Protein AF-0000000080483996 (afdb_homodimer)

Radius of gyration: 20.17 Å; Cα contacts (8 Å, |Δi|>4): 983; chains: 2; bounding box: 48×52×48 Å

Organism: Haloferax mediterranei (strain ATCC 33500 / DSM 1411 / JCM 8866 / NBRC 14739 / NCIMB 2177 / R-4) (NCBI:txid523841)

Foldseek 3Di:
DQPPDDPDPDDDDDAAEAEDADEADVQVCCPCCVQQNWDFDDWAADPVGRQWIKTWTHLPPNHTYIYTYHPPGAADQPADDADVVGDQAEEGEDDQVCVVVNVVSCVVVPWDWDWADQFQKTWIWTAGRRNRIYIYIYGQWDDDPVCVNVLVVQLVVQCVVVVHPDRHNVSSQVSCVVVVHDGGGDDHDDDHHDDPPPD/DFDPDDPDPDDDDDAAEAEDADEADVQVCCPCCVQQNWDFDDWAADPVGRQWIKTWTHLPPNHTYIYTYHPPGAADQPADDADVVGDQAEEGEDDQVCVVVNVVSCVV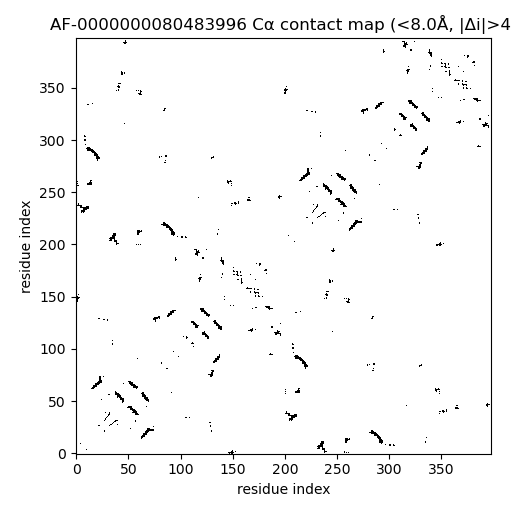VPWDWDWADQFQKTWIWTAGRRNRIYIYIYGQWDDDPVCVNVLVVQLVVQCVVVVHPDRHNVSSQVSCVVVVHDGGGDDHDDDHHDDPPPD

Nearest PDB structures (foldseek):
  2rk0-assembly1_A  TM=8.435E-01  e=4.904E-07  Parafrankia sp. EAN1pec
  2rk0-assembly1_B  TM=8.482E-01  e=8.605E-07  Parafrankia sp. EAN1pec
  5wew-assembly4_G  TM=7.215E-01  e=2.317E-07  Klebsiella pneumoniae 30684/NJST258_2
  1r9c-assembly1_B  TM=7.713E-01  e=4.367E-06  Mesorhizobium loti
  4g6x-assembly1_A-2  TM=6.784E-01  e=1.187E-05  Catenulispora acidiphila DSM 44928

InterPro domains:
  IPR004360 Glyoxalase/fosfomycin resistance/dioxygenase domain [PF00903] (16-136)
  IPR029068 Glyoxalase/Bleomycin resistance protein/Dihydroxybiphenyl dioxygenase [G3DSA:3.10.180.10] (9-183)
  IPR029068 Glyoxalase/Bleomycin resistance protein/Dihydroxybiphenyl dioxygenase [SSF54593] (10-148)
  IPR037523 Vicinal oxygen chelate (VOC), core domain [PS51819] (14-139)
  IPR052537 Extradiol ring-cleavage dioxygenase [PTHR36110] (77-143)

Sequence (398 aa):
MTADLPESAFHVTGTDHISIIGSNIEDTITFYRDVLGMPLVLKQPNLDAPNITHLFFDTGDGRMLTFFVKEGRESNTGRLRTPIGGVHHIAFRYEPERLEEIRAGLEEHGHHYNEFDRGIFHSLYTTDHNGLVIELATDKFEIPDDRRGEVLALAQQKRLQAGASFAKAEHLEAALEELALPVERKSLPDVQSGAGGLDMTADLPESAFHVTGTDHISIIGSNIEDTITFYRDVLGMPLVLKQPNLDAPNITHLFFDTGDGRMLTFFVKEGRESNTGRLRTPIGGVHHIAFRYEPERLEEIRAGLEEHGHHYNEFDRGIFHSLYTTDHNGLVIELATDKFEIPDDRRGEVLALAQQKRLQAGASFAKAEHLEAALEELALPVERKSLPDVQSGAGGLD

Solvent-accessible surface area (backbone atoms only — not comparable to full-atom values): 19644 Å² total; per-residue (Å²): 100,41,43,67,73,49,83,38,52,36,59,41,51,14,74,37,35,38,32,28,30,38,29,27,66,67,64,51,44,49,46,47,24,35,39,41,18,22,26,78,26,39,75,35,49,29,82,68,41,70,82,28,37,33,40,33,24,26,36,55,46,42,32,34,45,28,32,44,20,27,86,87,42,69,69,42,62,52,84,57,86,63,52,74,38,27,56,55,35,45,27,30,23,43,60,67,89,42,48,66,50,44,54,50,32,36,48,78,70,71,40,66,70,48,69,24,29,62,45,49,32,41,37,38,38,35,56,48,67,26,21,33,35,36,32,43,34,35,61,42,47,66,64,60,47,73,37,36,26,22,38,42,27,41,10,40,52,43,16,56,74,68,67,46,75,55,54,31,52,68,23,43,50,52,23,28,54,74,68,71,40,75,84,46,73,55,81,69,82,92,55,56,71,46,43,77,76,78,118,101,46,46,69,74,49,83,38,50,36,58,41,52,14,72,38,35,39,32,26,30,38,28,27,64,67,63,50,44,50,47,47,25,36,40,41,18,23,24,76,24,38,76,34,49,29,83,68,41,69,81,28,38,31,40,33,24,26,38,55,47,40,32,34,44,29,32,44,20,27,86,86,42,68,70,43,62,52,86,56,85,63,52,72,38,27,56,55,34,44,28,29,23,45,59,66,91,43,48,66,48,44,53,50,31,36,48,78,71,71,41,66,71,49,68,24,30,61,45,49,32,40,36,37,38,35,56,47,66,27,20,35,37,35,34,44,33,34,61,43,46,65,65,59,47,66,34,35,27,24,38,42,29,41,11,39,51,45,15,57,76,69,67,46,76,53,53,31,51,67,22,42,52,52,22,27,53,75,70,72,41,75,83,46,74,55,80,69,82,92,55,55,70,47,42,77,76,78,117

Structure (mmCIF, N/CA/C/O backbone):
data_AF-0000000080483996-model_v1
#
loop_
_entity.id
_entity.type
_entity.pdbx_description
1 polymer 'Lactoylglutathione lyase-like protein / aromatic compounds dioxygenase'
#
loop_
_atom_site.group_PDB
_atom_site.id
_atom_site.type_symbol
_atom_site.label_atom_id
_atom_site.label_alt_id
_atom_site.label_comp_id
_atom_site.label_asym_id
_atom_site.label_entity_id
_atom_site.label_seq_id
_atom_site.pdbx_PDB_ins_code
_atom_site.Cartn_x
_atom_site.Cartn_y
_atom_site.Cartn_z
_atom_site.occupancy
_atom_site.B_iso_or_equiv
_atom_site.auth_seq_id
_atom_site.auth_comp_id
_atom_site.auth_asym_id
_atom_site.auth_atom_id
_atom_site.pdbx_PDB_model_num
ATOM 1 N N . MET A 1 1 ? 11.625 -14.445 11.586 1 34.25 1 MET A N 1
ATOM 2 C CA . MET A 1 1 ? 12.508 -13.375 11.133 1 34.25 1 MET A CA 1
ATOM 3 C C . MET A 1 1 ? 12.062 -12.844 9.773 1 34.25 1 MET A C 1
ATOM 5 O O . MET A 1 1 ? 11.641 -13.617 8.914 1 34.25 1 MET A O 1
ATOM 9 N N . THR A 1 2 ? 11.398 -11.641 9.602 1 53.69 2 THR A N 1
ATOM 10 C CA . THR A 1 2 ? 11.477 -11.031 8.281 1 53.69 2 THR A CA 1
ATOM 11 C C . THR A 1 2 ? 12.797 -11.375 7.602 1 53.69 2 THR A C 1
ATOM 13 O O . THR A 1 2 ? 13.75 -11.789 8.258 1 53.69 2 THR A O 1
ATOM 16 N N . ALA A 1 3 ? 12.766 -11.57 6.324 1 69.88 3 ALA A N 1
ATOM 17 C CA . ALA A 1 3 ? 14.109 -11.734 5.773 1 69.88 3 ALA A CA 1
ATOM 18 C C . ALA A 1 3 ? 15.102 -10.797 6.457 1 69.88 3 ALA A C 1
ATOM 20 O O . ALA A 1 3 ? 14.727 -9.719 6.91 1 69.88 3 ALA A O 1
ATOM 21 N N . ASP A 1 4 ? 16.094 -11.273 6.957 1 86.06 4 ASP A N 1
ATOM 22 C CA . ASP A 1 4 ? 17.125 -10.461 7.59 1 86.06 4 ASP A CA 1
ATOM 23 C C . ASP A 1 4 ? 17.188 -9.07 6.957 1 86.06 4 ASP A C 1
ATOM 25 O O . ASP A 1 4 ? 17.047 -8.93 5.738 1 86.06 4 ASP A O 1
ATOM 29 N N . LEU A 1 5 ? 17.125 -8.125 7.871 1 91.81 5 LEU A N 1
ATOM 30 C CA . LEU A 1 5 ? 17.281 -6.762 7.379 1 91.81 5 LEU A CA 1
ATOM 31 C C . LEU A 1 5 ? 18.578 -6.609 6.594 1 91.81 5 LEU A C 1
ATOM 33 O O . LEU A 1 5 ? 19.625 -7.062 7.039 1 91.81 5 LEU A O 1
ATOM 37 N N . PRO A 1 6 ? 18.453 -6.07 5.438 1 94.06 6 PRO A N 1
ATOM 38 C CA . PRO A 1 6 ? 19.672 -5.832 4.652 1 94.06 6 PRO A CA 1
ATOM 39 C C . PRO A 1 6 ? 20.531 -4.711 5.219 1 94.06 6 PRO A C 1
ATOM 41 O O . PRO A 1 6 ? 20.078 -3.936 6.059 1 94.06 6 PRO A O 1
ATOM 44 N N . GLU A 1 7 ? 21.844 -4.742 4.836 1 95.19 7 GLU A N 1
ATOM 45 C CA . GLU A 1 7 ? 22.625 -3.525 5 1 95.19 7 GLU A CA 1
ATOM 46 C C . GLU A 1 7 ? 22.094 -2.396 4.125 1 95.19 7 GLU A C 1
ATOM 48 O O . GLU A 1 7 ? 22 -2.543 2.906 1 95.19 7 GLU A O 1
ATOM 53 N N . SER A 1 8 ? 21.625 -1.354 4.766 1 97.56 8 SER A N 1
ATOM 54 C CA . SER A 1 8 ? 20.969 -0.262 4.055 1 97.56 8 SER A CA 1
ATOM 55 C C . SER A 1 8 ? 21.188 1.072 4.754 1 97.56 8 SER A C 1
ATOM 57 O O . SER A 1 8 ? 21.703 1.111 5.875 1 97.56 8 SER A O 1
ATOM 59 N N . ALA A 1 9 ? 20.922 2.107 4.102 1 97.75 9 ALA A N 1
ATOM 60 C CA . ALA A 1 9 ? 21.047 3.436 4.695 1 97.75 9 ALA A CA 1
ATOM 61 C C . ALA A 1 9 ? 20.172 3.562 5.941 1 97.75 9 ALA A C 1
ATOM 63 O O . ALA A 1 9 ? 20.609 4.113 6.957 1 97.75 9 ALA A O 1
ATOM 64 N N . PHE A 1 10 ? 18.969 3.131 5.875 1 97.81 10 PHE A N 1
ATOM 65 C CA . PHE A 1 10 ? 17.984 3.01 6.949 1 97.81 10 PHE A CA 1
ATOM 66 C C . PHE A 1 10 ? 16.938 1.954 6.613 1 97.81 10 PHE A C 1
ATOM 68 O O . PHE A 1 10 ? 17.031 1.301 5.574 1 97.81 10 PHE A O 1
ATOM 75 N N . HIS A 1 11 ? 16.031 1.748 7.484 1 97.12 11 HIS A N 1
ATOM 76 C CA . HIS A 1 11 ? 14.984 0.763 7.227 1 97.12 11 HIS A CA 1
ATOM 77 C C . HIS A 1 11 ? 13.609 1.336 7.52 1 97.12 11 HIS A C 1
ATOM 79 O O . HIS A 1 11 ? 13.367 1.875 8.602 1 97.12 11 HIS A O 1
ATOM 85 N N . VAL A 1 12 ? 12.75 1.258 6.523 1 98.06 12 VAL A N 1
ATOM 86 C CA . VAL A 1 12 ? 11.352 1.578 6.781 1 98.06 12 VAL A CA 1
ATOM 87 C C . VAL A 1 12 ? 10.703 0.449 7.578 1 98.06 12 VAL A C 1
ATOM 89 O O . VAL A 1 12 ? 11.242 -0.657 7.656 1 98.06 12 VAL A O 1
ATOM 92 N N . THR A 1 13 ? 9.547 0.707 8.148 1 96.94 13 THR A N 1
ATOM 93 C CA . THR A 1 13 ? 9 -0.262 9.094 1 96.94 13 THR A CA 1
ATOM 94 C C . THR A 1 13 ? 7.633 -0.752 8.641 1 96.94 13 THR A C 1
ATOM 96 O O . THR A 1 13 ? 6.945 -1.46 9.375 1 96.94 13 THR A O 1
ATOM 99 N N . GLY A 1 14 ? 7.188 -0.37 7.438 1 97.31 14 GLY A N 1
ATOM 100 C CA . GLY A 1 14 ? 5.902 -0.835 6.934 1 97.31 14 GLY A CA 1
ATOM 101 C C . GLY A 1 14 ? 5.258 0.131 5.961 1 97.31 14 GLY A C 1
ATOM 102 O O . GLY A 1 14 ? 5.762 1.235 5.746 1 97.31 14 GLY A O 1
ATOM 103 N N . THR A 1 15 ? 4.184 -0.319 5.379 1 98.25 15 THR A N 1
ATOM 104 C CA . THR A 1 15 ? 3.377 0.492 4.477 1 98.25 15 THR A CA 1
ATOM 105 C C . THR A 1 15 ? 2.428 1.394 5.262 1 98.25 15 THR A C 1
ATOM 107 O O . THR A 1 15 ? 1.817 0.958 6.242 1 98.25 15 THR A O 1
ATOM 110 N N . ASP A 1 16 ? 2.393 2.662 4.914 1 98.12 16 ASP A N 1
ATOM 111 C CA . ASP A 1 16 ? 1.489 3.578 5.602 1 98.12 16 ASP A CA 1
ATOM 112 C C . ASP A 1 16 ? 0.226 3.826 4.781 1 98.12 16 ASP A C 1
ATOM 114 O O . ASP A 1 16 ? -0.883 3.543 5.238 1 98.12 16 ASP A O 1
ATOM 118 N N . HIS A 1 17 ? 0.431 4.391 3.592 1 98.56 17 HIS A N 1
ATOM 119 C CA . HIS A 1 17 ? -0.723 4.656 2.74 1 98.56 17 HIS A CA 1
ATOM 120 C C . HIS A 1 17 ? -0.315 4.754 1.274 1 98.56 17 HIS A C 1
ATOM 122 O O . HIS A 1 17 ? 0.874 4.852 0.961 1 98.56 17 HIS A O 1
ATOM 128 N N . ILE A 1 18 ? -1.282 4.633 0.411 1 98.88 18 ILE A N 1
ATOM 129 C CA . ILE A 1 18 ? -1.177 4.836 -1.029 1 98.88 18 ILE A CA 1
ATOM 130 C C . ILE A 1 18 ? -2.119 5.957 -1.461 1 98.88 18 ILE A C 1
ATOM 132 O O . ILE A 1 18 ? -3.295 5.969 -1.089 1 98.88 18 ILE A O 1
ATOM 136 N N . SER A 1 19 ? -1.604 6.918 -2.236 1 98.62 19 SER A N 1
ATOM 137 C CA . SER A 1 19 ? -2.441 8.023 -2.68 1 98.62 19 SER A CA 1
ATOM 138 C C . SER A 1 19 ? -2.641 8 -4.191 1 98.62 19 SER A C 1
ATOM 140 O O . SER A 1 19 ? -1.671 7.91 -4.949 1 98.62 19 SER A O 1
ATOM 142 N N . ILE A 1 20 ? -3.85 8.102 -4.57 1 98.69 20 ILE A N 1
ATOM 143 C CA . ILE A 1 20 ? -4.238 8.016 -5.973 1 98.69 20 ILE A CA 1
ATOM 144 C C . ILE A 1 20 ? -4.785 9.359 -6.438 1 98.69 20 ILE A C 1
ATOM 146 O O . ILE A 1 20 ? -5.504 10.039 -5.699 1 98.69 20 ILE A O 1
ATOM 150 N N . ILE A 1 21 ? -4.41 9.742 -7.695 1 98.19 21 ILE A N 1
ATOM 151 C CA . ILE A 1 21 ? -5.125 10.836 -8.336 1 98.19 21 ILE A CA 1
ATOM 152 C C . ILE A 1 21 ? -6.496 10.352 -8.805 1 98.19 21 ILE A C 1
ATOM 154 O O . ILE A 1 21 ? -6.598 9.648 -9.812 1 98.19 21 ILE A O 1
ATOM 158 N N . GLY A 1 22 ? -7.469 10.711 -8.055 1 98.25 22 GLY A N 1
ATOM 159 C CA . GLY A 1 22 ? -8.797 10.211 -8.352 1 98.25 22 GLY A CA 1
ATOM 160 C C . GLY A 1 22 ? -9.617 11.172 -9.195 1 98.25 22 GLY A C 1
ATOM 161 O O . GLY A 1 22 ? -9.195 12.305 -9.445 1 98.25 22 GLY A O 1
ATOM 162 N N . SER A 1 23 ? -10.836 10.719 -9.656 1 98.38 23 SER A N 1
ATOM 163 C CA . SER A 1 23 ? -11.742 11.555 -10.438 1 98.38 23 SER A CA 1
ATOM 164 C C . SER A 1 23 ? -12.633 12.406 -9.539 1 98.38 23 SER A C 1
ATOM 166 O O . SER A 1 23 ? -12.266 13.531 -9.188 1 98.38 23 SER A O 1
ATOM 168 N N . ASN A 1 24 ? -13.727 11.797 -8.961 1 98.06 24 ASN A N 1
ATOM 169 C CA . ASN A 1 24 ? -14.672 12.562 -8.156 1 98.06 24 ASN A CA 1
ATOM 170 C C . ASN A 1 24 ? -15.062 11.82 -6.879 1 98.06 24 ASN A C 1
ATOM 172 O O . ASN A 1 24 ? -14.805 10.617 -6.754 1 98.06 24 ASN A O 1
ATOM 176 N N . ILE A 1 25 ? -15.648 12.539 -6.004 1 97.81 25 ILE A N 1
ATOM 177 C CA . ILE A 1 25 ? -15.945 12.023 -4.676 1 97.81 25 ILE A CA 1
ATOM 178 C C . ILE A 1 25 ? -16.969 10.883 -4.781 1 97.81 25 ILE A C 1
ATOM 180 O O . ILE A 1 25 ? -16.766 9.812 -4.215 1 97.81 25 ILE A O 1
ATOM 184 N N . GLU A 1 26 ? -18 11.07 -5.492 1 97.94 26 GLU A N 1
ATOM 185 C CA . GLU A 1 26 ? -19.125 10.148 -5.535 1 97.94 26 GLU A CA 1
ATOM 186 C C . GLU A 1 26 ? -18.703 8.781 -6.059 1 97.94 26 GLU A C 1
ATOM 188 O O . GLU A 1 26 ? -18.938 7.758 -5.406 1 97.94 26 GLU A O 1
ATOM 193 N N . ASP A 1 27 ? -18.062 8.766 -7.219 1 98.31 27 ASP A N 1
ATOM 194 C CA . ASP A 1 27 ? -17.656 7.496 -7.82 1 98.31 27 ASP A CA 1
ATOM 195 C C . ASP A 1 27 ? -16.609 6.797 -6.969 1 98.31 27 ASP A C 1
ATOM 197 O O . ASP A 1 27 ? -16.562 5.566 -6.902 1 98.31 27 ASP A O 1
ATOM 201 N N . THR A 1 28 ? -15.727 7.586 -6.332 1 98.56 28 THR A N 1
ATOM 202 C CA . THR A 1 28 ? -14.688 7.027 -5.469 1 98.56 28 THR A CA 1
ATOM 203 C C . THR A 1 28 ? -15.312 6.328 -4.262 1 98.56 28 THR A C 1
ATOM 205 O O . THR A 1 28 ? -14.961 5.188 -3.947 1 98.56 28 THR A O 1
ATOM 208 N N . ILE A 1 29 ? -16.266 6.949 -3.666 1 98 29 ILE A N 1
ATOM 209 C CA . ILE A 1 29 ? -16.953 6.375 -2.514 1 98 29 ILE A CA 1
ATOM 210 C C . ILE A 1 29 ? -17.75 5.141 -2.943 1 98 29 ILE A C 1
ATOM 212 O O . ILE A 1 29 ? -17.734 4.113 -2.258 1 98 29 ILE A O 1
ATOM 216 N N . THR A 1 30 ? -18.359 5.215 -4.043 1 98.06 30 THR A N 1
ATOM 217 C CA . THR A 1 30 ? -19.172 4.113 -4.543 1 98.06 30 THR A CA 1
ATOM 218 C C . THR A 1 30 ? -18.344 2.846 -4.695 1 98.06 30 THR A C 1
ATOM 220 O O . THR A 1 30 ? -18.75 1.766 -4.273 1 98.06 30 THR A O 1
ATOM 223 N N . PHE A 1 31 ? -17.188 2.949 -5.223 1 98.69 31 PHE A N 1
ATOM 224 C CA . PHE A 1 31 ? -16.406 1.739 -5.457 1 98.69 31 PHE A CA 1
ATOM 225 C C . PHE A 1 31 ? -15.695 1.299 -4.184 1 98.69 31 PHE A C 1
ATOM 227 O O . PHE A 1 31 ? -15.828 0.151 -3.756 1 98.69 31 PHE A O 1
ATOM 234 N N . TYR A 1 32 ? -14.961 2.143 -3.529 1 98.69 32 TYR A N 1
ATOM 235 C CA . TYR A 1 32 ? -14.031 1.734 -2.48 1 98.69 32 TYR A CA 1
ATOM 236 C C . TYR A 1 32 ? -14.75 1.553 -1.151 1 98.69 32 TYR A C 1
ATOM 238 O O . TYR A 1 32 ? -14.383 0.689 -0.352 1 98.69 32 TYR A O 1
ATOM 246 N N . ARG A 1 33 ? -15.766 2.324 -0.898 1 98.12 33 ARG A N 1
ATOM 247 C CA . ARG A 1 33 ? -16.547 2.117 0.315 1 98.12 33 ARG A CA 1
ATOM 248 C C . ARG A 1 33 ? -17.672 1.102 0.08 1 98.12 33 ARG A C 1
ATOM 250 O O . ARG A 1 33 ? -17.781 0.112 0.807 1 98.12 33 ARG A O 1
ATOM 257 N N . ASP A 1 34 ? -18.438 1.312 -0.935 1 98.06 34 ASP A N 1
ATOM 258 C CA . ASP A 1 34 ? -19.688 0.576 -1.064 1 98.06 34 ASP A CA 1
ATOM 259 C C . ASP A 1 34 ? -19.453 -0.802 -1.681 1 98.06 34 ASP A C 1
ATOM 261 O O . ASP A 1 34 ? -20.25 -1.721 -1.48 1 98.06 34 ASP A O 1
ATOM 265 N N . VAL A 1 35 ? -18.406 -0.988 -2.473 1 98.56 35 VAL A N 1
ATOM 266 C CA . VAL A 1 35 ? -18.125 -2.301 -3.047 1 98.56 35 VAL A CA 1
ATOM 267 C C . VAL A 1 35 ? -17.078 -3.023 -2.211 1 98.56 35 VAL A C 1
ATOM 269 O O . VAL A 1 35 ? -17.344 -4.102 -1.667 1 98.56 35 VAL A O 1
ATOM 272 N N . LEU A 1 36 ? -15.898 -2.342 -2.008 1 98.56 36 LEU A N 1
ATOM 273 C CA . LEU A 1 36 ? -14.789 -3.012 -1.348 1 98.56 36 LEU A CA 1
ATOM 274 C C . LEU A 1 36 ? -14.961 -3 0.166 1 98.56 36 LEU A C 1
ATOM 276 O O . LEU A 1 36 ? -14.281 -3.738 0.881 1 98.56 36 LEU A O 1
ATOM 280 N N . GLY A 1 37 ? -15.805 -2.109 0.679 1 98.06 37 GLY A N 1
ATOM 281 C CA . GLY A 1 37 ? -16.141 -2.096 2.096 1 98.06 37 GLY A CA 1
ATOM 282 C C . GLY A 1 37 ? -15.102 -1.378 2.941 1 98.06 37 GLY A C 1
ATOM 283 O O . GLY A 1 37 ? -14.93 -1.685 4.125 1 98.06 37 GLY A O 1
ATOM 284 N N . MET A 1 38 ? -14.367 -0.466 2.363 1 97.94 38 MET A N 1
ATOM 285 C CA . MET A 1 38 ? -13.406 0.337 3.115 1 97.94 38 MET A CA 1
ATOM 286 C C . MET A 1 38 ? -14.086 1.535 3.766 1 97.94 38 MET A C 1
ATOM 288 O O . MET A 1 38 ? -14.688 2.361 3.074 1 97.94 38 MET A O 1
ATOM 292 N N . PRO A 1 39 ? -13.977 1.671 5.055 1 97.5 39 PRO A N 1
ATOM 293 C CA . PRO A 1 39 ? -14.562 2.854 5.688 1 97.5 39 PRO A CA 1
ATOM 294 C C . PRO A 1 39 ? -13.875 4.148 5.273 1 97.5 39 PRO A C 1
ATOM 296 O O . PRO A 1 39 ? -12.641 4.207 5.215 1 97.5 39 PRO A O 1
ATOM 299 N N . LEU A 1 40 ? -14.641 5.152 4.93 1 97.19 40 LEU A N 1
ATOM 300 C CA . LEU A 1 40 ? -14.125 6.512 4.793 1 97.19 40 LEU A CA 1
ATOM 301 C C . LEU A 1 40 ? -13.883 7.141 6.164 1 97.19 40 LEU A C 1
ATOM 303 O O . LEU A 1 40 ? -14.828 7.438 6.891 1 97.19 40 LEU A O 1
ATOM 307 N N . VAL A 1 41 ? -12.633 7.43 6.504 1 97.19 41 VAL A N 1
ATOM 308 C CA . VAL A 1 41 ? -12.352 7.773 7.895 1 97.19 41 VAL A CA 1
ATOM 309 C C . VAL A 1 41 ? -11.969 9.25 7.996 1 97.19 41 VAL A C 1
ATOM 311 O O . VAL A 1 41 ? -12.023 9.836 9.078 1 97.19 41 VAL A O 1
ATOM 314 N N . LEU A 1 42 ? -11.539 9.836 6.926 1 95.88 42 LEU A N 1
ATOM 315 C CA . LEU A 1 42 ? -11.148 11.242 6.906 1 95.88 42 LEU A CA 1
ATOM 316 C C . LEU A 1 42 ? -11.422 11.867 5.543 1 95.88 42 LEU A C 1
ATOM 318 O O . LEU A 1 42 ? -11.164 11.242 4.508 1 95.88 42 LEU A O 1
ATOM 322 N N . LYS A 1 43 ? -11.977 13 5.516 1 96.12 43 LYS A N 1
ATOM 323 C CA . LYS A 1 43 ? -12.273 13.82 4.344 1 96.12 43 LYS A CA 1
ATOM 324 C C . LYS A 1 43 ? -11.992 15.297 4.625 1 96.12 43 LYS A C 1
ATOM 326 O O . LYS A 1 43 ? -12.602 15.891 5.52 1 96.12 43 LYS A O 1
ATOM 331 N N . GLN A 1 44 ? -11.086 15.852 3.857 1 95.25 44 GLN A N 1
ATOM 332 C CA . GLN A 1 44 ? -10.734 17.25 4.082 1 95.25 44 GLN A CA 1
ATOM 333 C C . GLN A 1 44 ? -10.094 17.859 2.84 1 95.25 44 GLN A C 1
ATOM 335 O O . GLN A 1 44 ? -9.695 17.141 1.923 1 95.25 44 GLN A O 1
ATOM 340 N N . PRO A 1 45 ? -10.023 19.219 2.811 1 92.62 45 PRO A N 1
ATOM 341 C CA . PRO A 1 45 ? -9.281 19.828 1.706 1 92.62 45 PRO A CA 1
ATOM 342 C C . PRO A 1 45 ? -7.801 19.453 1.706 1 92.62 45 PRO A C 1
ATOM 344 O O . PRO A 1 45 ? -7.199 19.281 2.771 1 92.62 45 PRO A O 1
ATOM 347 N N . ASN A 1 46 ? -7.324 19.25 0.468 1 90.69 46 ASN A N 1
ATOM 348 C CA . ASN A 1 46 ? -5.879 19.094 0.35 1 90.69 46 ASN A CA 1
ATOM 349 C C . ASN A 1 46 ? -5.137 20.312 0.872 1 90.69 46 ASN A C 1
ATOM 351 O O . ASN A 1 46 ? -5.535 21.453 0.597 1 90.69 46 ASN A O 1
ATOM 355 N N . LEU A 1 47 ? -4.09 20.062 1.574 1 84 47 LEU A N 1
ATOM 356 C CA . LEU A 1 47 ? -3.379 21.156 2.236 1 84 47 LEU A CA 1
ATOM 357 C C . LEU A 1 47 ? -2.672 22.047 1.216 1 84 47 LEU A C 1
ATOM 359 O O . LEU A 1 47 ? -2.525 23.25 1.43 1 84 47 LEU A O 1
ATOM 363 N N . ASP A 1 48 ? -2.289 21.484 0.123 1 83.5 48 ASP A N 1
ATOM 364 C CA . ASP A 1 48 ? -1.512 22.203 -0.88 1 83.5 48 ASP A CA 1
ATOM 365 C C . ASP A 1 48 ? -2.42 22.781 -1.957 1 83.5 48 ASP A C 1
ATOM 367 O O . ASP A 1 48 ? -2.014 23.688 -2.693 1 83.5 48 ASP A O 1
ATOM 371 N N . ALA A 1 49 ? -3.604 22.25 -2.123 1 88.19 49 ALA A N 1
ATOM 372 C CA . ALA A 1 49 ? -4.562 22.672 -3.141 1 88.19 49 ALA A CA 1
ATOM 373 C C . ALA A 1 49 ? -5.992 22.609 -2.605 1 88.19 49 ALA A C 1
ATOM 375 O O . ALA A 1 49 ? -6.68 21.594 -2.758 1 88.19 49 ALA A O 1
ATOM 376 N N . PRO A 1 50 ? -6.449 23.688 -2.178 1 84.12 50 PRO A N 1
ATOM 377 C CA . PRO A 1 50 ? -7.73 23.688 -1.469 1 84.12 50 PRO A CA 1
ATOM 378 C C . PRO A 1 50 ? -8.898 23.25 -2.359 1 84.12 50 PRO A C 1
ATOM 380 O O . PRO A 1 50 ? -9.953 22.859 -1.854 1 84.12 50 PRO A O 1
ATOM 383 N N . ASN A 1 51 ? -8.719 23.391 -3.633 1 90.56 51 ASN A N 1
ATOM 384 C CA . ASN A 1 51 ? -9.789 22.984 -4.531 1 90.56 51 ASN A CA 1
ATOM 385 C C . ASN A 1 51 ? -9.797 21.469 -4.742 1 90.56 51 ASN A C 1
ATOM 387 O O . ASN A 1 51 ? -10.672 20.938 -5.434 1 90.56 51 ASN A O 1
ATOM 391 N N . ILE A 1 52 ? -8.891 20.812 -4.16 1 95.12 52 ILE A N 1
ATOM 392 C CA . ILE A 1 52 ? -8.781 19.359 -4.207 1 95.12 52 ILE A CA 1
ATOM 393 C C . ILE A 1 52 ? -9.203 18.766 -2.863 1 95.12 52 ILE A C 1
ATOM 395 O O . ILE A 1 52 ? -8.82 19.266 -1.806 1 95.12 52 ILE A O 1
ATOM 399 N N . THR A 1 53 ? -10.109 17.812 -2.939 1 96.69 53 THR A N 1
ATOM 400 C CA . THR A 1 53 ? -10.523 17.094 -1.74 1 96.69 53 THR A CA 1
ATOM 401 C C . THR A 1 53 ? -9.641 15.859 -1.517 1 96.69 53 THR A C 1
ATOM 403 O O . THR A 1 53 ? -9.32 15.141 -2.463 1 96.69 53 THR A O 1
ATOM 406 N N . HIS A 1 54 ? -9.25 15.664 -0.299 1 97.31 54 HIS A N 1
ATOM 407 C CA . HIS A 1 54 ? -8.445 14.523 0.109 1 97.31 54 HIS A CA 1
ATOM 408 C C . HIS A 1 54 ? -9.266 13.516 0.905 1 97.31 54 HIS A C 1
ATOM 410 O O . HIS A 1 54 ? -9.766 13.836 1.988 1 97.31 54 HIS A O 1
ATOM 416 N N . LEU A 1 55 ? -9.453 12.336 0.381 1 97.94 55 LEU A N 1
ATOM 417 C CA . LEU A 1 55 ? -10.203 11.258 1.017 1 97.94 55 LEU A CA 1
ATOM 418 C C . LEU A 1 55 ? -9.266 10.211 1.599 1 97.94 55 LEU A C 1
ATOM 420 O O . LEU A 1 55 ? -8.25 9.867 0.981 1 97.94 55 LEU A O 1
ATOM 424 N N . PHE A 1 56 ? -9.594 9.672 2.775 1 97.94 56 PHE A N 1
ATOM 425 C CA . PHE A 1 56 ? -8.852 8.594 3.408 1 97.94 56 PHE A CA 1
ATOM 426 C C . PHE A 1 56 ? -9.766 7.398 3.678 1 97.94 56 PHE A C 1
ATOM 428 O O . PHE A 1 56 ? -10.758 7.52 4.391 1 97.94 56 PHE A O 1
ATOM 435 N N . PHE A 1 57 ? -9.398 6.281 3.133 1 98.31 57 PHE A N 1
ATOM 436 C CA . PHE A 1 57 ? -10.102 5.031 3.381 1 98.31 57 PHE A CA 1
ATOM 437 C C . PHE A 1 57 ? -9.242 4.066 4.184 1 98.31 57 PHE A C 1
ATOM 439 O O . PHE A 1 57 ? -8.047 3.918 3.908 1 98.31 57 PHE A O 1
ATOM 446 N N . ASP A 1 58 ? -9.805 3.441 5.223 1 97.81 58 ASP A N 1
ATOM 447 C CA . ASP A 1 58 ? -9.148 2.348 5.93 1 97.81 58 ASP A CA 1
ATOM 448 C C . ASP A 1 58 ? -9.289 1.034 5.168 1 97.81 58 ASP A C 1
ATOM 450 O O . ASP A 1 58 ? -10.406 0.539 4.969 1 97.81 58 ASP A O 1
ATOM 454 N N . THR A 1 59 ? -8.195 0.434 4.766 1 97.75 59 THR A N 1
ATOM 455 C CA . THR A 1 59 ? -8.25 -0.771 3.943 1 97.75 59 THR A CA 1
ATOM 456 C C . THR A 1 59 ? -8.602 -1.988 4.793 1 97.75 59 THR A C 1
ATOM 458 O O . THR A 1 59 ? -8.812 -3.082 4.266 1 97.75 59 THR A O 1
ATOM 461 N N . GLY A 1 60 ? -8.656 -1.809 6.125 1 95.88 60 GLY A N 1
ATOM 462 C CA . GLY A 1 60 ? -9.094 -2.881 7.004 1 95.88 60 GLY A CA 1
ATOM 463 C C . GLY A 1 60 ? -8.031 -3.297 8.008 1 95.88 60 GLY A C 1
ATOM 464 O O . GLY A 1 60 ? -8.297 -4.102 8.898 1 95.88 60 GLY A O 1
ATOM 465 N N . ASP A 1 61 ? -6.824 -2.711 7.895 1 94.69 61 ASP A N 1
ATOM 466 C CA . ASP A 1 61 ? -5.727 -3.121 8.758 1 94.69 61 ASP A CA 1
ATOM 467 C C . ASP A 1 61 ? -4.941 -1.912 9.258 1 94.69 61 ASP A C 1
ATOM 469 O O . ASP A 1 61 ? -3.779 -2.041 9.656 1 94.69 61 ASP A O 1
ATOM 473 N N . GLY A 1 62 ? -5.5 -0.754 9.141 1 94 62 GLY A N 1
ATOM 474 C CA . GLY A 1 62 ? -4.852 0.46 9.609 1 94 62 GLY A CA 1
ATOM 475 C C . GLY A 1 62 ? -4.047 1.162 8.531 1 94 62 GLY A C 1
ATOM 476 O O . GLY A 1 62 ? -3.625 2.307 8.711 1 94 62 GLY A O 1
ATOM 477 N N . ARG A 1 63 ? -3.758 0.511 7.434 1 97 63 ARG A N 1
ATOM 478 C CA . ARG A 1 63 ? -3.24 1.224 6.27 1 97 63 ARG A CA 1
ATOM 479 C C . ARG A 1 63 ? -4.344 2.014 5.578 1 97 63 ARG A C 1
ATOM 481 O O . ARG A 1 63 ? -5.523 1.673 5.691 1 97 63 ARG A O 1
ATOM 488 N N . MET A 1 64 ? -3.9 3.072 4.855 1 97.81 64 MET A N 1
ATOM 489 C CA . MET A 1 64 ? -4.891 3.939 4.223 1 97.81 64 MET A CA 1
ATOM 490 C C . MET A 1 64 ? -4.738 3.92 2.705 1 97.81 64 MET A C 1
ATOM 492 O O . MET A 1 64 ? -3.623 3.822 2.191 1 97.81 64 MET A O 1
ATOM 496 N N . LEU A 1 65 ? -5.789 3.941 2.066 1 98.81 65 LEU A N 1
ATOM 497 C CA . LEU A 1 65 ? -5.887 4.312 0.658 1 98.81 65 LEU A CA 1
ATOM 498 C C . LEU A 1 65 ? -6.484 5.707 0.502 1 98.81 65 LEU A C 1
ATOM 500 O O . LEU A 1 65 ? -7.594 5.965 0.973 1 98.81 65 LEU A O 1
ATOM 504 N N . THR A 1 66 ? -5.73 6.605 -0.13 1 98.62 66 THR A N 1
ATOM 505 C CA . THR A 1 66 ? -6.195 7.988 -0.153 1 98.62 66 THR A CA 1
ATOM 506 C C . THR A 1 66 ? -6.355 8.484 -1.589 1 98.62 66 THR A C 1
ATOM 508 O O . THR A 1 66 ? -5.816 7.883 -2.521 1 98.62 66 THR A O 1
ATOM 511 N N . PHE A 1 67 ? -7.129 9.523 -1.726 1 98.62 67 PHE A N 1
ATOM 512 C CA . PHE A 1 67 ? -7.449 10.039 -3.051 1 98.62 67 PHE A CA 1
ATOM 513 C C . PHE A 1 67 ? -7.422 11.562 -3.059 1 98.62 67 PHE A C 1
ATOM 515 O O . PHE A 1 67 ? -7.902 12.203 -2.121 1 98.62 67 PHE A O 1
ATOM 522 N N . PHE A 1 68 ? -6.84 12.07 -4.113 1 98.31 68 PHE A N 1
ATOM 523 C CA . PHE A 1 68 ? -7.047 13.461 -4.488 1 98.31 68 PHE A CA 1
ATOM 524 C C . PHE A 1 68 ? -8.148 13.586 -5.535 1 98.31 68 PHE A C 1
ATOM 526 O O . PHE A 1 68 ? -7.949 13.227 -6.695 1 98.31 68 PHE A O 1
ATOM 533 N N . VAL A 1 69 ? -9.266 14.117 -5.098 1 98.31 69 VAL A N 1
ATOM 534 C CA . VAL A 1 69 ? -10.406 14.156 -6 1 98.31 69 VAL A CA 1
ATOM 535 C C . VAL A 1 69 ? -10.891 15.594 -6.164 1 98.31 69 VAL A C 1
ATOM 537 O O . VAL A 1 69 ? -10.586 16.453 -5.34 1 98.31 69 VAL A O 1
ATOM 540 N N . LYS A 1 70 ? -11.578 15.773 -7.211 1 96.5 70 LYS A N 1
ATOM 541 C CA . LYS A 1 70 ? -12.07 17.109 -7.543 1 96.5 70 LYS A CA 1
ATOM 542 C C . LYS A 1 70 ? -13.438 17.031 -8.211 1 96.5 70 LYS A C 1
ATOM 544 O O . LYS A 1 70 ? -13.68 16.156 -9.047 1 96.5 70 LYS A O 1
ATOM 549 N N . GLU A 1 71 ? -14.234 18.031 -7.828 1 92.75 71 GLU A N 1
ATOM 550 C CA . GLU A 1 71 ? -15.531 18.125 -8.484 1 92.75 71 GLU A CA 1
ATOM 551 C C . GLU A 1 71 ? -15.375 18.359 -9.984 1 92.75 71 GLU A C 1
ATOM 553 O O . GLU A 1 71 ? -14.531 19.156 -10.406 1 92.75 71 GLU A O 1
ATOM 558 N N . GLY A 1 72 ? -16.141 17.719 -10.719 1 93.62 72 GLY A N 1
ATOM 559 C CA . GLY A 1 72 ? -16.141 17.938 -12.156 1 93.62 72 GLY A CA 1
ATOM 560 C C . GLY A 1 72 ? -15.258 16.969 -12.914 1 93.62 72 GLY A C 1
ATOM 561 O O . GLY A 1 72 ? -15.367 16.828 -14.133 1 93.62 72 GLY A O 1
ATOM 562 N N . ARG A 1 73 ? -14.297 16.344 -12.234 1 96.06 73 ARG A N 1
ATOM 563 C CA . ARG A 1 73 ? -13.5 15.312 -12.891 1 96.06 73 ARG A CA 1
ATOM 564 C C . ARG A 1 73 ? -14.328 14.055 -13.133 1 96.06 73 ARG A C 1
ATOM 566 O O . ARG A 1 73 ? -14.898 13.492 -12.203 1 96.06 73 ARG A O 1
ATOM 573 N N . GLU A 1 74 ? -14.328 13.648 -14.32 1 96.5 74 GLU A N 1
ATOM 574 C CA . GLU A 1 74 ? -15.117 12.477 -14.688 1 96.5 74 GLU A CA 1
ATOM 575 C C . GLU A 1 74 ? -14.289 11.195 -14.578 1 96.5 74 GLU A C 1
ATOM 577 O O . GLU A 1 74 ? -13.094 11.195 -14.852 1 96.5 74 GLU A O 1
ATOM 582 N N . SER A 1 75 ? -14.977 10.156 -14.18 1 97.5 75 SER A N 1
ATOM 583 C CA . SER A 1 75 ? -14.344 8.844 -14.18 1 97.5 75 SER A CA 1
ATOM 584 C C . SER A 1 75 ? -14.148 8.32 -15.594 1 97.5 75 SER A C 1
ATOM 586 O O . SER A 1 75 ? -14.836 8.742 -16.516 1 97.5 75 SER A O 1
ATOM 588 N N . ASN A 1 76 ? -13.125 7.504 -15.719 1 94.25 76 ASN A N 1
ATOM 589 C CA . ASN A 1 76 ? -12.828 6.84 -16.984 1 94.25 76 ASN A CA 1
ATOM 590 C C . ASN A 1 76 ? -12.359 5.406 -16.766 1 94.25 76 ASN A C 1
ATOM 592 O O . ASN A 1 76 ? -11.227 5.18 -16.344 1 94.25 76 ASN A O 1
ATOM 596 N N . THR A 1 77 ? -13.195 4.48 -17.234 1 90.88 77 THR A N 1
ATOM 597 C CA . THR A 1 77 ? -12.898 3.08 -16.953 1 90.88 77 THR A CA 1
ATOM 598 C C . THR A 1 77 ? -12.039 2.479 -18.062 1 90.88 77 THR A C 1
ATOM 600 O O . THR A 1 77 ? -11.797 1.271 -18.078 1 90.88 77 THR A O 1
ATOM 603 N N . GLY A 1 78 ? -11.703 3.295 -18.984 1 91.5 78 GLY A N 1
ATOM 604 C CA . GLY A 1 78 ? -10.781 2.785 -19.984 1 91.5 78 GLY A CA 1
ATOM 605 C C . GLY A 1 78 ? -9.477 2.289 -19.391 1 91.5 78 GLY A C 1
ATOM 606 O O . GLY A 1 78 ? -9.195 2.52 -18.203 1 91.5 78 GLY A O 1
ATOM 607 N N . ARG A 1 79 ? -8.773 1.597 -20.203 1 90.62 79 ARG A N 1
ATOM 608 C CA . ARG A 1 79 ? -7.504 1.041 -19.75 1 90.62 79 ARG A CA 1
ATOM 609 C C . ARG A 1 79 ? -6.562 2.145 -19.281 1 90.62 79 ARG A C 1
ATOM 611 O O . ARG A 1 79 ? -6.293 3.094 -20.016 1 90.62 79 ARG A O 1
ATOM 618 N N . LEU A 1 80 ? -6.141 2.033 -18.078 1 93.56 80 LEU A N 1
ATOM 619 C CA . LEU A 1 80 ? -5.152 2.959 -17.547 1 93.56 80 LEU A CA 1
ATOM 620 C C . LEU A 1 80 ? -3.754 2.619 -18.047 1 93.56 80 LEU A C 1
ATOM 622 O O . LEU A 1 80 ? -3.238 1.531 -17.781 1 93.56 80 LEU A O 1
ATOM 626 N N . ARG A 1 81 ? -3.146 3.498 -18.828 1 92.44 81 ARG A N 1
ATOM 627 C CA . ARG A 1 81 ? -1.775 3.289 -19.281 1 92.44 81 ARG A CA 1
ATOM 628 C C . ARG A 1 81 ? -0.779 3.613 -18.172 1 92.44 81 ARG A C 1
ATOM 630 O O . ARG A 1 81 ? -0.715 4.75 -17.703 1 92.44 81 ARG A O 1
ATOM 637 N N . THR A 1 82 ? -0.037 2.646 -17.812 1 95.25 82 THR A N 1
ATOM 638 C CA . THR A 1 82 ? 0.92 2.793 -16.719 1 95.25 82 THR A CA 1
ATOM 639 C C . THR A 1 82 ? 2.348 2.859 -17.25 1 95.25 82 THR A C 1
ATOM 641 O O . THR A 1 82 ? 2.828 1.906 -17.875 1 95.25 82 THR A O 1
ATOM 644 N N . PRO A 1 83 ? 3.02 3.979 -17.094 1 95.62 83 PRO A N 1
ATOM 645 C CA . PRO A 1 83 ? 4.414 4.078 -17.531 1 95.62 83 PRO A CA 1
ATOM 646 C C . PRO A 1 83 ? 5.375 3.311 -16.625 1 95.62 83 PRO A C 1
ATOM 648 O O . PRO A 1 83 ? 4.98 2.852 -15.555 1 95.62 83 PRO A O 1
ATOM 651 N N . ILE A 1 84 ? 6.641 3.162 -17.125 1 97 84 ILE A N 1
ATOM 652 C CA . ILE A 1 84 ? 7.688 2.678 -16.234 1 97 84 ILE A CA 1
ATOM 653 C C . ILE A 1 84 ? 7.797 3.594 -15.016 1 97 84 ILE A C 1
ATOM 655 O O . ILE A 1 84 ? 7.836 4.816 -15.156 1 97 84 ILE A O 1
ATOM 659 N N . GLY A 1 85 ? 7.727 3.021 -13.812 1 97.69 85 GLY A N 1
ATOM 660 C CA . GLY A 1 85 ? 7.715 3.777 -12.57 1 97.69 85 GLY A CA 1
ATOM 661 C C . GLY A 1 85 ? 6.328 3.914 -11.969 1 97.69 85 GLY A C 1
ATOM 662 O O . GLY A 1 85 ? 6.188 4.301 -10.805 1 97.69 85 GLY A O 1
ATOM 663 N N . GLY A 1 86 ? 5.332 3.607 -12.773 1 98.19 86 GLY A N 1
ATOM 664 C CA . GLY A 1 86 ? 3.959 3.713 -12.312 1 98.19 86 GLY A CA 1
ATOM 665 C C . GLY A 1 86 ? 3.451 2.443 -11.656 1 98.19 86 GLY A C 1
ATOM 666 O O . GLY A 1 86 ? 4.012 1.365 -11.859 1 98.19 86 GLY A O 1
ATOM 667 N N . VAL A 1 87 ? 2.404 2.559 -10.875 1 98.56 87 VAL A N 1
ATOM 668 C CA . VAL A 1 87 ? 1.812 1.416 -10.188 1 98.56 87 VAL A CA 1
ATOM 669 C C . VAL A 1 87 ? 0.855 0.686 -11.125 1 98.56 87 VAL A C 1
ATOM 671 O O . VAL A 1 87 ? -0.076 1.288 -11.664 1 98.56 87 VAL A O 1
ATOM 674 N N . HIS A 1 88 ? 1.157 -0.597 -11.312 1 97.94 88 HIS A N 1
ATOM 675 C CA . HIS A 1 88 ? 0.342 -1.443 -12.172 1 97.94 88 HIS A CA 1
ATOM 676 C C . HIS A 1 88 ? -0.955 -1.851 -11.484 1 97.94 88 HIS A C 1
ATOM 678 O O . HIS A 1 88 ? -2.033 -1.762 -12.078 1 97.94 88 HIS A O 1
ATOM 684 N N . HIS A 1 89 ? -0.879 -2.309 -10.258 1 98.56 89 HIS A N 1
ATOM 685 C CA . HIS A 1 89 ? -2.078 -2.686 -9.516 1 98.56 89 HIS A CA 1
ATOM 686 C C . HIS A 1 89 ? -1.848 -2.598 -8.008 1 98.56 89 HIS A C 1
ATOM 688 O O . HIS A 1 89 ? -0.703 -2.57 -7.555 1 98.56 89 HIS A O 1
ATOM 694 N N . ILE A 1 90 ? -2.932 -2.486 -7.273 1 98.88 90 ILE A N 1
ATOM 695 C CA . ILE A 1 90 ? -2.959 -2.574 -5.816 1 98.88 90 ILE A CA 1
ATOM 696 C C . ILE A 1 90 ? -3.748 -3.811 -5.391 1 98.88 90 ILE A C 1
ATOM 698 O O . ILE A 1 90 ? -4.828 -4.082 -5.922 1 98.88 90 ILE A O 1
ATOM 702 N N . ALA A 1 91 ? -3.172 -4.496 -4.445 1 98.81 91 ALA A N 1
ATOM 703 C CA . ALA A 1 91 ? -3.812 -5.73 -3.99 1 98.81 91 ALA A CA 1
ATOM 704 C C . ALA A 1 91 ? -4.309 -5.59 -2.555 1 98.81 91 ALA A C 1
ATOM 706 O O . ALA A 1 91 ? -3.582 -5.109 -1.682 1 98.81 91 ALA A O 1
ATOM 707 N N . PHE A 1 92 ? -5.52 -6.027 -2.344 1 98.81 92 PHE A N 1
ATOM 708 C CA . PHE A 1 92 ? -6.125 -6.051 -1.018 1 98.81 92 PHE A CA 1
ATOM 709 C C . PHE A 1 92 ? -6.484 -7.473 -0.612 1 98.81 92 PHE A C 1
ATOM 711 O O . PHE A 1 92 ? -6.828 -8.297 -1.461 1 98.81 92 PHE A O 1
ATOM 718 N N . ARG A 1 93 ? -6.445 -7.664 0.676 1 98.06 93 ARG A N 1
ATOM 719 C CA . ARG A 1 93 ? -6.68 -9 1.214 1 98.06 93 ARG A CA 1
ATOM 720 C C . ARG A 1 93 ? -8.172 -9.242 1.443 1 98.06 93 ARG A C 1
ATOM 722 O O . ARG A 1 93 ? -8.914 -8.305 1.742 1 98.06 93 ARG A O 1
ATOM 729 N N . TYR A 1 94 ? -8.555 -10.461 1.344 1 97.25 94 TYR A N 1
ATOM 730 C CA . TYR A 1 94 ? -9.891 -10.898 1.723 1 97.25 94 TYR A CA 1
ATOM 731 C C . TYR A 1 94 ? -9.844 -12.234 2.453 1 97.25 94 TYR A C 1
ATOM 733 O O . TYR A 1 94 ? -8.844 -12.945 2.381 1 97.25 94 TYR A O 1
ATOM 741 N N . GLU A 1 95 ? -10.898 -12.562 3.139 1 95.56 95 GLU A N 1
ATOM 742 C CA . GLU A 1 95 ? -11.047 -13.859 3.793 1 95.56 95 GLU A CA 1
ATOM 743 C C . GLU A 1 95 ? -11.539 -14.914 2.814 1 95.56 95 GLU A C 1
ATOM 745 O O . GLU A 1 95 ? -12.57 -14.734 2.156 1 95.56 95 GLU A O 1
ATOM 750 N N . PRO A 1 96 ? -10.875 -16.031 2.791 1 94.25 96 PRO A N 1
ATOM 751 C CA . PRO A 1 96 ? -11.211 -17.031 1.787 1 94.25 96 PRO A CA 1
ATOM 752 C C . PRO A 1 96 ? -12.68 -17.469 1.86 1 94.25 96 PRO A C 1
ATOM 754 O O . PRO A 1 96 ? -13.281 -17.797 0.835 1 94.25 96 PRO A O 1
ATOM 757 N N . GLU A 1 97 ? -13.266 -17.453 3.01 1 94.81 97 GLU A N 1
ATOM 758 C CA . GLU A 1 97 ? -14.648 -17.891 3.191 1 94.81 97 GLU A CA 1
ATOM 759 C C . GLU A 1 97 ? -15.625 -16.938 2.523 1 94.81 97 GLU A C 1
ATOM 761 O O . GLU A 1 97 ? -16.797 -17.25 2.352 1 94.81 97 GLU A O 1
ATOM 766 N N . ARG A 1 98 ? -15.125 -15.781 2.113 1 96.12 98 ARG A N 1
ATOM 767 C CA . ARG A 1 98 ? -16 -14.758 1.552 1 96.12 98 ARG A CA 1
ATOM 768 C C . ARG A 1 98 ? -15.891 -14.719 0.031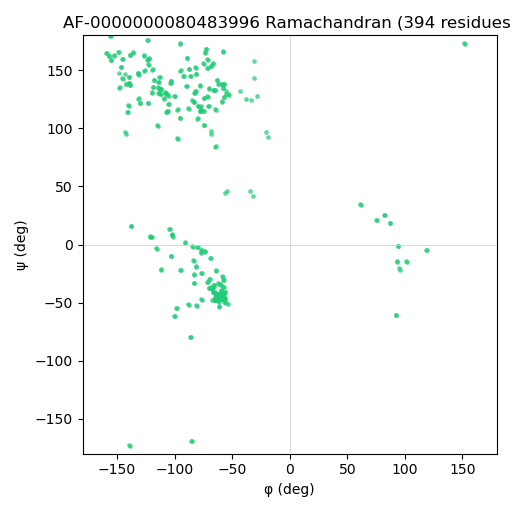 1 96.12 98 ARG A C 1
ATOM 770 O O . ARG A 1 98 ? -16.469 -13.844 -0.616 1 96.12 98 ARG A O 1
ATOM 777 N N . LEU A 1 99 ? -15.203 -15.688 -0.519 1 96.5 99 LEU A N 1
ATOM 778 C CA . LEU A 1 99 ? -14.914 -15.68 -1.948 1 96.5 99 LEU A CA 1
ATOM 779 C C . LEU A 1 99 ? -16.203 -15.586 -2.766 1 96.5 99 LEU A C 1
ATOM 781 O O . LEU A 1 99 ? -16.297 -14.766 -3.688 1 96.5 99 LEU A O 1
ATOM 785 N N . GLU A 1 100 ? -17.203 -16.391 -2.432 1 96.38 100 GLU A N 1
ATOM 786 C CA . GLU A 1 100 ? -18.453 -16.359 -3.189 1 96.38 100 GLU A CA 1
ATOM 787 C C . GLU A 1 100 ? -19.156 -15.023 -3.039 1 96.38 100 GLU A C 1
ATOM 789 O O . GLU A 1 100 ? -19.734 -14.508 -3.998 1 96.38 100 GLU A O 1
ATOM 794 N N . GLU A 1 101 ? -19.125 -14.539 -1.856 1 97.56 101 GLU A N 1
ATOM 795 C CA . GLU A 1 101 ? -19.688 -13.219 -1.605 1 97.56 101 GLU A CA 1
ATOM 796 C C . GLU A 1 101 ? -18.984 -12.156 -2.438 1 97.56 101 GLU A C 1
ATOM 798 O O . GLU A 1 101 ? -19.625 -11.234 -2.953 1 97.56 101 GLU A O 1
ATOM 803 N N . ILE A 1 102 ? -17.734 -12.266 -2.545 1 98.12 102 ILE A N 1
ATOM 804 C CA . ILE A 1 102 ? -16.906 -11.312 -3.283 1 98.12 102 ILE A CA 1
ATOM 805 C C . ILE A 1 102 ? -17.25 -11.383 -4.77 1 98.12 102 ILE A C 1
ATOM 807 O O . ILE A 1 102 ? -17.484 -10.359 -5.414 1 98.12 102 ILE A O 1
ATOM 811 N N . ARG A 1 103 ? -17.312 -12.586 -5.32 1 97.44 103 ARG A N 1
ATOM 812 C CA . ARG A 1 103 ? -17.703 -12.773 -6.715 1 97.44 103 ARG A CA 1
ATOM 813 C C . ARG A 1 103 ? -19.047 -12.133 -6.996 1 97.44 103 ARG A C 1
ATOM 815 O O . ARG A 1 103 ? -19.188 -11.328 -7.922 1 97.44 103 ARG A O 1
ATOM 822 N N . ALA A 1 104 ? -20 -12.453 -6.156 1 98.12 104 ALA A N 1
ATOM 823 C CA . ALA A 1 104 ? -21.359 -11.953 -6.32 1 98.12 104 ALA A CA 1
ATOM 824 C C . ALA A 1 104 ? -21.406 -10.438 -6.195 1 98.12 104 ALA A C 1
ATOM 826 O O . ALA A 1 104 ? -22.125 -9.766 -6.945 1 98.12 104 ALA A O 1
ATOM 827 N N . GLY A 1 105 ? -20.688 -9.953 -5.203 1 98.25 105 GLY A N 1
ATOM 828 C CA . GLY A 1 105 ? -20.641 -8.516 -4.992 1 98.25 105 GLY A CA 1
ATOM 829 C C . GLY A 1 105 ? -20.109 -7.75 -6.184 1 98.25 105 GLY A C 1
ATOM 830 O O . GLY A 1 105 ? -20.656 -6.715 -6.57 1 98.25 105 GLY A O 1
ATOM 831 N N . LEU A 1 106 ? -19 -8.234 -6.723 1 98.19 106 LEU A N 1
ATOM 832 C CA . LEU A 1 106 ? -18.422 -7.602 -7.91 1 98.19 106 LEU A CA 1
ATOM 833 C C . LEU A 1 106 ? -19.422 -7.625 -9.07 1 98.19 106 LEU A C 1
ATOM 835 O O . LEU A 1 106 ? -19.641 -6.602 -9.719 1 98.19 106 LEU A O 1
ATOM 839 N N . GLU A 1 107 ? -20.016 -8.742 -9.297 1 97.56 107 GLU A N 1
ATOM 840 C CA . GLU A 1 107 ? -20.969 -8.898 -10.398 1 97.56 107 GLU A CA 1
ATOM 841 C C . GLU A 1 107 ? -22.188 -7.992 -10.211 1 97.56 107 GLU A C 1
ATOM 843 O O . GLU A 1 107 ? -22.609 -7.316 -11.148 1 97.56 107 GLU A O 1
ATOM 848 N N . GLU A 1 108 ? -22.75 -7.992 -9.07 1 97.75 108 GLU A N 1
ATOM 849 C CA . GLU A 1 108 ? -23.938 -7.203 -8.766 1 97.75 108 GLU A CA 1
ATOM 850 C C . GLU A 1 108 ? -23.688 -5.715 -8.992 1 97.75 108 GLU A C 1
ATOM 852 O O . GLU A 1 108 ? -24.609 -4.969 -9.336 1 97.75 108 GLU A O 1
ATOM 857 N N . HIS A 1 109 ? -22.5 -5.344 -8.859 1 97.5 109 HIS A N 1
ATOM 858 C CA . HIS A 1 109 ? -22.188 -3.928 -9.008 1 97.5 109 HIS A CA 1
ATOM 859 C C . HIS A 1 109 ? -21.562 -3.643 -10.375 1 97.5 109 HIS A C 1
ATOM 861 O O . HIS A 1 109 ? -21 -2.572 -10.586 1 97.5 109 HIS A O 1
ATOM 867 N N . GLY A 1 110 ? -21.562 -4.648 -11.219 1 96.69 110 GLY A N 1
ATOM 868 C CA . GLY A 1 110 ? -21.203 -4.445 -12.617 1 96.69 110 GLY A CA 1
ATOM 869 C C . GLY A 1 110 ? -19.719 -4.543 -12.875 1 96.69 110 GLY A C 1
ATOM 870 O O . GLY A 1 110 ? -19.219 -3.998 -13.867 1 96.69 110 GLY A O 1
ATOM 871 N N . HIS A 1 111 ? -18.969 -5.141 -11.992 1 96.69 111 HIS A N 1
ATOM 872 C CA . HIS A 1 111 ? -17.531 -5.297 -12.18 1 96.69 111 HIS A CA 1
ATOM 873 C C . HIS A 1 111 ? -17.188 -6.703 -12.664 1 96.69 111 HIS A C 1
ATOM 875 O O . HIS A 1 111 ? -17.609 -7.691 -12.055 1 96.69 111 HIS A O 1
ATOM 881 N N . HIS A 1 112 ? -16.438 -6.762 -13.742 1 95.25 112 HIS A N 1
ATOM 882 C CA . HIS A 1 112 ? -15.875 -8.023 -14.211 1 95.25 112 HIS A CA 1
ATOM 883 C C . HIS A 1 112 ? -14.602 -8.375 -13.445 1 95.25 112 HIS A C 1
ATOM 885 O O . HIS A 1 112 ? -13.953 -7.5 -12.883 1 95.25 112 HIS A O 1
ATOM 891 N N . TYR A 1 113 ? -14.375 -9.648 -13.375 1 95.88 113 TYR A N 1
ATOM 892 C CA . TYR A 1 113 ? -13.148 -10.078 -12.711 1 95.88 113 TYR A CA 1
ATOM 893 C C . TYR A 1 113 ? -12.594 -11.336 -13.367 1 95.88 113 TYR A C 1
ATOM 895 O O . TYR A 1 113 ? -13.328 -12.094 -14.008 1 95.88 113 TYR A O 1
ATOM 903 N N . ASN A 1 114 ? -11.312 -11.484 -13.266 1 94.88 114 ASN A N 1
ATOM 904 C CA . ASN A 1 114 ? -10.602 -12.711 -13.594 1 94.88 114 ASN A CA 1
ATOM 905 C C . ASN A 1 114 ? -9.992 -13.359 -12.359 1 94.88 114 ASN A C 1
ATOM 907 O O . ASN A 1 114 ? -9.547 -12.664 -11.445 1 94.88 114 ASN A O 1
ATOM 911 N N . GLU A 1 115 ? -10.016 -14.633 -12.367 1 93.31 115 GLU A N 1
ATOM 912 C CA . GLU A 1 115 ? -9.531 -15.383 -11.211 1 93.31 115 GLU A CA 1
ATOM 913 C C . GLU A 1 115 ? -8.344 -16.266 -11.586 1 93.31 115 GLU A C 1
ATOM 915 O O . GLU A 1 115 ? -8.359 -16.938 -12.625 1 93.31 115 GLU A O 1
ATOM 920 N N . PHE A 1 116 ? -7.328 -16.234 -10.695 1 90.25 116 PHE A N 1
ATOM 921 C CA . PHE A 1 116 ? -6.117 -16.984 -10.984 1 90.25 116 PHE A CA 1
ATOM 922 C C . PHE A 1 116 ? -5.582 -17.656 -9.727 1 90.25 116 PHE A C 1
ATOM 924 O O . PHE A 1 116 ? -5.703 -17.125 -8.625 1 90.25 116 PHE A O 1
ATOM 931 N N . ASP A 1 117 ? -5.062 -18.812 -9.945 1 88.62 117 ASP A N 1
ATOM 932 C CA . ASP A 1 117 ? -4.141 -19.406 -8.984 1 88.62 117 ASP A CA 1
ATOM 933 C C . ASP A 1 117 ? -2.701 -18.984 -9.266 1 88.62 117 ASP A C 1
ATOM 935 O O . ASP A 1 117 ? -2.129 -19.359 -10.297 1 88.62 117 ASP A O 1
ATOM 939 N N . ARG A 1 118 ? -2.086 -18.312 -8.359 1 85.38 118 ARG A N 1
ATOM 940 C CA . ARG A 1 118 ? -0.757 -17.766 -8.594 1 85.38 118 ARG A CA 1
ATOM 941 C C . ARG A 1 118 ? 0.312 -18.594 -7.883 1 85.38 118 ARG A C 1
ATOM 943 O O . ARG A 1 118 ? 1.426 -18.109 -7.66 1 85.38 118 ARG A O 1
ATOM 950 N N . GLY A 1 119 ? -0.041 -19.781 -7.418 1 85.5 119 GLY A N 1
ATOM 951 C CA . GLY A 1 119 ? 0.879 -20.672 -6.742 1 85.5 119 GLY A CA 1
ATOM 952 C C . GLY A 1 119 ? 0.871 -20.5 -5.234 1 85.5 119 GLY A C 1
ATOM 953 O O . GLY A 1 119 ? 0.519 -21.438 -4.504 1 85.5 119 GLY A O 1
ATOM 954 N N . ILE A 1 120 ? 1.222 -19.281 -4.805 1 88.19 120 ILE A N 1
ATOM 955 C CA . ILE A 1 120 ? 1.325 -19.078 -3.361 1 88.19 120 ILE A CA 1
ATOM 956 C C . ILE A 1 120 ? 0.103 -18.328 -2.854 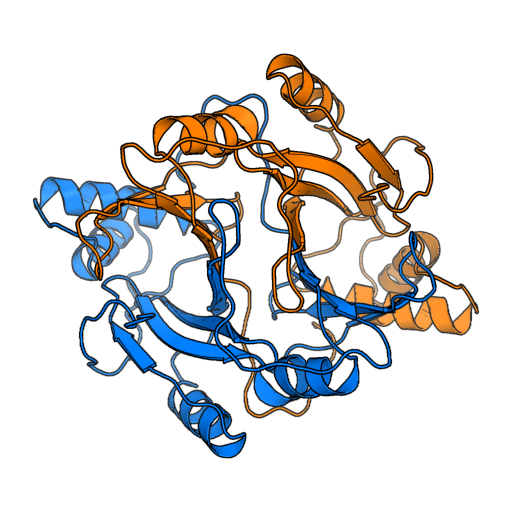1 88.19 120 ILE A C 1
ATOM 958 O O . ILE A 1 120 ? -0.144 -18.266 -1.646 1 88.19 120 ILE A O 1
ATOM 962 N N . PHE A 1 121 ? -0.684 -17.828 -3.73 1 91.75 121 PHE A N 1
ATOM 963 C CA . PHE A 1 121 ? -1.912 -17.156 -3.322 1 91.75 121 PHE A CA 1
ATOM 964 C C . PHE A 1 121 ? -2.969 -17.25 -4.418 1 91.75 121 PHE A C 1
ATOM 966 O O . PHE A 1 121 ? -2.688 -17.719 -5.52 1 91.75 121 PHE A O 1
ATOM 973 N N . HIS A 1 122 ? -4.203 -17 -4.059 1 94.19 122 HIS A N 1
ATOM 974 C CA . HIS A 1 122 ? -5.363 -16.922 -4.938 1 94.19 122 HIS A CA 1
ATOM 975 C C . HIS A 1 122 ? -5.781 -15.477 -5.172 1 94.19 122 HIS A C 1
ATOM 977 O O . HIS A 1 122 ? -5.797 -14.672 -4.238 1 94.19 122 HIS A O 1
ATOM 983 N N . SER A 1 123 ? -6.156 -15.188 -6.473 1 95.81 123 SER A N 1
ATOM 984 C CA . SER A 1 123 ? -6.379 -13.781 -6.789 1 95.81 123 SER A CA 1
ATOM 985 C C . SER A 1 123 ? -7.598 -13.602 -7.684 1 95.81 123 SER A C 1
ATOM 987 O O . SER A 1 123 ? -7.836 -14.398 -8.594 1 95.81 123 SER A O 1
ATOM 989 N N . LEU A 1 124 ? -8.375 -12.609 -7.422 1 96.88 124 LEU A N 1
ATOM 990 C CA . LEU A 1 124 ? -9.32 -12.008 -8.352 1 96.88 124 LEU A CA 1
ATOM 991 C C . LEU A 1 124 ? -8.828 -10.641 -8.812 1 96.88 124 LEU A C 1
ATOM 993 O O . LEU A 1 124 ? -8.406 -9.82 -8 1 96.88 124 LEU A O 1
ATOM 997 N N . TYR A 1 125 ? -8.836 -10.445 -10.156 1 97.12 125 TYR A N 1
ATOM 998 C CA . TYR A 1 125 ? -8.461 -9.148 -10.719 1 97.12 125 TYR A CA 1
ATOM 999 C C . TYR A 1 125 ? -9.68 -8.422 -11.281 1 97.12 125 TYR A C 1
ATOM 1001 O O . TYR A 1 125 ? -10.469 -9.016 -12.016 1 97.12 125 TYR A O 1
ATOM 1009 N N . THR A 1 126 ? -9.844 -7.262 -10.961 1 97.62 126 THR A N 1
ATOM 1010 C CA . THR A 1 126 ? -10.867 -6.367 -11.492 1 97.62 126 THR A CA 1
ATOM 1011 C C . THR A 1 126 ? -10.297 -4.969 -11.711 1 97.62 126 THR A C 1
ATOM 1013 O O . THR A 1 126 ? -9.086 -4.777 -11.711 1 97.62 126 THR A O 1
ATOM 1016 N N . THR A 1 127 ? -11.109 -3.996 -12.047 1 98 127 THR A N 1
ATOM 1017 C CA . THR A 1 127 ? -10.695 -2.609 -12.227 1 98 127 THR A CA 1
ATOM 1018 C C . THR A 1 127 ? -11.641 -1.663 -11.484 1 98 127 THR A C 1
ATOM 1020 O O . THR A 1 127 ? -12.82 -1.962 -11.32 1 98 127 THR A O 1
ATOM 1023 N N . ASP A 1 128 ? -11.039 -0.584 -11.023 1 98.25 128 ASP A N 1
ATOM 1024 C CA . ASP A 1 128 ? -11.891 0.398 -10.359 1 98.25 128 ASP A CA 1
ATOM 1025 C C . ASP A 1 128 ? -12.523 1.354 -11.375 1 98.25 128 ASP A C 1
ATOM 1027 O O . ASP A 1 128 ? -12.477 1.106 -12.578 1 98.25 128 ASP A O 1
ATOM 1031 N N . HIS A 1 129 ? -13.133 2.422 -10.922 1 98.06 129 HIS A N 1
ATOM 1032 C CA . HIS A 1 129 ? -13.938 3.334 -11.727 1 98.06 129 HIS A CA 1
ATOM 1033 C C . HIS A 1 129 ? -13.055 4.207 -12.617 1 98.06 129 HIS A C 1
ATOM 1035 O O . HIS A 1 129 ? -13.562 4.969 -13.445 1 98.06 129 HIS A O 1
ATOM 1041 N N . ASN A 1 130 ? -11.703 4.145 -12.484 1 98.06 130 ASN A N 1
ATOM 1042 C CA . ASN A 1 130 ? -10.789 4.898 -13.336 1 98.06 130 ASN A CA 1
ATOM 1043 C C . ASN A 1 130 ? -9.852 3.977 -14.109 1 98.06 130 ASN A C 1
ATOM 1045 O O . ASN A 1 130 ? -8.859 4.43 -14.68 1 98.06 130 ASN A O 1
ATOM 1049 N N . GLY A 1 131 ? -10.094 2.691 -14 1 97.62 131 GLY A N 1
ATOM 1050 C CA . GLY A 1 131 ? -9.328 1.749 -14.797 1 97.62 131 GLY A CA 1
ATOM 1051 C C . GLY A 1 131 ? -8.117 1.196 -14.07 1 97.62 131 GLY A C 1
ATOM 1052 O O . GLY A 1 131 ? -7.348 0.416 -14.641 1 97.62 131 GLY A O 1
ATOM 1053 N N . LEU A 1 132 ? -7.852 1.598 -12.875 1 98.31 132 LEU A N 1
ATOM 1054 C CA . LEU A 1 132 ? -6.77 1.014 -12.086 1 98.31 132 LEU A CA 1
ATOM 1055 C C . LEU A 1 132 ? -7.055 -0.452 -11.773 1 98.31 132 LEU A C 1
ATOM 1057 O O . LEU A 1 132 ? -8.148 -0.793 -11.328 1 98.31 132 LEU A O 1
ATOM 1061 N N . VAL A 1 133 ? -6.078 -1.281 -11.984 1 98.31 133 VAL A N 1
ATOM 1062 C CA . VAL A 1 133 ? -6.238 -2.705 -11.703 1 98.31 133 VAL A CA 1
ATOM 1063 C C . VAL A 1 133 ? -6.211 -2.941 -10.195 1 98.31 133 VAL A C 1
ATOM 1065 O O . VAL A 1 133 ? -5.289 -2.5 -9.508 1 98.31 133 VAL A O 1
ATOM 1068 N N . ILE A 1 134 ? -7.234 -3.59 -9.711 1 98.62 134 ILE A N 1
ATOM 1069 C CA . ILE A 1 134 ? -7.352 -3.994 -8.312 1 98.62 134 ILE A CA 1
ATOM 1070 C C . ILE A 1 134 ? -7.273 -5.516 -8.211 1 98.62 134 ILE A C 1
ATOM 1072 O O . ILE A 1 134 ? -7.953 -6.23 -8.945 1 98.62 134 ILE A O 1
ATOM 1076 N N . GLU A 1 135 ? -6.434 -5.941 -7.348 1 98.62 135 GLU A N 1
ATOM 1077 C CA . GLU A 1 135 ? -6.316 -7.367 -7.059 1 98.62 135 GLU A CA 1
ATOM 1078 C C . GLU A 1 135 ? -6.867 -7.699 -5.672 1 98.62 135 GLU A C 1
ATOM 1080 O O . GLU A 1 135 ? -6.539 -7.023 -4.695 1 98.62 135 GLU A O 1
ATOM 1085 N N . LEU A 1 136 ? -7.773 -8.617 -5.59 1 98.5 136 LEU A N 1
ATOM 1086 C CA . LEU A 1 136 ? -8.18 -9.227 -4.328 1 98.5 136 LEU A CA 1
ATOM 1087 C C . LEU A 1 136 ? -7.477 -10.562 -4.117 1 98.5 136 LEU A C 1
ATOM 1089 O O . LEU A 1 136 ? -7.695 -11.508 -4.879 1 98.5 136 LEU A O 1
ATOM 1093 N N . ALA A 1 137 ? -6.668 -10.555 -3.053 1 97.69 137 ALA A N 1
ATOM 1094 C CA . ALA A 1 137 ? -5.762 -11.688 -2.906 1 97.69 137 ALA A CA 1
ATOM 1095 C C . ALA A 1 137 ? -5.922 -12.344 -1.537 1 97.69 137 ALA A C 1
ATOM 1097 O O . ALA A 1 137 ? -6.262 -11.68 -0.559 1 97.69 137 ALA A O 1
ATOM 1098 N N . THR A 1 138 ? -5.688 -13.617 -1.444 1 96.5 138 THR A N 1
ATOM 1099 C CA . THR A 1 138 ? -5.59 -14.352 -0.187 1 96.5 138 THR A CA 1
ATOM 1100 C C . THR A 1 138 ? -4.5 -15.414 -0.265 1 96.5 138 THR A C 1
ATOM 1102 O O . THR A 1 138 ? -4.336 -16.062 -1.298 1 96.5 138 THR A O 1
ATOM 1105 N N . ASP A 1 139 ? -3.736 -15.523 0.833 1 93.69 139 ASP A N 1
ATOM 1106 C CA . ASP A 1 139 ? -2.711 -16.562 0.896 1 93.69 139 ASP A CA 1
ATOM 1107 C C . ASP A 1 139 ? -3.34 -17.953 0.963 1 93.69 139 ASP A C 1
ATOM 1109 O O . ASP A 1 139 ? -4.449 -18.109 1.48 1 93.69 139 ASP A O 1
ATOM 1113 N N . LYS A 1 140 ? -2.65 -18.891 0.512 1 94.19 140 LYS A N 1
ATOM 1114 C CA . LYS A 1 140 ? -3.133 -20.281 0.549 1 94.19 140 LYS A CA 1
ATOM 1115 C C . LYS A 1 140 ? -3.014 -20.859 1.953 1 94.19 140 LYS A C 1
ATOM 1117 O O . LYS A 1 140 ? -3.676 -21.844 2.277 1 94.19 140 LYS A O 1
ATOM 1122 N N . PHE A 1 141 ? -2.117 -20.328 2.744 1 95.94 141 PHE A N 1
ATOM 1123 C CA . PHE A 1 141 ? -1.901 -20.734 4.125 1 95.94 141 PHE A CA 1
ATOM 1124 C C . PHE A 1 141 ? -2.062 -19.562 5.078 1 95.94 141 PHE A C 1
ATOM 1126 O O . PHE A 1 141 ? -1.967 -18.406 4.664 1 95.94 141 PHE A O 1
ATOM 1133 N N . GLU A 1 142 ? -2.406 -19.859 6.305 1 94.5 142 GLU A N 1
ATOM 1134 C CA . GLU A 1 142 ? -2.352 -18.828 7.336 1 94.5 142 GLU A CA 1
ATOM 1135 C C . GLU A 1 142 ? -0.91 -18.469 7.672 1 94.5 142 GLU A C 1
ATOM 1137 O O . GLU A 1 142 ? -0.113 -19.328 8.039 1 94.5 142 GLU A O 1
ATOM 1142 N N . ILE A 1 143 ? -0.55 -17.234 7.469 1 95.38 143 ILE A N 1
ATOM 1143 C CA . ILE A 1 143 ? 0.789 -16.734 7.766 1 95.38 143 ILE A CA 1
ATOM 1144 C C . ILE A 1 143 ? 0.691 -15.461 8.594 1 95.38 143 ILE A C 1
ATOM 1146 O O . ILE A 1 143 ? 0.048 -14.492 8.188 1 95.38 143 ILE A O 1
ATOM 1150 N N . PRO A 1 144 ? 1.283 -15.453 9.781 1 93.75 144 PRO A N 1
ATOM 1151 C CA . PRO A 1 144 ? 1.303 -14.188 10.523 1 93.75 144 PRO A CA 1
ATOM 1152 C C . PRO A 1 144 ? 1.962 -13.055 9.742 1 93.75 144 PRO A C 1
ATOM 1154 O O . PRO A 1 144 ? 3.002 -13.258 9.117 1 93.75 144 PRO A O 1
ATOM 1157 N N . ASP A 1 145 ? 1.363 -11.883 9.812 1 91.38 145 ASP A N 1
ATOM 1158 C CA . ASP A 1 145 ? 1.832 -10.75 9.023 1 91.38 145 ASP A CA 1
ATOM 1159 C C . ASP A 1 145 ? 3.305 -10.461 9.305 1 91.38 145 ASP A C 1
ATOM 1161 O O . ASP A 1 145 ? 4.074 -10.18 8.383 1 91.38 145 ASP A O 1
ATOM 1165 N N . ASP A 1 146 ? 3.678 -10.547 10.555 1 90.38 146 ASP A N 1
ATOM 1166 C CA . ASP A 1 146 ? 5.031 -10.148 10.945 1 90.38 146 ASP A CA 1
ATOM 1167 C C . ASP A 1 146 ? 6.047 -11.219 10.547 1 90.38 146 ASP A C 1
ATOM 1169 O O . ASP A 1 146 ? 7.254 -11.016 10.688 1 90.38 146 ASP A O 1
ATOM 1173 N N . ARG A 1 147 ? 5.562 -12.383 10.008 1 95.25 147 ARG A N 1
ATOM 1174 C CA . ARG A 1 147 ? 6.457 -13.453 9.594 1 95.25 147 ARG A CA 1
ATOM 1175 C C . ARG A 1 147 ? 6.379 -13.688 8.094 1 95.25 147 ARG A C 1
ATOM 1177 O O . ARG A 1 147 ? 7.082 -14.539 7.551 1 95.25 147 ARG A O 1
ATOM 1184 N N . ARG A 1 148 ? 5.543 -12.992 7.477 1 96.25 148 ARG A N 1
ATOM 1185 C CA . ARG A 1 148 ? 5.262 -13.242 6.066 1 96.25 148 ARG A CA 1
ATOM 1186 C C . ARG A 1 148 ? 6.52 -13.086 5.219 1 96.25 148 ARG A C 1
ATOM 1188 O O . ARG A 1 148 ? 6.781 -13.898 4.332 1 96.25 148 ARG A O 1
ATOM 1195 N N . GLY A 1 149 ? 7.312 -12.008 5.5 1 96.12 149 GLY A N 1
ATOM 1196 C CA . GLY A 1 149 ? 8.562 -11.836 4.781 1 96.12 149 GLY A CA 1
ATOM 1197 C C . GLY A 1 149 ? 9.5 -13.023 4.93 1 96.12 149 GLY A C 1
ATOM 1198 O O . GLY A 1 149 ? 10.094 -13.477 3.951 1 96.12 149 GLY A O 1
ATOM 1199 N N . GLU A 1 150 ? 9.609 -13.508 6.129 1 96.38 150 GLU A N 1
ATOM 1200 C CA . GLU A 1 150 ? 10.469 -14.648 6.422 1 96.38 150 GLU A CA 1
ATOM 1201 C C . GLU A 1 150 ? 9.977 -15.906 5.695 1 96.38 150 GLU A C 1
ATOM 1203 O O . GLU A 1 150 ? 10.781 -16.641 5.121 1 96.38 150 GLU A O 1
ATOM 1208 N N . VAL A 1 151 ? 8.719 -16.094 5.727 1 97.06 151 VAL A N 1
ATOM 1209 C CA . VAL A 1 151 ? 8.117 -17.266 5.105 1 97.06 151 VAL A CA 1
ATOM 1210 C C . VAL A 1 151 ? 8.352 -17.234 3.596 1 97.06 151 VAL A C 1
ATOM 1212 O O . VAL A 1 151 ? 8.742 -18.234 2.994 1 97.06 151 VAL A O 1
ATOM 1215 N N . LEU A 1 152 ? 8.148 -16.078 2.984 1 96.88 152 LEU A N 1
ATOM 1216 C CA . LEU A 1 152 ? 8.312 -15.953 1.54 1 96.88 152 LEU A CA 1
ATOM 1217 C C . LEU A 1 152 ? 9.781 -16.109 1.146 1 96.88 152 LEU A C 1
ATOM 1219 O O . LEU A 1 152 ? 10.086 -16.719 0.119 1 96.88 152 LEU A O 1
ATOM 1223 N N . ALA A 1 153 ? 10.648 -15.602 1.952 1 96.88 153 ALA A N 1
ATOM 1224 C CA . ALA A 1 153 ? 12.07 -15.758 1.681 1 96.88 153 ALA A CA 1
ATOM 1225 C C . ALA A 1 153 ? 12.477 -17.219 1.72 1 96.88 153 ALA A C 1
ATOM 1227 O O . ALA A 1 153 ? 13.234 -17.688 0.86 1 96.88 153 ALA A O 1
ATOM 1228 N N . LEU A 1 154 ? 11.992 -17.891 2.711 1 97.12 154 LEU A N 1
ATOM 1229 C CA . LEU A 1 154 ? 12.328 -19.297 2.82 1 97.12 154 LEU A CA 1
ATOM 1230 C C . LEU A 1 154 ? 11.656 -20.109 1.715 1 97.12 154 LEU A C 1
ATOM 1232 O O . LEU A 1 154 ? 12.227 -21.062 1.203 1 97.12 154 LEU A O 1
ATOM 1236 N N . ALA A 1 155 ? 10.43 -19.75 1.356 1 96.94 155 ALA A N 1
ATOM 1237 C CA . ALA A 1 155 ? 9.758 -20.406 0.229 1 96.94 155 ALA A CA 1
ATOM 1238 C C . ALA A 1 155 ? 10.57 -20.234 -1.054 1 96.94 155 ALA A C 1
ATOM 1240 O O . ALA A 1 155 ? 10.641 -21.156 -1.869 1 96.94 155 ALA A O 1
ATOM 1241 N N . GLN A 1 156 ? 11.102 -19.094 -1.241 1 96.25 156 GLN A N 1
ATOM 1242 C CA . GLN A 1 156 ? 11.992 -18.844 -2.371 1 96.25 156 GLN A CA 1
ATOM 1243 C C . GLN A 1 156 ? 13.18 -19.812 -2.365 1 96.25 156 GLN A C 1
ATOM 1245 O O . GLN A 1 156 ? 13.547 -20.359 -3.408 1 96.25 156 GLN A O 1
ATOM 1250 N N . GLN A 1 157 ? 13.758 -19.953 -1.219 1 96.62 157 GLN A N 1
ATOM 1251 C CA . GLN A 1 157 ? 14.875 -20.875 -1.097 1 96.62 157 GLN A CA 1
ATOM 1252 C C . GLN A 1 157 ? 14.445 -22.297 -1.45 1 96.62 157 GLN A C 1
ATOM 1254 O O . GLN A 1 157 ? 15.164 -23.016 -2.152 1 96.62 157 GLN A O 1
ATOM 1259 N N . LYS A 1 158 ? 13.273 -22.719 -0.937 1 97.56 158 LYS A N 1
ATOM 1260 C CA . LYS A 1 158 ? 12.75 -24.047 -1.231 1 97.56 158 LYS A CA 1
ATOM 1261 C C . LYS A 1 158 ? 12.484 -24.219 -2.725 1 97.56 158 LYS A C 1
ATOM 1263 O O . LYS A 1 158 ? 12.758 -25.281 -3.295 1 97.56 158 LYS A O 1
ATOM 1268 N N . ARG A 1 159 ? 11.922 -23.234 -3.32 1 96.75 159 ARG A N 1
ATOM 1269 C CA . ARG A 1 159 ? 11.656 -23.234 -4.754 1 96.75 159 ARG A CA 1
ATOM 1270 C C . ARG A 1 159 ? 12.938 -23.469 -5.547 1 96.75 159 ARG A C 1
ATOM 1272 O O . ARG A 1 159 ? 12.977 -24.297 -6.453 1 96.75 159 ARG A O 1
ATOM 1279 N N . LEU A 1 160 ? 13.977 -22.703 -5.219 1 97.06 160 LEU A N 1
ATOM 1280 C CA . LEU A 1 160 ? 15.258 -22.812 -5.91 1 97.06 160 LEU A CA 1
ATOM 1281 C C . LEU A 1 160 ? 15.852 -24.203 -5.719 1 97.06 160 LEU A C 1
ATOM 1283 O O . LEU A 1 160 ? 16.375 -24.797 -6.668 1 97.06 160 LEU A O 1
ATOM 1287 N N . GLN A 1 161 ? 15.797 -24.703 -4.543 1 97.44 161 GLN A N 1
ATOM 1288 C CA . GLN A 1 161 ? 16.297 -26.031 -4.246 1 97.44 161 GLN A CA 1
ATOM 1289 C C . GLN A 1 161 ? 15.57 -27.094 -5.062 1 97.44 161 GLN A C 1
ATOM 1291 O O . GLN A 1 161 ? 16.172 -28.078 -5.484 1 97.44 161 GLN A O 1
ATOM 1296 N N . ALA A 1 162 ? 14.336 -26.875 -5.293 1 97.31 162 ALA A N 1
ATOM 1297 C CA . ALA A 1 162 ? 13.5 -27.828 -6.02 1 97.31 162 ALA A CA 1
ATOM 1298 C C . ALA A 1 162 ? 13.656 -27.656 -7.527 1 97.31 162 ALA A C 1
ATOM 1300 O O . ALA A 1 162 ? 13.148 -28.453 -8.305 1 97.31 162 ALA A O 1
ATOM 1301 N N . GLY A 1 163 ? 14.266 -26.516 -7.973 1 96.25 163 GLY A N 1
ATOM 1302 C CA . GLY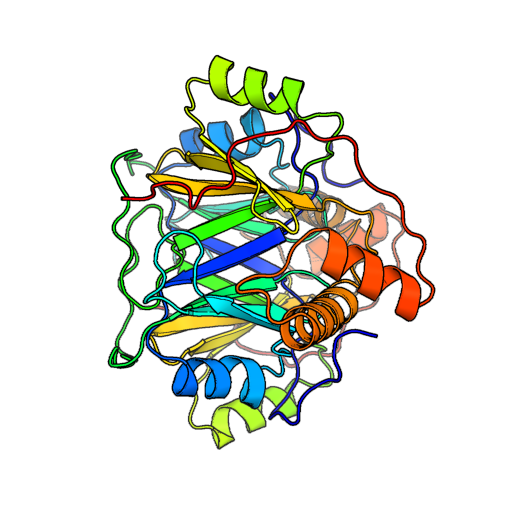 A 1 163 ? 14.414 -26.234 -9.391 1 96.25 163 GLY A CA 1
ATOM 1303 C C . GLY A 1 163 ? 13.125 -25.797 -10.047 1 96.25 163 GLY A C 1
ATOM 1304 O O . GLY A 1 163 ? 12.938 -25.984 -11.25 1 96.25 163 GLY A O 1
ATOM 1305 N N . ALA A 1 164 ? 12.227 -25.328 -9.227 1 94.56 164 ALA A N 1
ATOM 1306 C CA . ALA A 1 164 ? 10.938 -24.891 -9.758 1 94.56 164 ALA A CA 1
ATOM 1307 C C . ALA A 1 164 ? 11.031 -23.484 -10.336 1 94.56 164 ALA A C 1
ATOM 1309 O O . ALA A 1 164 ? 11.781 -22.641 -9.828 1 94.56 164 ALA A O 1
ATOM 1310 N N . SER A 1 165 ? 10.297 -23.203 -11.352 1 92 165 SER A N 1
ATOM 1311 C CA . SER A 1 165 ? 10.328 -21.906 -12.047 1 92 165 SER A CA 1
ATOM 1312 C C . SER A 1 165 ? 9.703 -20.812 -11.203 1 92 165 SER A C 1
ATOM 1314 O O . SER A 1 165 ? 10.07 -19.641 -11.32 1 92 165 SER A O 1
ATOM 1316 N N . PHE A 1 166 ? 8.711 -21.156 -10.398 1 92.94 166 PHE A N 1
ATOM 1317 C CA . PHE A 1 166 ? 8.047 -20.203 -9.531 1 92.94 166 PHE A CA 1
ATOM 1318 C C . PHE A 1 166 ? 7.629 -20.844 -8.219 1 92.94 166 PHE A C 1
ATOM 1320 O O . PHE A 1 166 ? 7.605 -22.078 -8.109 1 92.94 166 PHE A O 1
ATOM 1327 N N . ALA A 1 167 ? 7.406 -20.031 -7.23 1 94.56 167 ALA A N 1
ATOM 1328 C CA . ALA A 1 167 ? 7.012 -20.531 -5.914 1 94.56 167 ALA A CA 1
ATOM 1329 C C . ALA A 1 167 ? 5.59 -21.094 -5.938 1 94.56 167 ALA A C 1
ATOM 1331 O O . ALA A 1 167 ? 4.684 -20.469 -6.492 1 94.56 167 ALA A O 1
ATOM 1332 N N . LYS A 1 168 ? 5.406 -22.203 -5.363 1 94.19 168 LYS A N 1
ATOM 1333 C CA . LYS A 1 168 ? 4.125 -22.891 -5.285 1 94.19 168 LYS A CA 1
ATOM 1334 C C . LYS A 1 168 ? 3.74 -23.172 -3.832 1 94.19 168 LYS A C 1
ATOM 1336 O O . LYS A 1 168 ? 4.508 -22.875 -2.914 1 94.19 168 LYS A O 1
ATOM 1341 N N . ALA A 1 169 ? 2.523 -23.734 -3.693 1 94.25 169 ALA A N 1
ATOM 1342 C CA . ALA A 1 169 ? 1.994 -24.031 -2.367 1 94.25 169 ALA A CA 1
ATOM 1343 C C . ALA A 1 169 ? 2.932 -24.969 -1.603 1 94.25 169 ALA A C 1
ATOM 1345 O O . ALA A 1 169 ? 3.102 -24.828 -0.388 1 94.25 169 ALA A O 1
ATOM 1346 N N . GLU A 1 170 ? 3.557 -25.906 -2.307 1 96 170 GLU A N 1
ATOM 1347 C CA . GLU A 1 170 ? 4.434 -26.859 -1.643 1 96 170 GLU A CA 1
ATOM 1348 C C . GLU A 1 170 ? 5.66 -26.172 -1.057 1 96 170 GLU A C 1
ATOM 1350 O O . GLU A 1 170 ? 6.184 -26.594 -0.022 1 96 170 GLU A O 1
ATOM 1355 N N . HIS A 1 171 ? 6.18 -25.172 -1.735 1 97.38 171 HIS A N 1
ATOM 1356 C CA . HIS A 1 171 ? 7.332 -24.422 -1.235 1 97.38 171 HIS A CA 1
ATOM 1357 C C . HIS A 1 171 ? 6.969 -23.609 0.003 1 97.38 171 HIS A C 1
ATOM 1359 O O . HIS A 1 171 ? 7.762 -23.516 0.94 1 97.38 171 HIS A O 1
ATOM 1365 N N . LEU A 1 172 ? 5.762 -23.047 0.023 1 96.75 172 LEU A N 1
ATOM 1366 C CA . LEU A 1 172 ? 5.262 -22.328 1.195 1 96.75 172 LEU A CA 1
ATOM 1367 C C . LEU A 1 172 ? 5.098 -23.281 2.377 1 96.75 172 LEU A C 1
ATOM 1369 O O . LEU A 1 172 ? 5.484 -22.953 3.5 1 96.75 172 LEU A O 1
ATOM 1373 N N . GLU A 1 173 ? 4.488 -24.391 2.047 1 97.12 173 GLU A N 1
ATOM 1374 C CA . GLU A 1 173 ? 4.289 -25.391 3.086 1 97.12 173 GLU A CA 1
ATOM 1375 C C . GLU A 1 173 ? 5.617 -25.812 3.707 1 97.12 173 GLU A C 1
ATOM 1377 O O . GLU A 1 173 ? 5.738 -25.891 4.934 1 97.12 173 GLU A O 1
ATOM 1382 N N . ALA A 1 174 ? 6.586 -26.094 2.883 1 97.88 174 ALA A N 1
ATOM 1383 C CA . ALA A 1 174 ? 7.91 -26.469 3.361 1 97.88 174 ALA A CA 1
ATOM 1384 C C . ALA A 1 174 ? 8.523 -25.375 4.219 1 97.88 174 ALA A C 1
ATOM 1386 O O . ALA A 1 174 ? 9.172 -25.656 5.234 1 97.88 174 ALA A O 1
ATOM 1387 N N . ALA A 1 175 ? 8.375 -24.125 3.801 1 97.56 175 ALA A N 1
ATOM 1388 C CA . ALA A 1 175 ? 8.891 -22.984 4.551 1 97.56 175 ALA A CA 1
ATOM 1389 C C . ALA A 1 175 ? 8.234 -22.891 5.93 1 97.56 175 ALA A C 1
ATOM 1391 O O . ALA A 1 175 ? 8.922 -22.703 6.938 1 97.56 175 ALA A O 1
ATOM 1392 N N . LEU A 1 176 ? 6.91 -23.031 5.996 1 97.69 176 LEU A N 1
ATOM 1393 C CA . LEU A 1 176 ? 6.172 -22.969 7.254 1 97.69 176 LEU A CA 1
ATOM 1394 C C . LEU A 1 176 ? 6.633 -24.062 8.211 1 97.69 176 LEU A C 1
ATOM 1396 O O . LEU A 1 176 ? 6.863 -23.812 9.391 1 97.69 176 LEU A O 1
ATOM 1400 N N . GLU A 1 177 ? 6.824 -25.234 7.672 1 98.12 177 GLU A N 1
ATOM 1401 C CA . GLU A 1 177 ? 7.297 -26.359 8.477 1 98.12 177 GLU A CA 1
ATOM 1402 C C . GLU A 1 177 ? 8.68 -26.078 9.062 1 98.12 177 GLU A C 1
ATOM 1404 O O . GLU A 1 177 ? 8.906 -26.281 10.258 1 98.12 177 GLU A O 1
ATOM 1409 N N . GLU A 1 178 ? 9.539 -25.641 8.203 1 97.5 178 GLU A N 1
ATOM 1410 C CA . GLU A 1 178 ? 10.906 -25.391 8.648 1 97.5 178 GLU A CA 1
ATOM 1411 C C . GLU A 1 178 ? 10.953 -24.297 9.711 1 97.5 178 GLU A C 1
ATOM 1413 O O . GLU A 1 178 ? 11.773 -24.359 10.625 1 97.5 178 GLU A O 1
ATOM 1418 N N . LEU A 1 179 ? 10.094 -23.344 9.641 1 97 179 LEU A N 1
ATOM 1419 C CA . LEU A 1 179 ? 10.047 -22.234 10.586 1 97 179 LEU A CA 1
ATOM 1420 C C . LEU A 1 179 ? 9.242 -22.609 11.82 1 97 179 LEU A C 1
ATOM 1422 O O . LEU A 1 179 ? 9.039 -21.781 12.711 1 97 179 LEU A O 1
ATOM 1426 N N . ALA A 1 180 ? 8.703 -23.812 11.859 1 97.5 180 ALA A N 1
ATOM 1427 C CA . ALA A 1 180 ? 7.895 -24.312 12.961 1 97.5 180 ALA A CA 1
ATOM 1428 C C . ALA A 1 180 ? 6.641 -23.469 13.156 1 97.5 180 ALA A C 1
ATOM 1430 O O . ALA A 1 180 ? 6.246 -23.188 14.297 1 97.5 180 ALA A O 1
ATOM 1431 N N . LEU A 1 181 ? 6.148 -23.016 12.07 1 96.75 181 LEU A N 1
ATOM 1432 C CA . LEU A 1 181 ? 4.852 -22.344 12.07 1 96.75 181 LEU A CA 1
ATOM 1433 C C . LEU A 1 181 ? 3.736 -23.328 11.719 1 96.75 181 LEU A C 1
ATOM 1435 O O . LEU A 1 181 ? 3.965 -24.297 11 1 96.75 181 LEU A O 1
ATOM 1439 N N . PRO A 1 182 ? 2.51 -23.078 12.273 1 96.38 182 PRO A N 1
ATOM 1440 C CA . PRO A 1 182 ? 1.397 -23.953 11.906 1 96.38 182 PRO A CA 1
ATOM 1441 C C . PRO A 1 182 ? 1.14 -23.984 10.406 1 96.38 182 PRO A C 1
ATOM 1443 O O . PRO A 1 182 ? 1.183 -22.953 9.742 1 96.38 182 PRO A O 1
ATOM 1446 N N . VAL A 1 183 ? 0.947 -25.125 9.867 1 96.44 183 VAL A N 1
ATOM 1447 C CA . VAL A 1 183 ? 0.597 -25.312 8.469 1 96.44 183 VAL A CA 1
ATOM 1448 C C . VAL A 1 183 ? -0.914 -25.484 8.328 1 96.44 183 VAL A C 1
ATOM 1450 O O . VAL A 1 183 ? -1.431 -26.594 8.445 1 96.44 183 VAL A O 1
ATOM 1453 N N . GLU A 1 184 ? -1.612 -24.438 8.141 1 94.75 184 GLU A N 1
ATOM 1454 C CA . GLU A 1 184 ? -3.062 -24.422 7.965 1 94.75 184 GLU A CA 1
ATOM 1455 C C . GLU A 1 184 ? -3.445 -23.953 6.566 1 94.75 184 GLU A C 1
ATOM 1457 O O . GLU A 1 184 ? -3.436 -22.75 6.281 1 94.75 184 GLU A O 1
ATOM 1462 N N . ARG A 1 185 ? -3.789 -24.906 5.75 1 92.56 185 ARG A N 1
ATOM 1463 C CA . ARG A 1 185 ? -4.164 -24.594 4.375 1 92.56 185 ARG A CA 1
ATOM 1464 C C . ARG A 1 185 ? -5.59 -24.047 4.312 1 92.56 185 ARG A C 1
ATOM 1466 O O . ARG A 1 185 ? -6.492 -24.594 4.957 1 92.56 185 ARG A O 1
ATOM 1473 N N . LYS A 1 186 ? -5.766 -23.031 3.537 1 90.94 186 LYS A N 1
ATOM 1474 C CA . LYS A 1 186 ? -7.094 -22.453 3.352 1 90.94 186 LYS A CA 1
ATOM 1475 C C . LYS A 1 186 ? -7.855 -23.156 2.242 1 90.94 186 LYS A C 1
ATOM 1477 O O . LYS A 1 186 ? -7.258 -23.641 1.281 1 90.94 186 LYS A O 1
ATOM 1482 N N . SER A 1 187 ? -9.125 -23.266 2.422 1 86.25 187 SER A N 1
ATOM 1483 C CA . SER A 1 187 ? -9.977 -23.906 1.418 1 86.25 187 SER A CA 1
ATOM 1484 C C . SER A 1 187 ? -10.289 -22.938 0.279 1 86.25 187 SER A C 1
ATOM 1486 O O . SER A 1 187 ? -11.008 -21.953 0.472 1 86.25 187 SER A O 1
ATOM 1488 N N . LEU A 1 188 ? -9.727 -23.172 -0.875 1 90 188 LEU A N 1
ATOM 1489 C CA . LEU A 1 188 ? -9.914 -22.344 -2.062 1 90 188 LEU A CA 1
ATOM 1490 C C . LEU A 1 188 ? -10.234 -23.203 -3.281 1 90 188 LEU A C 1
ATOM 1492 O O . LEU A 1 188 ? -9.805 -24.359 -3.359 1 90 188 LEU A O 1
ATOM 1496 N N . PRO A 1 189 ? -11.008 -22.734 -4.152 1 85 189 PRO A N 1
ATOM 1497 C CA . PRO A 1 189 ? -11.312 -23.5 -5.355 1 85 189 PRO A CA 1
ATOM 1498 C C . PRO A 1 189 ? -10.102 -23.688 -6.266 1 85 189 PRO A C 1
ATOM 1500 O O . PRO A 1 189 ? -9.156 -22.891 -6.199 1 85 189 PRO A O 1
ATOM 1503 N N . ASP A 1 190 ? -10.148 -24.734 -7.062 1 78.69 190 ASP A N 1
ATOM 1504 C CA . ASP A 1 190 ? -9.148 -24.906 -8.109 1 78.69 190 ASP A CA 1
ATOM 1505 C C . ASP A 1 190 ? -9.445 -23.984 -9.297 1 78.69 190 ASP A C 1
ATOM 1507 O O . ASP A 1 190 ? -10.547 -24 -9.844 1 78.69 190 ASP A O 1
ATOM 1511 N N . VAL A 1 191 ? -8.617 -23.125 -9.516 1 80.06 191 VAL A N 1
ATOM 1512 C CA . VAL A 1 191 ? -8.781 -22.234 -10.664 1 80.06 191 VAL A CA 1
ATOM 1513 C C . VAL A 1 191 ? -7.523 -22.266 -11.523 1 80.06 191 VAL A C 1
ATOM 1515 O O . VAL A 1 191 ? -6.52 -22.875 -11.148 1 80.06 191 VAL A O 1
ATOM 1518 N N . GLN A 1 192 ? -7.598 -21.797 -12.844 1 71.5 192 GLN A N 1
ATOM 1519 C CA . GLN A 1 192 ? -6.469 -21.766 -13.766 1 71.5 192 GLN A CA 1
ATOM 1520 C C . GLN A 1 192 ? -5.277 -21.031 -13.148 1 71.5 192 GLN A C 1
ATOM 1522 O O . GLN A 1 192 ? -5.449 -20.031 -12.445 1 71.5 192 GLN A O 1
ATOM 1527 N N . SER A 1 193 ? -4.227 -21.828 -13.305 1 59.53 193 SER A N 1
ATOM 1528 C CA . SER A 1 193 ? -2.99 -21.109 -12.992 1 59.53 193 SER A CA 1
ATOM 1529 C C . SER A 1 193 ? -2.699 -20.031 -14.016 1 59.53 193 SER A C 1
ATOM 1531 O O . SER A 1 193 ? -2.977 -20.203 -15.203 1 59.53 193 SER A O 1
ATOM 1533 N N . GLY A 1 194 ? -2.994 -18.75 -13.961 1 54.25 194 GLY A N 1
ATOM 1534 C CA . GLY A 1 194 ? -2.73 -17.797 -15.016 1 54.25 194 GLY A CA 1
ATOM 1535 C C . GLY A 1 194 ? -2.32 -16.422 -14.484 1 54.25 194 GLY A C 1
ATOM 1536 O O . GLY A 1 194 ? -2.402 -16.172 -13.281 1 54.25 194 GLY A O 1
ATOM 1537 N N . ALA A 1 195 ? -1.375 -15.703 -15.305 1 46.66 195 ALA A N 1
ATOM 1538 C CA . ALA A 1 195 ? -1.084 -14.273 -15.219 1 46.66 195 ALA A CA 1
ATOM 1539 C C . ALA A 1 195 ? -2.303 -13.445 -15.602 1 46.66 195 ALA A C 1
ATOM 1541 O O . ALA A 1 195 ? -3.016 -13.781 -16.547 1 46.66 195 ALA A O 1
ATOM 1542 N N . GLY A 1 196 ? -3.223 -13.125 -14.891 1 44.25 196 GLY A N 1
ATOM 1543 C CA . GLY A 1 196 ? -4.297 -12.234 -15.297 1 44.25 196 GLY A CA 1
ATOM 1544 C C . GLY A 1 196 ? -3.941 -11.391 -16.516 1 44.25 196 GLY A C 1
ATOM 1545 O O . GLY A 1 196 ? -2.861 -10.797 -16.562 1 44.25 196 GLY A O 1
ATOM 1546 N N . GLY A 1 197 ? -4.324 -11.953 -17.688 1 35.69 197 GLY A N 1
ATOM 1547 C CA . GLY A 1 197 ? -4.098 -11.328 -18.984 1 35.69 197 GLY A CA 1
ATOM 1548 C C . GLY A 1 197 ? -4.199 -9.812 -18.938 1 35.69 197 GLY A C 1
ATOM 1549 O O . GLY A 1 197 ? -5.273 -9.258 -19.188 1 35.69 197 GLY A O 1
ATOM 1550 N N . LEU A 1 198 ? -3.648 -9.164 -18.062 1 35.94 198 LEU A N 1
ATOM 1551 C CA . LEU A 1 198 ? -3.729 -7.742 -18.375 1 35.94 198 LEU A CA 1
ATOM 1552 C C . LEU A 1 198 ? -3.162 -7.461 -19.766 1 35.94 198 LEU A C 1
ATOM 1554 O O . LEU A 1 198 ? -1.942 -7.383 -19.938 1 35.94 198 LEU A O 1
ATOM 1558 N N . ASP A 1 199 ? -3.484 -8.219 -20.812 1 30.55 199 ASP A N 1
ATOM 1559 C CA . ASP A 1 199 ? -3.232 -7.699 -22.141 1 30.55 199 ASP A CA 1
ATOM 1560 C C . ASP A 1 199 ? -3.857 -6.32 -22.328 1 30.55 199 ASP A C 1
ATOM 1562 O O . ASP A 1 199 ? -4.918 -6.035 -21.766 1 30.55 199 ASP A O 1
ATOM 1566 N N . MET B 1 1 ? -11.875 -0.752 17.453 1 34.06 1 MET B N 1
ATOM 1567 C CA . MET B 1 1 ? -12.586 -1.114 16.234 1 34.06 1 MET B CA 1
ATOM 1568 C C . MET B 1 1 ? -12.352 -0.071 15.141 1 34.06 1 MET B C 1
ATOM 1570 O O . MET B 1 1 ? -12.094 1.096 15.438 1 34.06 1 MET B O 1
ATOM 1574 N N . THR B 1 2 ? -11.797 -0.469 13.938 1 49.62 2 THR B N 1
ATOM 1575 C CA . THR B 1 2 ? -11.922 0.39 12.766 1 49.62 2 THR B CA 1
ATOM 1576 C C . THR B 1 2 ? -13.219 1.195 12.82 1 49.62 2 THR B C 1
ATOM 1578 O O . THR B 1 2 ? -14.102 0.905 13.633 1 49.62 2 THR B O 1
ATOM 1581 N N . ALA B 1 3 ? -13.25 2.326 12.094 1 67.31 3 ALA B N 1
ATOM 1582 C CA . ALA B 1 3 ? -14.539 2.967 11.812 1 67.31 3 ALA B CA 1
ATOM 1583 C C . ALA B 1 3 ? -15.594 1.934 11.43 1 67.31 3 ALA B C 1
ATOM 1585 O O . ALA B 1 3 ? -15.266 0.861 10.914 1 67.31 3 ALA B O 1
ATOM 1586 N N . ASP B 1 4 ? -16.672 1.975 11.961 1 84.06 4 ASP B N 1
ATOM 1587 C CA . ASP B 1 4 ? -17.766 1.064 11.648 1 84.06 4 ASP B CA 1
ATOM 1588 C C . ASP B 1 4 ? -17.75 0.665 10.172 1 84.06 4 ASP B C 1
ATOM 1590 O O . ASP B 1 4 ? -17.531 1.508 9.297 1 84.06 4 ASP B O 1
ATOM 1594 N N . LEU B 1 5 ? -17.703 -0.668 10.016 1 91.38 5 LEU B N 1
ATOM 1595 C CA . LEU B 1 5 ? -17.766 -1.158 8.648 1 91.38 5 LEU B CA 1
ATOM 1596 C C . LEU B 1 5 ? -19 -0.623 7.934 1 91.38 5 LEU B C 1
ATOM 1598 O O . LEU B 1 5 ? -20.094 -0.625 8.5 1 91.38 5 LEU B O 1
ATOM 1602 N N . PRO B 1 6 ? -18.797 -0.119 6.762 1 93.81 6 PRO B N 1
ATOM 1603 C CA . PRO B 1 6 ? -19.938 0.361 5.992 1 93.81 6 PRO B CA 1
ATOM 1604 C C . PRO B 1 6 ? -20.812 -0.775 5.457 1 93.81 6 PRO B C 1
ATOM 1606 O O . PRO B 1 6 ? -20.375 -1.933 5.449 1 93.81 6 PRO B O 1
ATOM 1609 N N . GLU B 1 7 ? -22.062 -0.416 5.129 1 95 7 GLU B N 1
ATOM 1610 C CA . GLU B 1 7 ? -22.828 -1.312 4.262 1 95 7 GLU B CA 1
ATOM 1611 C C . GLU B 1 7 ? -22.203 -1.402 2.875 1 95 7 GLU B C 1
ATOM 1613 O O . GLU B 1 7 ? -22 -0.383 2.209 1 95 7 GLU B O 1
ATOM 1618 N N . SER B 1 8 ? -21.75 -2.588 2.518 1 97.62 8 SER B N 1
ATOM 1619 C CA . SER B 1 8 ? -21.031 -2.785 1.269 1 97.62 8 SER B CA 1
ATOM 1620 C C . SER B 1 8 ? -21.266 -4.18 0.7 1 97.62 8 SER B C 1
ATOM 1622 O O . SER B 1 8 ? -21.844 -5.035 1.368 1 97.62 8 SER B O 1
ATOM 1624 N N . ALA B 1 9 ? -20.922 -4.367 -0.491 1 97.88 9 ALA B N 1
ATOM 1625 C CA . ALA B 1 9 ? -21.047 -5.684 -1.116 1 97.88 9 ALA B CA 1
ATOM 1626 C C . ALA B 1 9 ? -20.25 -6.734 -0.347 1 97.88 9 ALA B C 1
ATOM 1628 O O . ALA B 1 9 ? -20.734 -7.848 -0.127 1 97.88 9 ALA B O 1
ATOM 1629 N N . PHE B 1 10 ? -19.047 -6.445 0.009 1 97.88 10 PHE B N 1
ATOM 1630 C CA . PHE B 1 10 ? -18.141 -7.211 0.858 1 97.88 10 PHE B CA 1
ATOM 1631 C C . PHE B 1 10 ? -17.109 -6.297 1.505 1 97.88 10 PHE B C 1
ATOM 1633 O O . PHE B 1 10 ? -17.141 -5.082 1.312 1 97.88 10 PHE B O 1
ATOM 1640 N N . HIS B 1 11 ? -16.266 -6.84 2.281 1 97.25 11 HIS B N 1
ATOM 1641 C CA . HIS B 1 11 ? -15.234 -6.035 2.92 1 97.25 11 HIS B CA 1
ATOM 1642 C C . HIS B 1 11 ? -13.859 -6.676 2.756 1 97.25 11 HIS B C 1
ATOM 1644 O O . HIS B 1 11 ? -13.68 -7.855 3.059 1 97.25 11 HIS B O 1
ATOM 1650 N N . VAL B 1 12 ? -12.945 -5.906 2.232 1 98.12 12 VAL B N 1
ATOM 1651 C CA . VAL B 1 12 ? -11.555 -6.355 2.248 1 98.12 12 VAL B CA 1
ATOM 1652 C C . VAL B 1 12 ? -10.992 -6.246 3.662 1 98.12 12 VAL B C 1
ATOM 1654 O O . VAL B 1 12 ? -11.57 -5.57 4.52 1 98.12 12 VAL B O 1
ATOM 1657 N N . THR B 1 13 ? -9.867 -6.871 3.91 1 97.12 13 THR B N 1
ATOM 1658 C CA . THR B 1 13 ? -9.406 -6.977 5.293 1 97.12 13 THR B CA 1
ATOM 1659 C C . THR B 1 13 ? -8.023 -6.355 5.457 1 97.12 13 THR B C 1
ATOM 1661 O O . THR B 1 13 ? -7.398 -6.492 6.508 1 97.12 13 THR B O 1
ATOM 1664 N N . GLY B 1 14 ? -7.504 -5.695 4.418 1 97.44 14 GLY B N 1
ATOM 1665 C CA . GLY B 1 14 ? -6.203 -5.055 4.523 1 97.44 14 GLY B CA 1
ATOM 1666 C C . GLY B 1 14 ? -5.477 -4.965 3.195 1 97.44 14 GLY B C 1
ATOM 1667 O O . GLY B 1 14 ? -5.941 -5.504 2.188 1 97.44 14 GLY B O 1
ATOM 1668 N N . THR B 1 15 ? -4.379 -4.277 3.225 1 98.25 15 THR B N 1
ATOM 1669 C CA . THR B 1 15 ? -3.496 -4.148 2.07 1 98.25 15 THR B CA 1
ATOM 1670 C C . THR B 1 15 ? -2.574 -5.359 1.955 1 98.25 15 THR B C 1
ATOM 1672 O O . THR B 1 15 ? -2.037 -5.832 2.957 1 98.25 15 THR B O 1
ATOM 1675 N N . ASP B 1 16 ? -2.475 -5.918 0.769 1 98.19 16 ASP B N 1
ATOM 1676 C CA . ASP B 1 16 ? -1.589 -7.062 0.575 1 98.19 16 ASP B CA 1
ATOM 1677 C C . ASP B 1 16 ? -0.271 -6.633 -0.068 1 98.19 16 ASP B C 1
ATOM 1679 O O . ASP B 1 16 ? 0.8 -6.844 0.504 1 98.19 16 ASP B O 1
ATOM 1683 N N . HIS B 1 17 ? -0.381 -6.094 -1.271 1 98.56 17 HIS B N 1
ATOM 1684 C CA . HIS B 1 17 ? 0.83 -5.656 -1.955 1 98.56 17 HIS B CA 1
ATOM 1685 C C . HIS B 1 17 ? 0.517 -4.59 -3 1 98.56 17 HIS B C 1
ATOM 1687 O O . HIS B 1 17 ? -0.647 -4.383 -3.354 1 98.56 17 HIS B O 1
ATOM 1693 N N . ILE B 1 18 ? 1.527 -3.881 -3.406 1 98.88 18 ILE B N 1
ATOM 1694 C CA . ILE B 1 18 ? 1.517 -2.918 -4.504 1 98.88 18 ILE B CA 1
ATOM 1695 C C . ILE B 1 18 ? 2.516 -3.348 -5.574 1 98.88 18 ILE B C 1
ATOM 1697 O O . ILE B 1 18 ? 3.666 -3.664 -5.27 1 98.88 18 ILE B O 1
ATOM 1701 N N . SER B 1 19 ? 2.08 -3.369 -6.832 1 98.62 19 SER B N 1
ATOM 1702 C CA . SER B 1 19 ? 2.975 -3.775 -7.91 1 98.62 19 SER B CA 1
ATOM 1703 C C . SER B 1 19 ? 3.268 -2.613 -8.852 1 98.62 19 SER B C 1
ATOM 1705 O O . SER B 1 19 ? 2.346 -1.953 -9.336 1 98.62 19 SER B O 1
ATOM 1707 N N . ILE B 1 20 ? 4.496 -2.432 -9.102 1 98.69 20 ILE B N 1
ATOM 1708 C CA . ILE B 1 20 ? 4.973 -1.321 -9.922 1 98.69 20 ILE B CA 1
ATOM 1709 C C . ILE B 1 20 ? 5.59 -1.856 -11.211 1 98.69 20 ILE B C 1
ATOM 1711 O O . ILE B 1 20 ? 6.281 -2.877 -11.203 1 98.69 20 ILE B O 1
ATOM 1715 N N . ILE B 1 21 ? 5.305 -1.141 -12.336 1 98.19 21 ILE B N 1
ATOM 1716 C CA . ILE B 1 21 ? 6.094 -1.384 -13.539 1 98.19 21 ILE B CA 1
ATOM 1717 C C . ILE B 1 21 ? 7.477 -0.752 -13.383 1 98.19 21 ILE B C 1
ATOM 1719 O O . ILE B 1 21 ? 7.621 0.468 -13.484 1 98.19 21 ILE B O 1
ATOM 1723 N N . GLY B 1 22 ? 8.398 -1.586 -13.109 1 98.25 22 GLY B N 1
ATOM 1724 C CA . GLY B 1 22 ? 9.734 -1.075 -12.844 1 98.25 22 GLY B CA 1
ATOM 1725 C C . GLY B 1 22 ? 10.633 -1.08 -14.062 1 98.25 22 GLY B C 1
ATOM 1726 O O . GLY B 1 22 ? 10.258 -1.596 -15.117 1 98.25 22 GLY B O 1
ATOM 1727 N N . SER B 1 23 ? 11.867 -0.487 -13.938 1 98.38 23 SER B N 1
ATOM 1728 C CA . SER B 1 23 ? 12.844 -0.453 -15.023 1 98.38 23 SER B CA 1
ATOM 1729 C C . SER B 1 23 ? 13.703 -1.712 -15.031 1 98.38 23 SER B C 1
ATOM 1731 O O . SER B 1 23 ? 13.359 -2.701 -15.68 1 98.38 23 SER B O 1
ATOM 1733 N N . ASN B 1 24 ? 14.75 -1.784 -14.125 1 98.19 24 ASN B N 1
ATOM 1734 C CA . ASN B 1 24 ? 15.664 -2.916 -14.125 1 98.19 24 ASN B CA 1
ATOM 1735 C C . ASN B 1 24 ? 15.953 -3.408 -12.703 1 98.19 24 ASN B C 1
ATOM 1737 O O . ASN B 1 24 ? 15.648 -2.717 -11.734 1 98.19 24 ASN B O 1
ATOM 1741 N N . ILE B 1 25 ? 16.5 -4.566 -12.648 1 98.06 25 ILE B N 1
ATOM 1742 C CA . ILE B 1 25 ? 16.703 -5.25 -11.375 1 98.06 25 ILE B CA 1
ATOM 1743 C C . ILE B 1 25 ? 17.688 -4.457 -10.523 1 98.06 25 ILE B C 1
ATOM 1745 O O . ILE B 1 25 ? 17.406 -4.184 -9.352 1 98.06 25 ILE B O 1
ATOM 1749 N N . GLU B 1 26 ? 18.766 -4.059 -11.062 1 98.12 26 GLU B N 1
ATOM 1750 C CA . GLU B 1 26 ? 19.875 -3.455 -10.32 1 98.12 26 GLU B CA 1
ATOM 1751 C C . GLU B 1 26 ? 19.438 -2.158 -9.641 1 98.12 26 GLU B C 1
ATOM 1753 O O . GLU B 1 26 ? 19.594 -1.998 -8.43 1 98.12 26 GLU B O 1
ATOM 1758 N N . ASP B 1 27 ? 18.875 -1.247 -10.422 1 98.38 27 ASP B N 1
ATOM 1759 C CA . ASP B 1 27 ? 18.469 0.045 -9.875 1 98.38 27 ASP B CA 1
ATOM 1760 C C . ASP B 1 27 ? 17.344 -0.12 -8.859 1 98.38 27 ASP B C 1
ATOM 1762 O O . ASP B 1 27 ? 17.266 0.63 -7.879 1 98.38 27 ASP B O 1
ATOM 1766 N N . THR B 1 28 ? 16.453 -1.09 -9.094 1 98.69 28 THR B N 1
ATOM 1767 C CA . THR B 1 28 ? 15.344 -1.353 -8.18 1 98.69 28 THR B CA 1
ATOM 1768 C C . THR B 1 28 ? 15.867 -1.832 -6.824 1 98.69 28 THR B C 1
ATOM 1770 O O . THR B 1 28 ? 15.461 -1.321 -5.781 1 98.69 28 THR B O 1
ATOM 1773 N N . ILE B 1 29 ? 16.797 -2.721 -6.852 1 98.19 29 ILE B N 1
ATOM 1774 C CA . ILE B 1 29 ? 17.391 -3.242 -5.629 1 98.19 29 ILE B CA 1
ATOM 1775 C C . ILE B 1 29 ? 18.172 -2.135 -4.922 1 98.19 29 ILE B C 1
ATOM 1777 O O . ILE B 1 29 ? 18.078 -1.987 -3.699 1 98.19 29 ILE B O 1
ATOM 1781 N N . THR B 1 30 ? 18.859 -1.361 -5.652 1 98.25 30 THR B N 1
ATOM 1782 C CA . THR B 1 30 ? 19.672 -0.289 -5.09 1 98.25 30 THR B CA 1
ATOM 1783 C C . THR B 1 30 ? 18.812 0.674 -4.277 1 98.25 30 THR B C 1
ATOM 1785 O O . THR B 1 30 ? 19.172 1.047 -3.158 1 98.25 30 THR B O 1
ATOM 1788 N N . PHE B 1 31 ? 17.703 1.042 -4.77 1 98.69 31 PHE B N 1
ATOM 1789 C CA . PHE B 1 31 ? 16.891 2.025 -4.051 1 98.69 31 PHE B CA 1
ATOM 1790 C C . PHE B 1 31 ? 16.094 1.363 -2.934 1 98.69 31 PHE B C 1
ATOM 1792 O O . PHE B 1 31 ? 16.172 1.779 -1.776 1 98.69 31 PHE B O 1
ATOM 1799 N N . TYR B 1 32 ? 15.352 0.339 -3.195 1 98.75 32 TYR B N 1
ATOM 1800 C CA . TYR B 1 32 ? 14.352 -0.167 -2.266 1 98.75 32 TYR B CA 1
ATOM 1801 C C . TYR B 1 32 ? 14.984 -1.079 -1.222 1 98.75 32 TYR B C 1
ATOM 1803 O O . TYR B 1 32 ? 14.547 -1.115 -0.07 1 98.75 32 TYR B O 1
ATOM 1811 N N . ARG B 1 33 ? 16 -1.804 -1.586 1 98.31 33 ARG B N 1
ATOM 1812 C CA . ARG B 1 33 ? 16.703 -2.611 -0.594 1 98.31 33 ARG B CA 1
ATOM 1813 C C . ARG B 1 33 ? 17.797 -1.803 0.094 1 98.31 33 ARG B C 1
ATOM 1815 O O . ARG B 1 33 ? 17.828 -1.722 1.323 1 98.31 33 ARG B O 1
ATOM 1822 N N . ASP B 1 34 ? 18.641 -1.186 -0.665 1 98.19 34 ASP B N 1
ATOM 1823 C CA . ASP B 1 34 ? 19.875 -0.64 -0.112 1 98.19 34 ASP B CA 1
ATOM 1824 C C . ASP B 1 34 ? 19.641 0.729 0.52 1 98.19 34 ASP B C 1
ATOM 1826 O O . ASP B 1 34 ? 20.391 1.155 1.395 1 98.19 34 ASP B O 1
ATOM 1830 N N . VAL B 1 35 ? 18.625 1.476 0.088 1 98.62 35 VAL B N 1
ATOM 1831 C CA . VAL B 1 35 ? 18.344 2.773 0.694 1 98.62 35 VAL B CA 1
ATOM 1832 C C . VAL B 1 35 ? 17.219 2.639 1.717 1 98.62 35 VAL B C 1
ATOM 1834 O O . VAL B 1 35 ? 17.422 2.908 2.904 1 98.62 35 VAL B O 1
ATOM 1837 N N . LEU B 1 36 ? 16.062 2.072 1.255 1 98.62 36 LEU B N 1
ATOM 1838 C CA . LEU B 1 36 ? 14.891 2.035 2.121 1 98.62 36 LEU B CA 1
ATOM 1839 C C . LEU B 1 36 ? 14.977 0.872 3.104 1 98.62 36 LEU B C 1
ATOM 1841 O O . LEU B 1 36 ? 14.227 0.824 4.082 1 98.62 36 LEU B O 1
ATOM 1845 N N . GLY B 1 37 ? 15.805 -0.123 2.814 1 98.12 37 GLY B N 1
ATOM 1846 C CA . GLY B 1 37 ? 16.047 -1.217 3.742 1 98.12 37 GLY B CA 1
ATOM 1847 C C . GLY B 1 37 ? 14.984 -2.299 3.678 1 98.12 37 GLY B C 1
ATOM 1848 O O . GLY B 1 37 ? 14.742 -2.994 4.668 1 98.12 37 GLY B O 1
ATOM 1849 N N . MET B 1 38 ? 14.32 -2.443 2.566 1 98.12 38 MET B N 1
ATOM 1850 C CA . MET B 1 38 ? 13.336 -3.51 2.387 1 98.12 38 MET B CA 1
ATOM 1851 C C . MET B 1 38 ? 14.016 -4.801 1.941 1 98.12 38 MET B C 1
ATOM 1853 O O . MET B 1 38 ? 14.68 -4.832 0.906 1 98.12 38 MET B O 1
ATOM 1857 N N . PRO B 1 39 ? 13.82 -5.859 2.672 1 97.69 39 PRO B N 1
ATOM 1858 C CA . PRO B 1 39 ? 14.398 -7.129 2.221 1 97.69 39 PRO B CA 1
ATOM 1859 C C . PRO B 1 39 ? 13.766 -7.633 0.925 1 97.69 39 PRO B C 1
ATOM 1861 O O . PRO B 1 39 ? 12.547 -7.586 0.769 1 97.69 39 PRO B O 1
ATOM 1864 N N . LEU B 1 40 ? 14.578 -8.039 -0.02 1 97.62 40 LEU B N 1
ATOM 1865 C CA . LEU B 1 40 ? 14.109 -8.797 -1.172 1 97.62 40 LEU B CA 1
ATOM 1866 C C . LEU B 1 40 ? 13.797 -10.234 -0.782 1 97.62 40 LEU B C 1
ATOM 1868 O O . LEU B 1 40 ? 14.703 -11.016 -0.483 1 97.62 40 LEU B O 1
ATOM 1872 N N . VAL B 1 41 ? 12.531 -10.656 -0.86 1 97.5 41 VAL B N 1
ATOM 1873 C CA . VAL B 1 41 ? 12.172 -11.93 -0.242 1 97.5 41 VAL B CA 1
ATOM 1874 C C . VAL B 1 41 ? 11.828 -12.945 -1.324 1 97.5 41 VAL B C 1
ATOM 1876 O O . VAL B 1 41 ? 11.844 -14.156 -1.07 1 97.5 41 VAL B O 1
ATOM 1879 N N . LEU B 1 42 ? 11.484 -12.508 -2.473 1 96.31 42 LEU B N 1
ATOM 1880 C CA . LEU B 1 42 ? 11.141 -13.391 -3.58 1 96.31 42 LEU B CA 1
ATOM 1881 C C . LEU B 1 42 ? 11.539 -12.766 -4.914 1 96.31 42 LEU B C 1
ATOM 1883 O O . LEU B 1 42 ? 11.336 -11.57 -5.129 1 96.31 42 LEU B O 1
ATOM 1887 N N . LYS B 1 43 ? 12.117 -13.5 -5.77 1 96.5 43 LYS B N 1
ATOM 1888 C CA . LYS B 1 43 ? 12.508 -13.156 -7.137 1 96.5 43 LYS B CA 1
ATOM 1889 C C . LYS B 1 43 ? 12.258 -14.32 -8.086 1 96.5 43 LYS B C 1
ATOM 1891 O O . LYS B 1 43 ? 12.82 -15.406 -7.918 1 96.5 43 LYS B O 1
ATOM 1896 N N . GLN B 1 44 ? 11.43 -14.078 -9.07 1 95.69 44 GLN B N 1
ATOM 1897 C CA . GLN B 1 44 ? 11.102 -15.148 -10.008 1 95.69 44 GLN B CA 1
ATOM 1898 C C . GLN B 1 44 ? 10.555 -14.578 -11.312 1 95.69 44 GLN B C 1
ATOM 1900 O O . GLN B 1 44 ? 10.188 -13.406 -11.383 1 95.69 44 GLN B O 1
ATOM 1905 N N . PRO B 1 45 ? 10.523 -15.438 -12.375 1 92.94 45 PRO B N 1
ATOM 1906 C CA . PRO B 1 45 ? 9.867 -14.977 -13.594 1 92.94 45 PRO B CA 1
ATOM 1907 C C . PRO B 1 45 ? 8.383 -14.695 -13.398 1 92.94 45 PRO B C 1
ATOM 1909 O O . PRO B 1 45 ? 7.715 -15.383 -12.625 1 92.94 45 PRO B O 1
ATOM 1912 N N . ASN B 1 46 ? 7.965 -13.609 -14.07 1 90.81 46 ASN B N 1
ATOM 1913 C CA . ASN B 1 46 ? 6.527 -13.383 -14.117 1 90.81 46 ASN B CA 1
ATOM 1914 C C . ASN B 1 46 ? 5.785 -14.555 -14.75 1 90.81 46 ASN B C 1
ATOM 1916 O O . ASN B 1 46 ? 6.234 -15.094 -15.766 1 90.81 46 ASN B O 1
ATOM 1920 N N . LEU B 1 47 ? 4.695 -14.891 -14.172 1 83.88 47 LEU B N 1
ATOM 1921 C CA . LEU B 1 47 ? 3.975 -16.078 -14.609 1 83.88 47 LEU B CA 1
ATOM 1922 C C . LEU B 1 47 ? 3.361 -15.867 -15.992 1 83.88 47 LEU B C 1
ATOM 1924 O O . LEU B 1 47 ? 3.232 -16.812 -16.766 1 83.88 47 LEU B O 1
ATOM 1928 N N . ASP B 1 48 ? 3.037 -14.656 -16.297 1 83.38 48 ASP B N 1
ATOM 1929 C CA . ASP B 1 48 ? 2.352 -14.344 -17.547 1 83.38 48 ASP B CA 1
ATOM 1930 C C . ASP B 1 48 ? 3.346 -13.938 -18.641 1 83.38 48 ASP B C 1
ATOM 1932 O O . ASP B 1 48 ? 3.016 -13.945 -19.828 1 83.38 48 ASP B O 1
ATOM 1936 N N . ALA B 1 49 ? 4.512 -13.5 -18.266 1 88.19 49 ALA B N 1
ATOM 1937 C CA . ALA B 1 49 ? 5.547 -13.023 -19.172 1 88.19 49 ALA B CA 1
ATOM 1938 C C . ALA B 1 49 ? 6.938 -13.438 -18.688 1 88.19 49 ALA B C 1
ATOM 1940 O O . ALA B 1 49 ? 7.605 -12.68 -17.984 1 88.19 49 ALA B O 1
ATOM 1941 N N . PRO B 1 50 ? 7.387 -14.477 -19.188 1 84.06 50 PRO B N 1
ATOM 1942 C CA . PRO B 1 50 ? 8.617 -15.055 -18.641 1 84.06 50 PRO B CA 1
ATOM 1943 C C . PRO B 1 50 ? 9.828 -14.141 -18.828 1 84.06 50 PRO B C 1
ATOM 1945 O O . PRO B 1 50 ? 10.836 -14.297 -18.141 1 84.06 50 PRO B O 1
ATOM 1948 N N . ASN B 1 51 ? 9.742 -13.25 -19.766 1 90.69 51 ASN B N 1
ATOM 1949 C CA . ASN B 1 51 ? 10.859 -12.336 -19.969 1 90.69 51 ASN B CA 1
ATOM 1950 C C . ASN B 1 51 ? 10.844 -11.188 -18.969 1 90.69 51 ASN B C 1
ATOM 1952 O O . ASN B 1 51 ? 11.734 -10.344 -18.969 1 90.69 51 ASN B O 1
ATOM 1956 N N . ILE B 1 52 ? 9.875 -11.156 -18.156 1 95.25 52 ILE B N 1
ATOM 1957 C CA . ILE B 1 52 ? 9.727 -10.172 -17.094 1 95.25 52 ILE B CA 1
ATOM 1958 C C . ILE B 1 52 ? 10.047 -10.812 -15.742 1 95.25 52 ILE B C 1
ATOM 1960 O O . ILE B 1 52 ? 9.602 -11.922 -15.461 1 95.25 52 ILE B O 1
ATOM 1964 N N . THR B 1 53 ? 10.93 -10.164 -15.016 1 97 53 THR B N 1
ATOM 1965 C CA . THR B 1 53 ? 11.242 -10.609 -13.664 1 97 53 THR B CA 1
ATOM 1966 C C . THR B 1 53 ? 10.312 -9.961 -12.648 1 97 53 THR B C 1
ATOM 1968 O O . THR B 1 53 ? 10.031 -8.766 -12.734 1 97 53 THR B O 1
ATOM 1971 N N . HIS B 1 54 ? 9.844 -10.734 -11.734 1 97.5 54 HIS B N 1
ATOM 1972 C CA . HIS B 1 54 ? 8.977 -10.281 -10.656 1 97.5 54 HIS B CA 1
ATOM 1973 C C . HIS B 1 54 ? 9.719 -10.258 -9.32 1 97.5 54 HIS B C 1
ATOM 1975 O O . HIS B 1 54 ? 10.148 -11.297 -8.828 1 97.5 54 HIS B O 1
ATOM 1981 N N . LEU B 1 55 ? 9.914 -9.094 -8.766 1 98.19 55 LEU B N 1
ATOM 1982 C CA . LEU B 1 55 ? 10.594 -8.906 -7.484 1 98.19 55 LEU B CA 1
ATOM 1983 C C . LEU B 1 55 ? 9.586 -8.633 -6.371 1 98.19 55 LEU B C 1
ATOM 1985 O O . LEU B 1 55 ? 8.609 -7.91 -6.574 1 98.19 55 LEU B O 1
ATOM 1989 N N . PHE B 1 56 ? 9.82 -9.195 -5.172 1 98.12 56 PHE B N 1
ATOM 1990 C CA . PHE B 1 56 ? 9.008 -8.953 -3.988 1 98.12 56 PHE B CA 1
ATOM 1991 C C . PHE B 1 56 ? 9.859 -8.414 -2.846 1 98.12 56 PHE B C 1
ATOM 1993 O O . PHE B 1 56 ? 10.812 -9.062 -2.41 1 98.12 56 PHE B O 1
ATOM 2000 N N . PHE B 1 57 ? 9.492 -7.258 -2.371 1 98.44 57 PHE B N 1
ATOM 2001 C CA . PHE B 1 57 ? 10.148 -6.656 -1.215 1 98.44 57 PHE B CA 1
ATOM 2002 C C . PHE B 1 57 ? 9.203 -6.617 -0.018 1 98.44 57 PHE B C 1
ATOM 2004 O O . PHE B 1 57 ? 8.023 -6.281 -0.16 1 98.44 57 PHE B O 1
ATOM 2011 N N . ASP B 1 58 ? 9.688 -7.016 1.165 1 98 58 ASP B N 1
ATOM 2012 C CA . ASP B 1 58 ? 8.953 -6.828 2.414 1 98 58 ASP B CA 1
ATOM 2013 C C . ASP B 1 58 ? 9.102 -5.398 2.928 1 98 58 ASP B C 1
ATOM 2015 O O . ASP B 1 58 ? 10.211 -4.961 3.248 1 98 58 ASP B O 1
ATOM 2019 N N . THR B 1 59 ? 8.023 -4.672 3.055 1 97.88 59 THR B N 1
ATOM 2020 C CA . THR B 1 59 ? 8.094 -3.266 3.441 1 97.88 59 THR B CA 1
ATOM 2021 C C . THR B 1 59 ? 8.344 -3.131 4.941 1 97.88 59 THR B C 1
ATOM 2023 O O . THR B 1 59 ? 8.539 -2.023 5.445 1 97.88 59 THR B O 1
ATOM 2026 N N . GLY B 1 60 ? 8.32 -4.27 5.676 1 95.94 60 GLY B N 1
ATOM 2027 C CA . GLY B 1 60 ? 8.664 -4.254 7.09 1 95.94 60 GLY B CA 1
ATOM 2028 C C . GLY B 1 60 ? 7.52 -4.703 7.984 1 95.94 60 GLY B C 1
ATOM 2029 O O . GLY B 1 60 ? 7.699 -4.863 9.195 1 95.94 60 GLY B O 1
ATOM 2030 N N . ASP B 1 61 ? 6.348 -4.957 7.391 1 94.81 61 ASP B N 1
ATOM 2031 C CA . ASP B 1 61 ? 5.18 -5.305 8.188 1 94.81 61 ASP B CA 1
ATOM 2032 C C . ASP B 1 61 ? 4.391 -6.445 7.547 1 94.81 61 ASP B C 1
ATOM 2034 O O . ASP B 1 61 ? 3.201 -6.617 7.816 1 94.81 61 ASP B O 1
ATOM 2038 N N . GLY B 1 62 ? 4.996 -7.133 6.629 1 94.19 62 GLY B N 1
ATOM 2039 C CA . GLY B 1 62 ? 4.355 -8.258 5.973 1 94.19 62 GLY B CA 1
ATOM 2040 C C . GLY B 1 62 ? 3.645 -7.871 4.688 1 94.19 62 GLY B C 1
ATOM 2041 O O . GLY B 1 62 ? 3.23 -8.742 3.916 1 94.19 62 GLY B O 1
ATOM 2042 N N . ARG B 1 63 ? 3.418 -6.609 4.438 1 97 63 ARG B N 1
ATOM 2043 C CA . ARG B 1 63 ? 3 -6.18 3.109 1 97 63 ARG B CA 1
ATOM 2044 C C . ARG B 1 63 ? 4.172 -6.203 2.131 1 97 63 ARG B C 1
ATOM 2046 O O . ARG B 1 63 ? 5.328 -6.113 2.541 1 97 63 ARG B O 1
ATOM 2053 N N . MET B 1 64 ? 3.809 -6.324 0.828 1 97.94 64 MET B N 1
ATOM 2054 C CA . MET B 1 64 ? 4.859 -6.434 -0.179 1 97.94 64 MET B CA 1
ATOM 2055 C C . MET B 1 64 ? 4.805 -5.266 -1.154 1 97.94 64 MET B C 1
ATOM 2057 O O . MET B 1 64 ? 3.723 -4.77 -1.475 1 97.94 64 MET B O 1
ATOM 2061 N N . LEU B 1 65 ? 5.895 -4.832 -1.519 1 98.81 65 LEU B N 1
ATOM 2062 C CA . LEU B 1 65 ? 6.094 -4.004 -2.703 1 98.81 65 LEU B CA 1
ATOM 2063 C C . LEU B 1 65 ? 6.742 -4.805 -3.826 1 98.81 65 LEU B C 1
ATOM 2065 O O . LEU B 1 65 ? 7.824 -5.363 -3.65 1 98.81 65 LEU B O 1
ATOM 2069 N N . THR B 1 66 ? 6.055 -4.883 -4.977 1 98.62 66 THR B N 1
ATOM 2070 C CA . THR B 1 66 ? 6.559 -5.777 -6.012 1 98.62 66 THR B CA 1
ATOM 2071 C C . THR B 1 66 ? 6.824 -5.012 -7.305 1 98.62 66 THR B C 1
ATOM 2073 O O . THR B 1 66 ? 6.32 -3.902 -7.492 1 98.62 66 THR B O 1
ATOM 2076 N N . PHE B 1 67 ? 7.641 -5.609 -8.133 1 98.69 67 PHE B N 1
ATOM 2077 C CA . PHE B 1 67 ? 8.055 -4.945 -9.359 1 98.69 67 PHE B CA 1
ATOM 2078 C C . PHE B 1 67 ? 8.078 -5.926 -10.523 1 98.69 67 PHE B C 1
ATOM 2080 O O . PHE B 1 67 ? 8.523 -7.066 -10.375 1 98.69 67 PHE B O 1
ATOM 2087 N N . PHE B 1 68 ? 7.582 -5.441 -11.625 1 98.31 68 PHE B N 1
ATOM 2088 C CA . PHE B 1 68 ? 7.852 -6.066 -12.922 1 98.31 68 PHE B CA 1
ATOM 2089 C C . PHE B 1 68 ? 9.023 -5.383 -13.617 1 98.31 68 PHE B C 1
ATOM 2091 O O . PHE B 1 68 ? 8.898 -4.258 -14.102 1 98.31 68 PHE B O 1
ATOM 2098 N N . VAL B 1 69 ? 10.125 -6.09 -13.672 1 98.38 69 VAL B N 1
ATOM 2099 C CA . VAL B 1 69 ? 11.328 -5.465 -14.211 1 98.38 69 VAL B CA 1
ATOM 2100 C C . VAL B 1 69 ? 11.867 -6.293 -15.375 1 98.38 69 VAL B C 1
ATOM 2102 O O . VAL B 1 69 ? 11.539 -7.473 -15.508 1 98.38 69 VAL B O 1
ATOM 2105 N N . LYS B 1 70 ? 12.625 -5.648 -16.156 1 96.5 70 LYS B N 1
ATOM 2106 C CA . LYS B 1 70 ? 13.188 -6.281 -17.344 1 96.5 70 LYS B CA 1
ATOM 2107 C C . LYS B 1 70 ? 14.586 -5.754 -17.641 1 96.5 70 LYS B C 1
ATOM 2109 O O . LYS B 1 70 ? 14.852 -4.555 -17.5 1 96.5 70 LYS B O 1
ATOM 2114 N N . GLU B 1 71 ? 15.383 -6.703 -18.094 1 92.94 71 GLU B N 1
ATOM 2115 C CA . GLU B 1 71 ? 16.719 -6.297 -18.531 1 92.94 71 GLU B CA 1
ATOM 2116 C C . GLU B 1 71 ? 16.656 -5.312 -19.688 1 92.94 71 GLU B C 1
ATOM 2118 O O . GLU B 1 71 ? 15.852 -5.484 -20.609 1 92.94 71 GLU B O 1
ATOM 2123 N N . GLY B 1 72 ? 17.438 -4.355 -19.641 1 93.62 72 GLY B N 1
ATOM 2124 C CA . GLY B 1 72 ? 17.516 -3.406 -20.75 1 93.62 72 GLY B CA 1
ATOM 2125 C C . GLY B 1 72 ? 16.656 -2.172 -20.531 1 93.62 72 GLY B C 1
ATOM 2126 O O . GLY B 1 72 ? 16.844 -1.162 -21.219 1 93.62 72 GLY B O 1
ATOM 2127 N N . ARG B 1 73 ? 15.648 -2.262 -19.672 1 96.06 73 ARG B N 1
ATOM 2128 C CA . ARG B 1 73 ? 14.875 -1.066 -19.359 1 96.06 73 ARG B CA 1
ATOM 2129 C C . ARG B 1 73 ? 15.688 -0.092 -18.5 1 96.06 73 ARG B C 1
ATOM 2131 O O . ARG B 1 73 ? 16.203 -0.459 -17.453 1 96.06 73 ARG B O 1
ATOM 2138 N N . GLU B 1 74 ? 15.734 1.083 -18.953 1 96.56 74 GLU B N 1
ATOM 2139 C CA . GLU B 1 74 ? 16.516 2.094 -18.25 1 96.56 74 GLU B CA 1
ATOM 2140 C C . GLU B 1 74 ? 15.648 2.869 -17.266 1 96.56 74 GLU B C 1
ATOM 2142 O O . GLU B 1 74 ? 14.469 3.115 -17.516 1 96.56 74 GLU B O 1
ATOM 2147 N N . SER B 1 75 ? 16.266 3.211 -16.172 1 97.5 75 SER B N 1
ATOM 2148 C CA . SER B 1 75 ? 15.594 4.074 -15.211 1 97.5 75 SER B CA 1
ATOM 2149 C C . SER B 1 75 ? 15.461 5.5 -15.742 1 97.5 75 SER B C 1
ATOM 2151 O O . SER B 1 75 ? 16.219 5.91 -16.625 1 97.5 75 SER B O 1
ATOM 2153 N N . ASN B 1 76 ? 14.43 6.152 -15.266 1 94.38 76 ASN B N 1
ATOM 2154 C CA . ASN B 1 76 ? 14.18 7.551 -15.602 1 94.38 76 ASN B CA 1
ATOM 2155 C C . ASN B 1 76 ? 13.68 8.336 -14.398 1 94.38 76 ASN B C 1
ATOM 2157 O O . ASN B 1 76 ? 12.523 8.195 -14 1 94.38 76 ASN B O 1
ATOM 2161 N N . THR B 1 77 ? 14.516 9.273 -13.969 1 91.12 77 THR B N 1
ATOM 2162 C CA . THR B 1 77 ? 14.188 9.984 -12.734 1 91.12 77 THR B CA 1
ATOM 2163 C C . THR B 1 77 ? 13.375 11.234 -13.039 1 91.12 77 THR B C 1
ATOM 2165 O O . THR B 1 77 ? 13.094 12.031 -12.141 1 91.12 77 THR B O 1
ATOM 2168 N N . GLY B 1 78 ? 13.102 11.422 -14.258 1 91.69 78 GLY B N 1
ATOM 2169 C CA . GLY B 1 78 ? 12.227 12.539 -14.57 1 91.69 78 GLY B CA 1
ATOM 2170 C C . GLY B 1 78 ? 10.875 12.445 -13.883 1 91.69 78 GLY B C 1
ATOM 2171 O O . GLY B 1 78 ? 10.523 11.398 -13.336 1 91.69 78 GLY B O 1
ATOM 2172 N N . ARG B 1 79 ? 10.219 13.547 -13.914 1 90.88 79 ARG B N 1
ATOM 2173 C CA . ARG B 1 79 ? 8.906 13.594 -13.273 1 90.88 79 ARG B CA 1
ATOM 2174 C C . ARG B 1 79 ? 7.961 12.562 -13.883 1 90.88 79 ARG B C 1
ATOM 2176 O O . ARG B 1 79 ? 7.77 12.531 -15.102 1 90.88 79 ARG B O 1
ATOM 2183 N N . LEU B 1 80 ? 7.453 11.727 -13.062 1 93.62 80 LEU B N 1
ATOM 2184 C CA . LEU B 1 80 ? 6.457 10.75 -13.492 1 93.62 80 LEU B CA 1
ATOM 2185 C C . LEU B 1 80 ? 5.09 11.406 -13.656 1 93.62 80 LEU B C 1
ATOM 2187 O O . LEU B 1 80 ? 4.531 11.93 -12.688 1 93.62 80 LEU B O 1
ATOM 2191 N N . ARG B 1 81 ? 4.57 11.453 -14.859 1 92.44 81 ARG B N 1
ATOM 2192 C CA . ARG B 1 81 ? 3.223 11.969 -15.078 1 92.44 81 ARG B CA 1
ATOM 2193 C C . ARG B 1 81 ? 2.168 10.945 -14.688 1 92.44 81 ARG B C 1
ATOM 2195 O O . ARG B 1 81 ? 2.098 9.859 -15.273 1 92.44 81 ARG B O 1
ATOM 2202 N N . THR B 1 82 ? 1.379 11.289 -13.758 1 95.25 82 THR B N 1
ATOM 2203 C CA . THR B 1 82 ? 0.36 10.383 -13.234 1 95.25 82 THR B CA 1
ATOM 2204 C C . THR B 1 82 ? -1.027 10.797 -13.727 1 95.25 82 THR B C 1
ATOM 2206 O O . THR B 1 82 ? -1.498 11.891 -13.422 1 95.25 82 THR B O 1
ATOM 2209 N N . PRO B 1 83 ? -1.672 9.977 -14.516 1 95.62 83 PRO B N 1
ATOM 2210 C CA . PRO B 1 83 ? -3.031 10.289 -14.961 1 95.62 83 PRO B CA 1
ATOM 2211 C C . PRO B 1 83 ? -4.07 10.125 -13.852 1 95.62 83 PRO B C 1
ATOM 2213 O O . PRO B 1 83 ? -3.76 9.586 -12.789 1 95.62 83 PRO B O 1
ATOM 2216 N N . ILE B 1 84 ? -5.305 10.633 -14.141 1 96.94 84 ILE B N 1
ATOM 2217 C CA . ILE B 1 84 ? -6.422 10.305 -13.258 1 96.94 84 ILE B CA 1
ATOM 2218 C C . ILE B 1 84 ? -6.586 8.781 -13.172 1 96.94 84 ILE B C 1
ATOM 2220 O O . ILE B 1 84 ? -6.582 8.094 -14.195 1 96.94 84 ILE B O 1
ATOM 2224 N N . GLY B 1 85 ? -6.605 8.25 -11.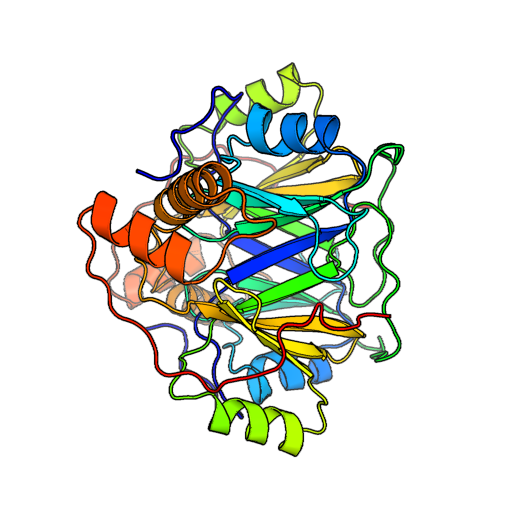961 1 97.69 85 GLY B N 1
ATOM 2225 C CA . GLY B 1 85 ? -6.656 6.812 -11.734 1 97.69 85 GLY B CA 1
ATOM 2226 C C . GLY B 1 85 ? -5.312 6.219 -11.359 1 97.69 85 GLY B C 1
ATOM 2227 O O . GLY B 1 85 ? -5.242 5.078 -10.891 1 97.69 85 GLY B O 1
ATOM 2228 N N . GLY B 1 86 ? -4.273 7 -11.586 1 98.19 86 GLY B N 1
ATOM 2229 C CA . GLY B 1 86 ? -2.93 6.531 -11.273 1 98.19 86 GLY B CA 1
ATOM 2230 C C . GLY B 1 86 ? -2.498 6.848 -9.859 1 98.19 86 GLY B C 1
ATOM 2231 O O . GLY B 1 86 ? -3.074 7.727 -9.211 1 98.19 86 GLY B O 1
ATOM 2232 N N . VAL B 1 87 ? -1.504 6.148 -9.367 1 98.56 87 VAL B N 1
ATOM 2233 C CA . VAL B 1 87 ? -0.988 6.355 -8.016 1 98.56 87 VAL B CA 1
ATOM 2234 C C . VAL B 1 87 ? 0.005 7.512 -8.016 1 98.56 87 VAL B C 1
ATOM 2236 O O . VAL B 1 87 ? 0.986 7.5 -8.766 1 98.56 87 VAL B O 1
ATOM 2239 N N . HIS B 1 88 ? -0.313 8.5 -7.18 1 97.94 88 HIS B N 1
ATOM 2240 C CA . HIS B 1 88 ? 0.531 9.68 -7.047 1 97.94 88 HIS B CA 1
ATOM 2241 C C . HIS B 1 88 ? 1.77 9.383 -6.211 1 97.94 88 HIS B C 1
ATOM 2243 O O . HIS B 1 88 ? 2.887 9.734 -6.594 1 97.94 88 HIS B O 1
ATOM 2249 N N . HIS B 1 89 ? 1.59 8.734 -5.066 1 98.56 89 HIS B N 1
ATOM 2250 C CA . HIS B 1 89 ? 2.729 8.383 -4.227 1 98.56 89 HIS B CA 1
ATOM 2251 C C . HIS B 1 89 ? 2.408 7.188 -3.334 1 98.56 89 HIS B C 1
ATOM 2253 O O . HIS B 1 89 ? 1.238 6.852 -3.137 1 98.56 89 HIS B O 1
ATOM 2259 N N . ILE B 1 90 ? 3.447 6.531 -2.871 1 98.88 90 ILE B N 1
ATOM 2260 C CA . ILE B 1 90 ? 3.383 5.48 -1.861 1 98.88 90 ILE B CA 1
ATOM 2261 C C . ILE B 1 90 ? 4.105 5.934 -0.596 1 98.88 90 ILE B C 1
ATOM 2263 O O . ILE B 1 90 ? 5.207 6.488 -0.667 1 98.88 90 ILE B O 1
ATOM 2267 N N . ALA B 1 91 ? 3.459 5.684 0.497 1 98.81 91 ALA B N 1
ATOM 2268 C CA . ALA B 1 91 ? 4.027 6.121 1.769 1 98.81 91 ALA B CA 1
ATOM 2269 C C . ALA B 1 91 ? 4.441 4.926 2.625 1 98.81 91 ALA B C 1
ATOM 2271 O O . ALA B 1 91 ? 3.678 3.969 2.775 1 98.81 91 ALA B O 1
ATOM 2272 N N . PHE B 1 92 ? 5.617 5.016 3.178 1 98.75 92 PHE B N 1
ATOM 2273 C CA . PHE B 1 92 ? 6.137 4.008 4.094 1 98.75 92 PHE B CA 1
ATOM 2274 C C . PHE B 1 92 ? 6.43 4.617 5.461 1 98.75 92 PHE B C 1
ATOM 2276 O O . PHE B 1 92 ? 6.805 5.789 5.555 1 98.75 92 PHE B O 1
ATOM 2283 N N . ARG B 1 93 ? 6.297 3.766 6.438 1 98.06 93 ARG B N 1
ATOM 2284 C CA . ARG B 1 93 ? 6.461 4.223 7.816 1 98.06 93 ARG B CA 1
ATOM 2285 C C . ARG B 1 93 ? 7.922 4.164 8.242 1 98.06 93 ARG B C 1
ATOM 2287 O O . ARG B 1 93 ? 8.68 3.309 7.773 1 98.06 93 ARG B O 1
ATOM 2294 N N . TYR B 1 94 ? 8.281 5.02 9.125 1 97.12 94 TYR B N 1
ATOM 2295 C CA . TYR B 1 94 ? 9.578 4.98 9.789 1 97.12 94 TYR B CA 1
ATOM 2296 C C . TYR B 1 94 ? 9.438 5.297 11.273 1 97.12 94 TYR B C 1
ATOM 2298 O O . TYR B 1 94 ? 8.422 5.848 11.711 1 97.12 94 TYR B O 1
ATOM 2306 N N . GLU B 1 95 ? 10.438 4.961 12.039 1 95.62 95 GLU B N 1
ATOM 2307 C CA . GLU B 1 95 ? 10.508 5.301 13.453 1 95.62 95 GLU B CA 1
ATOM 2308 C C . GLU B 1 95 ? 11.023 6.723 13.656 1 95.62 95 GLU B C 1
ATOM 2310 O O . GLU B 1 95 ? 12.094 7.074 13.148 1 95.62 95 GLU B O 1
ATOM 2315 N N . PRO B 1 96 ? 10.32 7.469 14.445 1 94.31 96 PRO B N 1
ATOM 2316 C CA . PRO B 1 96 ? 10.695 8.883 14.578 1 94.31 96 PRO B CA 1
ATOM 2317 C C . PRO B 1 96 ? 12.133 9.07 15.047 1 94.31 96 PRO B C 1
ATOM 2319 O O . PRO B 1 96 ? 12.789 10.047 14.672 1 94.31 96 PRO B O 1
ATOM 2322 N N . GLU B 1 97 ? 12.664 8.18 15.812 1 94.75 97 GLU B N 1
ATOM 2323 C CA . GLU B 1 97 ? 14.023 8.289 16.359 1 94.75 97 GLU B CA 1
ATOM 2324 C C . GLU B 1 97 ? 15.062 8.141 15.25 1 94.75 97 GLU B C 1
ATOM 2326 O O . GLU B 1 97 ? 16.234 8.469 15.453 1 94.75 97 GLU B O 1
ATOM 2331 N N . ARG B 1 98 ? 14.617 7.715 14.078 1 96 98 ARG B N 1
ATOM 2332 C CA . ARG B 1 98 ? 15.547 7.445 12.992 1 96 98 ARG B CA 1
ATOM 2333 C C . ARG B 1 98 ? 15.539 8.578 11.969 1 96 98 ARG B C 1
ATOM 2335 O O . ARG B 1 98 ? 16.188 8.484 10.922 1 96 98 ARG B O 1
ATOM 2342 N N . LEU B 1 99 ? 14.859 9.656 12.305 1 96.56 99 LEU B N 1
ATOM 2343 C CA . LEU B 1 99 ? 14.656 10.734 11.352 1 96.56 99 LEU B CA 1
ATOM 2344 C C . LEU B 1 99 ? 15.992 11.258 10.828 1 96.56 99 LEU B C 1
ATOM 2346 O O . LEU B 1 99 ? 16.172 11.422 9.625 1 96.56 99 LEU B O 1
ATOM 2350 N N . GLU B 1 100 ? 16.953 11.5 11.711 1 96.44 100 GLU B N 1
ATOM 2351 C CA . GLU B 1 100 ? 18.25 12.023 11.289 1 96.44 100 GLU B CA 1
ATOM 2352 C C . GLU B 1 100 ? 18.984 11.016 10.414 1 96.44 100 GLU B C 1
ATOM 2354 O O . GLU B 1 100 ? 19.641 11.391 9.438 1 96.44 100 GLU B O 1
ATOM 2359 N N . GLU B 1 101 ? 18.906 9.797 10.812 1 97.56 101 GLU B N 1
ATOM 2360 C CA . GLU B 1 101 ? 19.484 8.734 10.008 1 97.56 101 GLU B CA 1
ATOM 2361 C C . GLU B 1 101 ? 18.859 8.688 8.617 1 97.56 101 GLU B C 1
ATOM 2363 O O . GLU B 1 101 ? 19.562 8.469 7.625 1 97.56 101 GLU B O 1
ATOM 2368 N N . ILE B 1 102 ? 17.625 8.891 8.555 1 98.12 102 ILE B N 1
ATOM 2369 C CA . ILE B 1 102 ? 16.875 8.852 7.297 1 98.12 102 ILE B CA 1
ATOM 2370 C C . ILE B 1 102 ? 17.297 10.016 6.41 1 98.12 102 ILE B C 1
ATOM 2372 O O . ILE B 1 102 ? 17.609 9.836 5.23 1 98.12 102 ILE B O 1
ATOM 2376 N N . ARG B 1 103 ? 17.344 11.211 6.973 1 97.44 103 ARG B N 1
ATOM 2377 C CA . ARG B 1 103 ? 17.828 12.383 6.242 1 97.44 103 ARG B CA 1
ATOM 2378 C C . ARG B 1 103 ? 19.203 12.141 5.66 1 97.44 103 ARG B C 1
ATOM 2380 O O . ARG B 1 103 ? 19.422 12.32 4.457 1 97.44 103 ARG B O 1
ATOM 2387 N N . ALA B 1 104 ? 20.109 11.688 6.504 1 98.12 104 ALA B N 1
ATOM 2388 C CA . ALA B 1 104 ? 21.484 11.445 6.109 1 98.12 104 ALA B CA 1
ATOM 2389 C C . ALA B 1 104 ? 21.578 10.359 5.039 1 98.12 104 ALA B C 1
ATOM 2391 O O . ALA B 1 104 ? 22.344 10.477 4.09 1 98.12 104 ALA B O 1
ATOM 2392 N N . GLY B 1 105 ? 20.797 9.32 5.258 1 98.25 105 GLY B N 1
ATOM 2393 C CA . GLY B 1 105 ? 20.797 8.219 4.301 1 98.25 105 GLY B CA 1
ATOM 2394 C C . GLY B 1 105 ? 20.344 8.648 2.914 1 98.25 105 GLY B C 1
ATOM 2395 O O . GLY B 1 105 ? 20.953 8.25 1.915 1 98.25 105 GLY B O 1
ATOM 2396 N N . LEU B 1 106 ? 19.266 9.398 2.863 1 98.19 106 LEU B N 1
ATOM 2397 C CA . LEU B 1 106 ? 18.781 9.906 1.579 1 98.19 106 LEU B CA 1
ATOM 2398 C C . LEU B 1 106 ? 19.844 10.773 0.909 1 98.19 106 LEU B C 1
ATOM 2400 O O . LEU B 1 106 ? 20.141 10.594 -0.274 1 98.19 106 LEU B O 1
ATOM 2404 N N . GLU B 1 107 ? 20.422 11.656 1.651 1 97.56 107 GLU B N 1
ATOM 2405 C CA . GLU B 1 107 ? 21.438 12.57 1.116 1 97.56 107 GLU B CA 1
ATOM 2406 C C . GLU B 1 107 ? 22.656 11.805 0.631 1 97.56 107 GLU B C 1
ATOM 2408 O O . GLU B 1 107 ? 23.172 12.07 -0.462 1 97.56 107 GLU B O 1
ATOM 2413 N N . GLU B 1 108 ? 23.156 10.922 1.399 1 97.75 108 GLU B N 1
ATOM 2414 C CA . GLU B 1 108 ? 24.344 10.141 1.075 1 97.75 108 GLU B CA 1
ATOM 2415 C C . GLU B 1 108 ? 24.156 9.359 -0.22 1 97.75 108 GLU B C 1
ATOM 2417 O O . GLU B 1 108 ? 25.125 9.109 -0.947 1 97.75 108 GLU B O 1
ATOM 2422 N N . HIS B 1 109 ? 22.984 9.055 -0.489 1 97.5 109 HIS B N 1
ATOM 2423 C CA . HIS B 1 109 ? 22.703 8.258 -1.68 1 97.5 109 HIS B CA 1
ATOM 2424 C C . HIS B 1 109 ? 22.188 9.125 -2.82 1 97.5 109 HIS B C 1
ATOM 2426 O O . HIS B 1 109 ? 21.672 8.617 -3.814 1 97.5 109 HIS B O 1
ATOM 2432 N N . GLY B 1 110 ? 22.203 10.422 -2.604 1 96.69 110 GLY B N 1
ATOM 2433 C CA . GLY B 1 110 ? 21.953 11.359 -3.682 1 96.69 110 GLY B CA 1
ATOM 2434 C C . GLY B 1 110 ? 20.484 11.664 -3.877 1 96.69 110 GLY B C 1
ATOM 2435 O O . GLY B 1 110 ? 20.062 12.078 -4.961 1 96.69 110 GLY B O 1
ATOM 2436 N N . HIS B 1 111 ? 19.656 11.391 -2.908 1 96.62 111 HIS B N 1
ATOM 2437 C CA . HIS B 1 111 ? 18.234 11.68 -3.004 1 96.62 111 HIS B CA 1
ATOM 2438 C C . HIS B 1 111 ? 17.875 12.969 -2.268 1 96.62 111 HIS B C 1
ATOM 2440 O O . HIS B 1 111 ? 18.25 13.148 -1.105 1 96.62 111 HIS B O 1
ATOM 2446 N N . HIS B 1 112 ? 17.188 13.852 -2.971 1 95.31 112 HIS B N 1
ATOM 2447 C CA . HIS B 1 112 ? 16.625 15.039 -2.348 1 95.31 112 HIS B CA 1
AT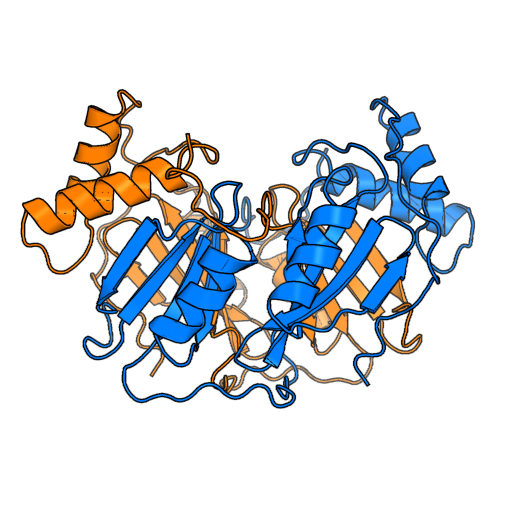OM 2448 C C . HIS B 1 112 ? 15.289 14.727 -1.666 1 95.31 112 HIS B C 1
ATOM 2450 O O . HIS B 1 112 ? 14.633 13.742 -2.002 1 95.31 112 HIS B O 1
ATOM 2456 N N . TYR B 1 113 ? 15.016 15.508 -0.673 1 95.88 113 TYR B N 1
ATOM 2457 C CA . TYR B 1 113 ? 13.742 15.32 0.003 1 95.88 113 TYR B CA 1
ATOM 2458 C C . TYR B 1 113 ? 13.188 16.656 0.501 1 95.88 113 TYR B C 1
ATOM 2460 O O . TYR B 1 113 ? 13.945 17.609 0.708 1 95.88 113 TYR B O 1
ATOM 2468 N N . ASN B 1 114 ? 11.906 16.703 0.601 1 94.88 114 ASN B N 1
ATOM 2469 C CA . ASN B 1 114 ? 11.18 17.781 1.274 1 94.88 114 ASN B CA 1
ATOM 2470 C C . ASN B 1 114 ? 10.477 17.281 2.531 1 94.88 114 ASN B C 1
ATOM 2472 O O . ASN B 1 114 ? 10 16.141 2.57 1 94.88 114 ASN B O 1
ATOM 2476 N N . GLU B 1 115 ? 10.461 18.109 3.48 1 93.25 115 GLU B N 1
ATOM 2477 C CA . GLU B 1 115 ? 9.883 17.734 4.77 1 93.25 115 GLU B CA 1
ATOM 2478 C C . GLU B 1 115 ? 8.695 18.625 5.125 1 93.25 115 GLU B C 1
ATOM 2480 O O . GLU B 1 115 ? 8.758 19.844 4.965 1 93.25 115 GLU B O 1
ATOM 2485 N N . PHE B 1 116 ? 7.629 17.938 5.617 1 90.38 116 PHE B N 1
ATOM 2486 C CA . PHE B 1 116 ? 6.418 18.688 5.926 1 90.38 116 PHE B CA 1
ATOM 2487 C C . PHE B 1 116 ? 5.781 18.188 7.219 1 90.38 116 PHE B C 1
ATOM 2489 O O . PHE B 1 116 ? 5.848 17 7.523 1 90.38 116 PHE B O 1
ATOM 2496 N N . ASP B 1 117 ? 5.242 19.109 7.918 1 88.62 117 ASP B N 1
ATOM 2497 C CA . ASP B 1 117 ? 4.246 18.812 8.938 1 88.62 117 ASP B CA 1
ATOM 2498 C C . ASP B 1 117 ? 2.84 18.781 8.344 1 88.62 117 ASP B C 1
ATOM 2500 O O . ASP B 1 117 ? 2.324 19.828 7.926 1 88.62 117 ASP B O 1
ATOM 2504 N N . ARG B 1 118 ? 2.197 17.688 8.383 1 85.5 118 ARG B N 1
ATOM 2505 C CA . ARG B 1 118 ? 0.899 17.547 7.73 1 85.5 118 ARG B CA 1
ATOM 2506 C C . ARG B 1 118 ? -0.234 17.562 8.75 1 85.5 118 ARG B C 1
ATOM 2508 O O . ARG B 1 118 ? -1.346 17.125 8.461 1 85.5 118 ARG B O 1
ATOM 2515 N N . GLY B 1 119 ? 0.06 17.969 9.984 1 85.5 119 GLY B N 1
ATOM 2516 C CA . GLY B 1 119 ? -0.925 18.062 11.047 1 85.5 119 GLY B CA 1
ATOM 2517 C C . GLY B 1 119 ? -1.008 16.797 11.891 1 85.5 119 GLY B C 1
ATOM 2518 O O . GLY B 1 119 ? -0.718 16.828 13.086 1 85.5 119 GLY B O 1
ATOM 2519 N N . ILE B 1 120 ? -1.359 15.688 11.203 1 87.88 120 ILE B N 1
ATOM 2520 C CA . ILE B 1 120 ? -1.549 14.461 11.969 1 87.88 120 ILE B CA 1
ATOM 2521 C C . ILE B 1 120 ? -0.336 13.547 11.797 1 87.88 120 ILE B C 1
ATOM 2523 O O . ILE B 1 120 ? -0.164 12.586 12.547 1 87.88 120 ILE B O 1
ATOM 2527 N N . PHE B 1 121 ? 0.524 13.867 10.906 1 91.75 121 PHE B N 1
ATOM 2528 C CA . PHE B 1 121 ? 1.745 13.094 10.734 1 91.75 121 PHE B CA 1
ATOM 2529 C C . PHE B 1 121 ? 2.863 13.953 10.172 1 91.75 121 PHE B C 1
ATOM 2531 O O . PHE B 1 121 ? 2.637 15.109 9.797 1 91.75 121 PHE B O 1
ATOM 2538 N N . HIS B 1 122 ? 4.074 13.492 10.305 1 94.19 122 HIS B N 1
ATOM 2539 C CA . HIS B 1 122 ? 5.289 14.078 9.75 1 94.19 122 HIS B CA 1
ATOM 2540 C C . HIS B 1 122 ? 5.77 13.305 8.523 1 94.19 122 HIS B C 1
ATOM 2542 O O . HIS B 1 122 ? 5.754 12.07 8.523 1 94.19 122 HIS B O 1
ATOM 2548 N N . SER B 1 123 ? 6.234 14.102 7.48 1 95.81 123 SER B N 1
ATOM 2549 C CA . SER B 1 123 ? 6.516 13.414 6.223 1 95.81 123 SER B CA 1
ATOM 2550 C C . SER B 1 123 ? 7.797 13.945 5.582 1 95.81 123 SER B C 1
ATOM 2552 O O . SER B 1 123 ? 8.062 15.148 5.617 1 95.81 123 SER B O 1
ATOM 2554 N N . LEU B 1 124 ? 8.586 13.086 5.062 1 96.88 124 LEU B N 1
ATOM 2555 C CA . LEU B 1 124 ? 9.609 13.367 4.059 1 96.88 124 LEU B CA 1
ATOM 2556 C C . LEU B 1 124 ? 9.188 12.844 2.689 1 96.88 124 LEU B C 1
ATOM 2558 O O . LEU B 1 124 ? 8.742 11.703 2.564 1 96.88 124 LEU B O 1
ATOM 2562 N N . TYR B 1 125 ? 9.273 13.734 1.671 1 97.12 125 TYR B N 1
ATOM 2563 C CA . TYR B 1 125 ? 8.969 13.336 0.302 1 97.12 125 TYR B CA 1
ATOM 2564 C C . TYR B 1 125 ? 10.242 13.258 -0.54 1 97.12 125 TYR B C 1
ATOM 2566 O O . TYR B 1 125 ? 11.055 14.18 -0.521 1 97.12 125 TYR B O 1
ATOM 2574 N N . THR B 1 126 ? 10.43 12.25 -1.194 1 97.62 126 THR B N 1
ATOM 2575 C CA . THR B 1 126 ? 11.508 12.039 -2.15 1 97.62 126 THR B CA 1
ATOM 2576 C C . THR B 1 126 ? 11 11.312 -3.391 1 97.62 126 THR B C 1
ATOM 2578 O O . THR B 1 126 ? 9.797 11.211 -3.609 1 97.62 126 THR B O 1
ATOM 2581 N N . THR B 1 127 ? 11.85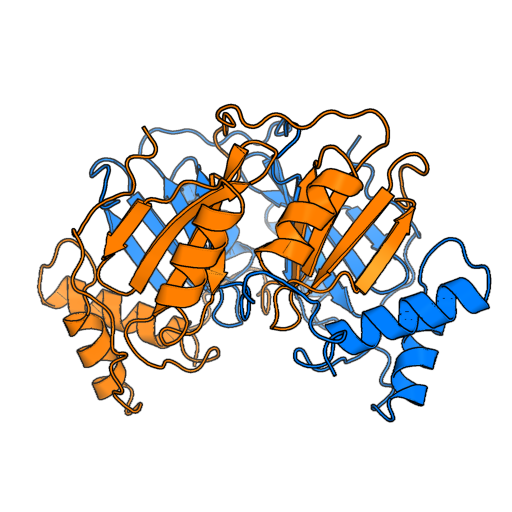9 10.914 -4.297 1 98 127 THR B N 1
ATOM 2582 C CA . THR B 1 127 ? 11.5 10.164 -5.496 1 98 127 THR B CA 1
ATOM 2583 C C . THR B 1 127 ? 12.422 8.961 -5.676 1 98 127 THR B C 1
ATOM 2585 O O . THR B 1 127 ? 13.586 9 -5.266 1 98 127 THR B O 1
ATOM 2588 N N . ASP B 1 128 ? 11.836 7.922 -6.234 1 98.25 128 ASP B N 1
ATOM 2589 C CA . ASP B 1 128 ? 12.672 6.758 -6.496 1 98.25 128 ASP B CA 1
ATOM 2590 C C . ASP B 1 128 ? 13.391 6.883 -7.84 1 98.25 128 ASP B C 1
ATOM 2592 O O . ASP B 1 128 ? 13.414 7.961 -8.438 1 98.25 128 ASP B O 1
ATOM 2596 N N . HIS B 1 129 ? 14.008 5.828 -8.312 1 98.12 129 HIS B N 1
ATOM 2597 C CA . HIS B 1 129 ? 14.891 5.824 -9.477 1 98.12 129 HIS B CA 1
ATOM 2598 C C . HIS B 1 129 ? 14.094 5.953 -10.773 1 98.12 129 HIS B C 1
ATOM 2600 O O . HIS B 1 129 ? 14.672 6.074 -11.852 1 98.12 129 HIS B O 1
ATOM 2606 N N . ASN B 1 130 ? 12.727 5.938 -10.719 1 98.06 130 ASN B N 1
ATOM 2607 C CA . ASN B 1 130 ? 11.891 6.121 -11.906 1 98.06 130 ASN B CA 1
ATOM 2608 C C . ASN B 1 130 ? 10.977 7.332 -11.766 1 98.06 130 ASN B C 1
ATOM 2610 O O . ASN B 1 130 ? 10.031 7.496 -12.539 1 98.06 130 ASN B O 1
ATOM 2614 N N . GLY B 1 131 ? 11.172 8.078 -10.711 1 97.69 131 GLY B N 1
ATOM 2615 C CA . GLY B 1 131 ? 10.43 9.32 -10.562 1 97.69 131 GLY B CA 1
ATOM 2616 C C . GLY B 1 131 ? 9.156 9.156 -9.75 1 97.69 131 GLY B C 1
ATOM 2617 O O . GLY B 1 131 ? 8.406 10.117 -9.57 1 97.69 131 GLY B O 1
ATOM 2618 N N . LEU B 1 132 ? 8.836 7.992 -9.297 1 98.31 132 LEU B N 1
ATOM 2619 C CA . LEU B 1 132 ? 7.691 7.805 -8.414 1 98.31 132 LEU B CA 1
ATOM 2620 C C . LEU B 1 132 ? 7.91 8.516 -7.082 1 98.31 132 LEU B C 1
ATOM 2622 O O . LEU B 1 132 ? 8.961 8.367 -6.461 1 98.31 132 LEU B O 1
ATOM 2626 N N . VAL B 1 133 ? 6.918 9.234 -6.641 1 98.31 133 VAL B N 1
ATOM 2627 C CA . VAL B 1 133 ? 7.016 9.938 -5.371 1 98.31 133 VAL B CA 1
ATOM 2628 C C . VAL B 1 133 ? 6.891 8.953 -4.215 1 98.31 133 VAL B C 1
ATOM 2630 O O . VAL B 1 133 ? 5.941 8.164 -4.164 1 98.31 133 VAL B O 1
ATOM 2633 N N . ILE B 1 134 ? 7.855 8.977 -3.342 1 98.62 134 ILE B N 1
ATOM 2634 C CA . ILE B 1 134 ? 7.879 8.18 -2.123 1 98.62 134 ILE B CA 1
ATOM 2635 C C . ILE B 1 134 ? 7.754 9.094 -0.904 1 98.62 134 ILE B C 1
ATOM 2637 O O . ILE B 1 134 ? 8.461 10.094 -0.799 1 98.62 134 ILE B O 1
ATOM 2641 N N . GLU B 1 135 ? 6.848 8.734 -0.073 1 98.62 135 GLU B N 1
ATOM 2642 C CA . GLU B 1 135 ? 6.668 9.453 1.188 1 98.62 135 GLU B CA 1
ATOM 2643 C C . GLU B 1 135 ? 7.117 8.602 2.371 1 98.62 135 GLU B C 1
ATOM 2645 O O . GLU B 1 135 ? 6.75 7.43 2.477 1 98.62 135 GLU B O 1
ATOM 2650 N N . LEU B 1 136 ? 8 9.109 3.17 1 98.5 136 LEU B N 1
ATOM 2651 C CA . LEU B 1 136 ? 8.312 8.539 4.477 1 98.5 136 LEU B CA 1
ATOM 2652 C C . LEU B 1 136 ? 7.547 9.266 5.582 1 98.5 136 LEU B C 1
ATOM 2654 O O . LEU B 1 136 ? 7.777 10.453 5.82 1 98.5 136 LEU B O 1
ATOM 2658 N N . ALA B 1 137 ? 6.676 8.469 6.219 1 97.69 137 ALA B N 1
ATOM 2659 C CA . ALA B 1 137 ? 5.719 9.117 7.113 1 97.69 137 ALA B CA 1
ATOM 2660 C C . ALA B 1 137 ? 5.766 8.5 8.508 1 97.69 137 ALA B C 1
ATOM 2662 O O . ALA B 1 137 ? 6.066 7.309 8.656 1 97.69 137 ALA B O 1
ATOM 2663 N N . THR B 1 138 ? 5.488 9.266 9.516 1 96.56 138 THR B N 1
ATOM 2664 C CA . THR B 1 138 ? 5.289 8.789 10.883 1 96.56 138 THR B CA 1
ATOM 2665 C C . THR B 1 138 ? 4.176 9.57 11.57 1 96.56 138 THR B C 1
ATOM 2667 O O . THR B 1 138 ? 4.062 10.789 11.391 1 96.56 138 THR B O 1
ATOM 2670 N N . ASP B 1 139 ? 3.336 8.836 12.312 1 93.75 139 ASP B N 1
ATOM 2671 C CA . ASP B 1 139 ? 2.277 9.484 13.07 1 93.75 139 ASP B CA 1
ATOM 2672 C C . ASP B 1 139 ? 2.857 10.32 14.211 1 93.75 139 ASP B C 1
ATOM 2674 O O . ASP B 1 139 ? 3.924 10.008 14.742 1 93.75 139 ASP B O 1
ATOM 2678 N N . LYS B 1 140 ? 2.16 11.297 14.602 1 94.19 140 LYS B N 1
ATOM 2679 C CA . LYS B 1 140 ? 2.6 12.148 15.695 1 94.19 140 LYS B CA 1
ATOM 2680 C C . LYS B 1 140 ? 2.387 11.461 17.047 1 94.19 140 LYS B C 1
ATOM 2682 O O . LYS B 1 140 ? 3.004 11.836 18.047 1 94.19 140 LYS B O 1
ATOM 2687 N N . PHE B 1 141 ? 1.454 10.539 17.094 1 96 141 PHE B N 1
ATOM 2688 C CA . PHE B 1 141 ? 1.148 9.766 18.297 1 96 141 PHE B CA 1
ATOM 2689 C C . PHE B 1 141 ? 1.288 8.273 18.016 1 96 141 PHE B C 1
ATOM 2691 O O . PHE B 1 141 ? 1.254 7.84 16.875 1 96 141 PHE B O 1
ATOM 2698 N N . GLU B 1 142 ? 1.548 7.527 19.078 1 94.62 142 GLU B N 1
ATOM 2699 C CA . GLU B 1 142 ? 1.459 6.074 18.953 1 94.62 142 GLU B CA 1
ATOM 2700 C C . GLU B 1 142 ? 0.01 5.621 18.812 1 94.62 142 GLU B C 1
ATOM 2702 O O . GLU B 1 142 ? -0.833 5.926 19.656 1 94.62 142 GLU B O 1
ATOM 2707 N N . ILE B 1 143 ? -0.294 4.988 17.719 1 95.31 143 ILE B N 1
ATOM 2708 C CA . ILE B 1 143 ? -1.634 4.477 17.453 1 95.31 143 ILE B CA 1
ATOM 2709 C C . ILE B 1 143 ? -1.552 3.012 17.016 1 95.31 143 ILE B C 1
ATOM 2711 O O . ILE B 1 143 ? -0.857 2.676 16.062 1 95.31 143 ILE B O 1
ATOM 2715 N N . PRO B 1 144 ? -2.219 2.119 17.75 1 93.75 144 PRO B N 1
ATOM 2716 C CA . PRO B 1 144 ? -2.25 0.734 17.281 1 93.75 144 PRO B CA 1
ATOM 2717 C C . PRO B 1 144 ? -2.826 0.611 15.867 1 93.75 144 PRO B C 1
ATOM 2719 O O . PRO B 1 144 ? -3.828 1.255 15.547 1 93.75 144 PRO B O 1
ATOM 2722 N N . ASP B 1 145 ? -2.195 -0.22 15.055 1 91.38 145 ASP B N 1
ATOM 2723 C CA . ASP B 1 145 ? -2.582 -0.343 13.656 1 91.38 145 ASP B CA 1
ATOM 2724 C C . ASP B 1 145 ? -4.059 -0.707 13.523 1 91.38 145 ASP B C 1
ATOM 2726 O O . ASP B 1 145 ? -4.766 -0.163 12.672 1 91.38 145 ASP B O 1
ATOM 2730 N N . ASP B 1 146 ? -4.512 -1.578 14.367 1 90 146 ASP B N 1
ATOM 2731 C CA . ASP B 1 146 ? -5.871 -2.092 14.227 1 90 146 ASP B CA 1
ATOM 2732 C C . ASP B 1 146 ? -6.895 -1.075 14.727 1 90 146 ASP B C 1
ATOM 2734 O O . ASP B 1 146 ? -8.102 -1.284 14.594 1 90 146 ASP B O 1
ATOM 2738 N N . ARG B 1 147 ? -6.414 0.074 15.297 1 95.06 147 ARG B N 1
ATOM 2739 C CA . ARG B 1 147 ? -7.312 1.111 15.789 1 95.06 147 ARG B CA 1
ATOM 2740 C C . ARG B 1 147 ? -7.148 2.402 14.992 1 95.06 147 ARG B C 1
ATOM 2742 O O . ARG B 1 147 ? -7.859 3.381 15.242 1 95.06 147 ARG B O 1
ATOM 2749 N N . ARG B 1 148 ? -6.254 2.402 14.125 1 96 148 ARG B N 1
ATOM 2750 C CA . ARG B 1 148 ? -5.891 3.631 13.422 1 96 148 ARG B CA 1
ATOM 2751 C C . ARG B 1 148 ? -7.086 4.207 12.672 1 96 148 ARG B C 1
ATOM 2753 O O . ARG B 1 148 ? -7.316 5.418 12.695 1 96 148 ARG B O 1
ATOM 2760 N N . GLY B 1 149 ? -7.859 3.305 11.977 1 95.81 149 GLY B N 1
ATOM 2761 C CA . GLY B 1 149 ? -9.055 3.775 11.297 1 95.81 149 GLY B CA 1
ATOM 2762 C C . GLY B 1 149 ? -10.039 4.461 12.227 1 95.81 149 GLY B C 1
ATOM 2763 O O . GLY B 1 149 ? -10.594 5.508 11.891 1 95.81 149 GLY B O 1
ATOM 2764 N N . GLU B 1 150 ? -10.234 3.883 13.359 1 96.19 150 GLU B N 1
ATOM 2765 C CA . GLU B 1 150 ? -11.141 4.434 14.359 1 96.19 150 GLU B CA 1
ATOM 2766 C C . GLU B 1 150 ? -10.648 5.781 14.875 1 96.19 150 GLU B C 1
ATOM 2768 O O . GLU B 1 150 ? -11.43 6.723 15.008 1 96.19 150 GLU B O 1
ATOM 2773 N N . VAL B 1 151 ? -9.406 5.848 15.125 1 96.88 151 VAL B N 1
ATOM 2774 C CA . VAL B 1 151 ? -8.805 7.066 15.656 1 96.88 151 VAL B CA 1
ATOM 2775 C C . VAL B 1 151 ? -8.93 8.195 14.633 1 96.88 151 VAL B C 1
ATOM 2777 O O . VAL B 1 151 ? -9.312 9.312 14.977 1 96.88 151 VAL B O 1
ATOM 2780 N N . LEU B 1 152 ? -8.664 7.895 13.367 1 96.62 152 LEU B N 1
ATOM 2781 C CA . LEU B 1 152 ? -8.742 8.914 12.328 1 96.62 152 LEU B CA 1
ATOM 2782 C C . LEU B 1 152 ? -10.18 9.359 12.109 1 96.62 152 LEU B C 1
ATOM 2784 O O . LEU B 1 152 ? -10.438 10.547 11.883 1 96.62 152 LEU B O 1
ATOM 2788 N N . ALA B 1 153 ? -11.086 8.445 12.18 1 96.56 153 ALA B N 1
ATOM 2789 C CA . ALA B 1 153 ? -12.492 8.797 12.031 1 96.56 153 ALA B CA 1
ATOM 2790 C C . ALA B 1 153 ? -12.945 9.734 13.148 1 96.56 153 ALA B C 1
ATOM 2792 O O . ALA B 1 153 ? -13.656 10.711 12.898 1 96.56 153 ALA B O 1
ATOM 2793 N N . LEU B 1 154 ? -12.539 9.398 14.32 1 96.75 154 LEU B N 1
ATOM 2794 C CA . LEU B 1 154 ? -12.922 10.242 15.445 1 96.75 154 LEU B CA 1
ATOM 2795 C C . LEU B 1 154 ? -12.203 11.586 15.383 1 96.75 154 LEU B C 1
ATOM 2797 O O . LEU B 1 154 ? -12.773 12.617 15.742 1 96.75 154 LEU B O 1
ATOM 2801 N N . ALA B 1 155 ? -10.945 11.594 14.961 1 96.69 155 ALA B N 1
ATOM 2802 C CA . ALA B 1 155 ? -10.227 12.852 14.766 1 96.69 155 ALA B CA 1
ATOM 2803 C C . ALA B 1 155 ? -10.945 13.742 13.758 1 96.69 155 ALA B C 1
ATOM 2805 O O . ALA B 1 155 ? -10.992 14.961 13.922 1 96.69 155 ALA B O 1
ATOM 2806 N N . GLN B 1 156 ? -11.445 13.156 12.75 1 95.56 156 GLN B N 1
ATOM 2807 C CA . GLN B 1 156 ? -12.25 13.883 11.766 1 95.56 156 GLN B CA 1
ATOM 2808 C C . GLN B 1 156 ? -13.461 14.539 12.43 1 95.56 156 GLN B C 1
ATOM 2810 O O . GLN B 1 156 ? -13.781 15.695 12.141 1 95.56 156 GLN B O 1
ATOM 2815 N N . GLN B 1 157 ? -14.117 13.781 13.227 1 95.75 157 GLN B N 1
ATOM 2816 C CA . GLN B 1 157 ? -15.266 14.32 13.938 1 95.75 157 GLN B CA 1
ATOM 2817 C C . GLN B 1 157 ? -14.852 15.5 14.82 1 95.75 157 GLN B C 1
ATOM 2819 O O . GLN B 1 157 ? -15.547 16.516 14.859 1 95.75 157 GLN B O 1
ATOM 2824 N N . LYS B 1 158 ? -13.742 15.344 15.547 1 97.06 158 LYS B N 1
ATOM 2825 C CA . LYS B 1 158 ? -13.234 16.422 16.406 1 97.06 158 LYS B CA 1
ATOM 2826 C C . LYS B 1 158 ? -12.875 17.656 15.578 1 97.06 158 LYS B C 1
ATOM 2828 O O . LYS B 1 158 ? -13.148 18.781 16 1 97.06 158 LYS B O 1
ATOM 2833 N N . ARG B 1 159 ? -12.25 17.438 14.477 1 96 159 ARG B N 1
ATOM 2834 C CA . ARG B 1 159 ? -11.891 18.531 13.57 1 96 159 ARG B CA 1
ATOM 2835 C C . ARG B 1 159 ? -13.125 19.312 13.148 1 96 159 ARG B C 1
ATOM 2837 O O . ARG B 1 159 ? -13.125 20.547 13.203 1 96 159 ARG B O 1
ATOM 2844 N N . LEU B 1 160 ? -14.148 18.609 12.719 1 96.56 160 LEU B N 1
ATOM 2845 C CA . LEU B 1 160 ? -15.383 19.25 12.281 1 96.56 160 LEU B CA 1
ATOM 2846 C C . LEU B 1 160 ? -16.031 20.016 13.422 1 96.56 160 LEU B C 1
ATOM 2848 O O . LEU B 1 160 ? -16.5 21.141 13.227 1 96.56 160 LEU B O 1
ATOM 2852 N N . GLN B 1 161 ? -16.062 19.438 14.555 1 97 161 GLN B N 1
ATOM 2853 C CA . GLN B 1 161 ? -16.625 20.109 15.727 1 97 161 GLN B CA 1
ATOM 2854 C C . GLN B 1 161 ? -15.875 21.391 16.047 1 97 161 GLN B C 1
ATOM 2856 O O . GLN B 1 161 ? -16.469 22.375 16.484 1 97 161 GLN B O 1
ATOM 2861 N N . ALA B 1 162 ? -14.625 21.375 15.805 1 96.94 162 ALA B N 1
ATOM 2862 C CA . ALA B 1 162 ? -13.773 22.531 16.125 1 96.94 162 ALA B CA 1
ATOM 2863 C C . ALA B 1 162 ? -13.828 23.562 15 1 96.94 162 ALA B C 1
ATOM 2865 O O . ALA B 1 162 ? -13.289 24.656 15.141 1 96.94 162 ALA B O 1
ATOM 2866 N N . GLY B 1 163 ? -14.367 23.188 13.812 1 95.81 163 GLY B N 1
ATOM 2867 C CA . GLY B 1 163 ? -14.414 24.094 12.672 1 95.81 163 GLY B CA 1
ATOM 2868 C C . GLY B 1 163 ? -13.07 24.266 11.992 1 95.81 163 GLY B C 1
ATOM 2869 O O . GLY B 1 163 ? -12.805 25.297 11.375 1 95.81 163 GLY B O 1
ATOM 2870 N N . ALA B 1 164 ? -12.227 23.312 12.219 1 94.38 164 ALA B N 1
ATOM 2871 C CA . ALA B 1 164 ? -10.891 23.391 11.633 1 94.38 164 ALA B CA 1
ATOM 2872 C C . ALA B 1 164 ? -10.906 22.922 10.18 1 94.38 164 ALA B C 1
ATOM 2874 O O . ALA B 1 164 ? -11.656 22 9.828 1 94.38 164 ALA B O 1
ATOM 2875 N N . SER B 1 165 ? -10.102 23.469 9.352 1 91.81 165 SER B N 1
ATOM 2876 C CA . SER B 1 165 ? -10.047 23.172 7.926 1 91.81 165 SER B CA 1
ATOM 2877 C C . SER B 1 165 ? -9.438 21.781 7.68 1 91.81 165 SER B C 1
ATOM 2879 O O . SER B 1 165 ? -9.766 21.125 6.695 1 91.81 165 SER B O 1
ATOM 2881 N N . PHE B 1 166 ? -8.516 21.375 8.539 1 92.81 166 PHE B N 1
ATOM 2882 C CA . PHE B 1 166 ? -7.875 20.078 8.414 1 92.81 166 PHE B CA 1
ATOM 2883 C C . PHE B 1 166 ? -7.559 19.484 9.781 1 92.81 166 PHE B C 1
ATOM 2885 O O . PHE B 1 166 ? -7.582 20.203 10.789 1 92.81 166 PHE B O 1
ATOM 2892 N N . ALA B 1 167 ? -7.379 18.219 9.82 1 94.25 167 ALA B N 1
ATOM 2893 C CA . ALA B 1 167 ? -7.086 17.516 11.078 1 94.25 167 ALA B CA 1
ATOM 2894 C C . ALA B 1 167 ? -5.684 17.859 11.578 1 94.25 167 ALA B C 1
ATOM 2896 O O . ALA B 1 167 ? -4.727 17.859 10.797 1 94.25 167 ALA B O 1
ATOM 2897 N N . LYS B 1 168 ? -5.578 18.141 12.812 1 94.12 168 LYS B N 1
ATOM 2898 C CA . LYS B 1 1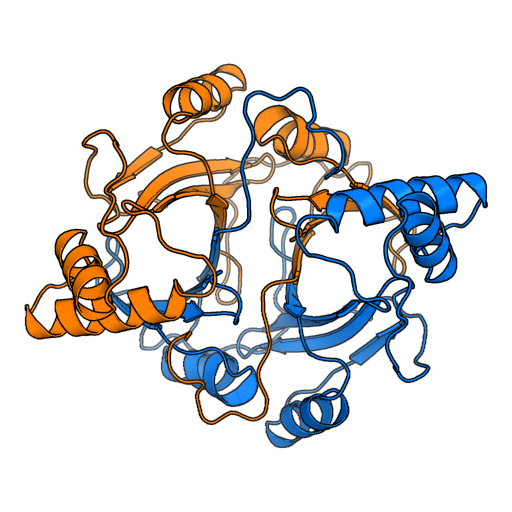68 ? -4.328 18.484 13.477 1 94.12 168 LYS B CA 1
ATOM 2899 C C . LYS B 1 168 ? -4.047 17.562 14.648 1 94.12 168 LYS B C 1
ATOM 2901 O O . LYS B 1 168 ? -4.859 16.688 14.969 1 94.12 168 LYS B O 1
ATOM 2906 N N . ALA B 1 169 ? -2.859 17.781 15.234 1 94.25 169 ALA B N 1
ATOM 2907 C CA . ALA B 1 169 ? -2.426 16.953 16.359 1 94.25 169 ALA B CA 1
ATOM 2908 C C . ALA B 1 169 ? -3.441 17.016 17.5 1 94.25 169 ALA B C 1
ATOM 2910 O O . ALA B 1 169 ? -3.684 16 18.172 1 94.25 169 ALA B O 1
ATOM 2911 N N . GLU B 1 170 ? -4.047 18.172 17.719 1 96 170 GLU B N 1
ATOM 2912 C CA . GLU B 1 170 ? -4.992 18.312 18.828 1 96 170 GLU B CA 1
ATOM 2913 C C . GLU B 1 170 ? -6.234 17.453 18.594 1 96 170 GLU B C 1
ATOM 2915 O O . GLU B 1 170 ? -6.836 16.969 19.547 1 96 170 GLU B O 1
ATOM 2920 N N . HIS B 1 171 ? -6.676 17.328 17.359 1 97.06 171 HIS B N 1
ATOM 2921 C CA . HIS B 1 171 ? -7.836 16.5 17.047 1 97.06 171 HIS B CA 1
ATOM 2922 C C . HIS B 1 171 ? -7.527 15.023 17.25 1 97.06 171 HIS B C 1
ATOM 2924 O O . HIS B 1 171 ? -8.375 14.266 17.734 1 97.06 171 HIS B O 1
ATOM 2930 N N . LEU B 1 172 ? -6.305 14.602 16.922 1 96.62 172 LEU B N 1
ATOM 2931 C CA . LEU B 1 172 ? -5.859 13.234 17.172 1 96.62 172 LEU B CA 1
ATOM 2932 C C . LEU B 1 172 ? -5.805 12.953 18.672 1 96.62 172 LEU B C 1
ATOM 2934 O O . LEU B 1 172 ? -6.254 11.898 19.125 1 96.62 172 LEU B O 1
ATOM 2938 N N . GLU B 1 173 ? -5.203 13.906 19.328 1 97.12 173 GLU B N 1
ATOM 2939 C CA . GLU B 1 173 ? -5.105 13.758 20.781 1 97.12 173 GLU B CA 1
ATOM 2940 C C . GLU B 1 173 ? -6.488 13.594 21.422 1 97.12 173 GLU B C 1
ATOM 2942 O O . GLU B 1 173 ? -6.688 12.727 22.266 1 97.12 173 GLU B O 1
ATOM 2947 N N . ALA B 1 174 ? -7.406 14.43 21.016 1 97.69 174 ALA B N 1
ATOM 2948 C CA . ALA B 1 174 ? -8.773 14.359 21.531 1 97.69 174 ALA B CA 1
ATOM 2949 C C . ALA B 1 174 ? -9.406 13.008 21.219 1 97.69 174 ALA B C 1
ATOM 2951 O O . ALA B 1 174 ? -10.125 12.438 22.031 1 97.69 174 ALA B O 1
ATOM 2952 N N . ALA B 1 175 ? -9.188 12.508 20 1 97.44 175 ALA B N 1
ATOM 2953 C CA . ALA B 1 175 ? -9.719 11.211 19.594 1 97.44 175 ALA B CA 1
ATOM 2954 C C . ALA B 1 175 ? -9.148 10.086 20.453 1 97.44 175 ALA B C 1
ATOM 2956 O O . ALA B 1 175 ? -9.898 9.219 20.906 1 97.44 175 ALA B O 1
ATOM 2957 N N . LEU B 1 176 ? -7.828 10.086 20.688 1 97.69 176 LEU B N 1
ATOM 2958 C CA . LEU B 1 176 ? -7.172 9.07 21.516 1 97.69 176 LEU B CA 1
ATOM 2959 C C . LEU B 1 176 ? -7.73 9.07 22.922 1 97.69 176 LEU B C 1
ATOM 2961 O O . LEU B 1 176 ? -8.023 8.008 23.484 1 97.69 176 LEU B O 1
ATOM 2965 N N . GLU B 1 177 ? -7.93 10.242 23.469 1 98.12 177 GLU B N 1
ATOM 2966 C CA . GLU B 1 177 ? -8.492 10.375 24.797 1 98.12 177 GLU B CA 1
ATOM 2967 C C . GLU B 1 177 ? -9.898 9.789 24.875 1 98.12 177 GLU B C 1
ATOM 2969 O O . GLU B 1 177 ? -10.203 9.023 25.797 1 98.12 177 GLU B O 1
ATOM 2974 N N . GLU B 1 178 ? -10.688 10.188 23.938 1 97.12 178 GLU B N 1
ATOM 2975 C CA . GLU B 1 178 ? -12.07 9.719 23.938 1 97.12 178 GLU B CA 1
ATOM 2976 C C . GLU B 1 178 ? -12.148 8.203 23.797 1 97.12 178 GLU B C 1
ATOM 2978 O O . GLU B 1 178 ? -13.023 7.562 24.375 1 97.12 178 GLU B O 1
ATOM 2983 N N . LEU B 1 179 ? -11.258 7.609 23.078 1 96.69 179 LEU B N 1
ATOM 2984 C CA . LEU B 1 179 ? -11.234 6.168 22.844 1 96.69 179 LEU B CA 1
ATOM 2985 C C . LEU B 1 179 ? -10.523 5.453 24 1 96.69 179 LEU B C 1
ATOM 2987 O O . LEU B 1 179 ? -10.352 4.23 23.953 1 96.69 179 LEU B O 1
ATOM 2991 N N . ALA B 1 180 ? -10.023 6.184 24.953 1 97.5 180 ALA B N 1
ATOM 2992 C CA . ALA B 1 180 ? -9.305 5.656 26.109 1 97.5 180 ALA B CA 1
ATOM 2993 C C . ALA B 1 180 ? -8.039 4.922 25.688 1 97.5 180 ALA B C 1
ATOM 2995 O O . ALA B 1 180 ? -7.707 3.865 26.234 1 97.5 180 ALA B O 1
ATOM 2996 N N . LEU B 1 181 ? -7.461 5.43 24.656 1 96.69 181 LEU B N 1
ATOM 2997 C CA . LEU B 1 181 ? -6.148 4.953 24.234 1 96.69 181 LEU B CA 1
ATOM 2998 C C . LEU B 1 181 ? -5.039 5.824 24.828 1 96.69 181 LEU B C 1
ATOM 3000 O O . LEU B 1 181 ? -5.25 7.008 25.078 1 96.69 181 LEU B O 1
ATOM 3004 N N . PRO B 1 182 ? -3.842 5.215 25.062 1 96.5 182 PRO B N 1
ATOM 3005 C CA . PRO B 1 182 ? -2.732 6.031 25.562 1 96.5 182 PRO B CA 1
ATOM 3006 C C . PRO B 1 182 ? -2.383 7.188 24.641 1 96.5 182 PRO B C 1
ATOM 3008 O O . PRO B 1 182 ? -2.359 7.016 23.422 1 96.5 182 PRO B O 1
ATOM 3011 N N . VAL B 1 183 ? -2.191 8.328 25.172 1 96.5 183 VAL B N 1
ATOM 3012 C CA . VAL B 1 183 ? -1.763 9.5 24.422 1 96.5 183 VAL B CA 1
ATOM 3013 C C . VAL B 1 183 ? -0.253 9.68 24.562 1 96.5 183 VAL B C 1
ATOM 3015 O O . VAL B 1 183 ? 0.221 10.305 25.516 1 96.5 183 VAL B O 1
ATOM 3018 N N . GLU B 1 184 ? 0.492 9.133 23.688 1 94.88 184 GLU B N 1
ATOM 3019 C CA . GLU B 1 184 ? 1.949 9.219 23.656 1 94.88 184 GLU B CA 1
ATOM 3020 C C . GLU B 1 184 ? 2.43 9.961 22.422 1 94.88 184 GLU B C 1
ATOM 3022 O O . GLU B 1 184 ? 2.471 9.398 21.312 1 94.88 184 GLU B O 1
ATOM 3027 N N . ARG B 1 185 ? 2.803 11.188 22.625 1 92.62 185 ARG B N 1
ATOM 3028 C CA . ARG B 1 185 ? 3.273 12.023 21.531 1 92.62 185 ARG B CA 1
ATOM 3029 C C . ARG B 1 185 ? 4.715 11.68 21.156 1 92.62 185 ARG B C 1
ATOM 3031 O O . ARG B 1 185 ? 5.559 11.508 22.047 1 92.62 185 ARG B O 1
ATOM 3038 N N . LYS B 1 186 ? 4.973 11.594 19.906 1 91.12 186 LYS B N 1
ATOM 3039 C CA . LYS B 1 186 ? 6.324 11.32 19.422 1 91.12 186 LYS B CA 1
ATOM 3040 C C . LYS B 1 186 ? 7.129 12.609 19.297 1 91.12 186 LYS B C 1
ATOM 3042 O O . LYS B 1 186 ? 6.574 13.672 19 1 91.12 186 LYS B O 1
ATOM 3047 N N . SER B 1 187 ? 8.383 12.516 19.562 1 86.56 187 SER B N 1
ATOM 3048 C CA . SER B 1 187 ? 9.273 13.664 19.453 1 86.56 187 SER B CA 1
ATOM 3049 C C . SER B 1 187 ? 9.688 13.898 18 1 86.56 187 SER B C 1
ATOM 3051 O O . SER B 1 187 ? 10.422 13.094 17.422 1 86.56 187 SER B O 1
ATOM 3053 N N . LEU B 1 188 ? 9.18 14.93 17.391 1 90.25 188 LEU B N 1
ATOM 3054 C CA . LEU B 1 188 ? 9.461 15.289 16 1 90.25 188 LEU B CA 1
ATOM 3055 C C . LEU B 1 188 ? 9.828 16.766 15.891 1 90.25 188 LEU B C 1
ATOM 3057 O O . LEU B 1 188 ? 9.375 17.594 16.688 1 90.25 188 LEU B O 1
ATOM 3061 N N . PRO B 1 189 ? 10.68 17.094 15.016 1 85.31 189 PRO B N 1
ATOM 3062 C CA . PRO B 1 189 ? 11.039 18.516 14.852 1 85.31 189 PRO B CA 1
ATOM 3063 C C . PRO B 1 189 ? 9.875 19.359 14.32 1 85.31 189 PRO B C 1
ATOM 3065 O O . PRO B 1 189 ? 8.953 18.812 13.703 1 85.31 189 PRO B O 1
ATOM 3068 N N . ASP B 1 190 ? 9.945 20.641 14.609 1 79.44 190 ASP B N 1
ATOM 3069 C CA . ASP B 1 190 ? 9.008 21.578 14 1 79.44 190 ASP B CA 1
ATOM 3070 C C . ASP B 1 190 ? 9.406 21.891 12.555 1 79.44 190 ASP B C 1
ATOM 3072 O O . ASP B 1 190 ? 10.531 22.312 12.297 1 79.44 190 ASP B O 1
ATOM 3076 N N . VAL B 1 191 ? 8.641 21.531 11.703 1 80.38 191 VAL B N 1
ATOM 3077 C CA . VAL B 1 191 ? 8.906 21.844 10.305 1 80.38 191 VAL B CA 1
ATOM 3078 C C . VAL B 1 191 ? 7.695 22.531 9.688 1 80.38 191 VAL B C 1
ATOM 3080 O O . VAL B 1 191 ? 6.648 22.656 10.328 1 80.38 191 VAL B O 1
ATOM 3083 N N . GLN B 1 192 ? 7.863 23.234 8.492 1 71.94 192 GLN B N 1
ATOM 3084 C CA . GLN B 1 192 ? 6.789 23.938 7.797 1 71.94 192 GLN B CA 1
ATOM 3085 C C . GLN B 1 192 ? 5.59 23.016 7.574 1 71.94 192 GLN B C 1
ATOM 3087 O O . GLN B 1 192 ? 5.75 21.844 7.27 1 71.94 192 GLN B O 1
ATOM 3092 N N . SER B 1 193 ? 4.523 23.672 8.031 1 59.75 193 SER B N 1
ATOM 3093 C CA . SER B 1 193 ? 3.289 23.016 7.629 1 59.75 193 SER B CA 1
ATOM 3094 C C . SER B 1 193 ? 3.07 23.125 6.125 1 59.75 193 SER B C 1
ATOM 3096 O O . SER B 1 193 ? 3.402 24.141 5.516 1 59.75 193 SER B O 1
ATOM 3098 N N . GLY B 1 194 ? 3.346 22.25 5.184 1 54.69 194 GLY B N 1
ATOM 3099 C CA . GLY B 1 194 ? 3.139 22.453 3.76 1 54.69 194 GLY B CA 1
ATOM 3100 C C . GLY B 1 194 ? 2.801 21.172 3.018 1 54.69 194 GLY B C 1
ATOM 3101 O O . GLY B 1 194 ? 2.865 20.094 3.59 1 54.69 194 GLY B O 1
ATOM 3102 N N . ALA B 1 195 ? 1.904 21.328 1.871 1 46.75 195 ALA B N 1
ATOM 3103 C CA . ALA B 1 195 ? 1.691 20.344 0.808 1 46.75 195 ALA B CA 1
ATOM 3104 C C . ALA B 1 195 ? 2.973 20.109 0.01 1 46.75 195 ALA B C 1
ATOM 3106 O O . ALA B 1 195 ? 3.689 21.062 -0.311 1 46.75 195 ALA B O 1
ATOM 3107 N N . GLY B 1 196 ? 3.85 19.359 0.277 1 44 196 GLY B N 1
ATOM 3108 C CA . GLY B 1 196 ? 4.98 19.109 -0.601 1 44 196 GLY B CA 1
ATOM 3109 C C . GLY B 1 196 ? 4.711 19.484 -2.045 1 44 196 GLY B C 1
ATOM 3110 O O . GLY B 1 196 ? 3.629 19.219 -2.57 1 44 196 GLY B O 1
ATOM 3111 N N . GLY B 1 197 ? 5.172 20.734 -2.395 1 35.66 197 GLY B N 1
ATOM 3112 C CA . GLY B 1 197 ? 5.043 21.297 -3.73 1 35.66 197 GLY B CA 1
ATOM 3113 C C . GLY B 1 197 ? 5.105 20.25 -4.824 1 35.66 197 GLY B C 1
ATOM 3114 O O . GLY B 1 197 ? 6.164 20.016 -5.414 1 35.66 197 GLY B O 1
ATOM 3115 N N . LEU B 1 198 ? 4.527 19.188 -4.711 1 35.84 198 LEU B N 1
ATOM 3116 C CA . LEU B 1 198 ? 4.613 18.438 -5.957 1 35.84 198 LEU B CA 1
ATOM 3117 C C . LEU B 1 198 ? 4.059 19.25 -7.121 1 35.84 198 LEU B C 1
ATOM 3119 O O . LEU B 1 198 ? 2.85 19.266 -7.352 1 35.84 198 LEU B O 1
ATOM 3123 N N . ASP B 1 199 ? 4.344 20.516 -7.289 1 30.83 199 ASP B N 1
ATOM 3124 C CA . ASP B 1 199 ? 4.129 21.156 -8.586 1 30.83 199 ASP B CA 1
ATOM 3125 C C . ASP B 1 199 ? 4.82 20.391 -9.703 1 30.83 199 ASP B C 1
ATOM 3127 O O . ASP B 1 199 ? 5.879 19.781 -9.484 1 30.83 199 ASP B O 1
#

Secondary structure (DSSP, 8-state):
--S-PPS-S----EEEEEEEE-S-HHHHIIIIITTT---EEEEEE-SS-TTSEEEEEE-SSS-EEEEEE-TTPPP--S-----TTSEEEEEEE--GGGHHHHHHHHHHTT---EEEE-SSEEEEEEE-TTS-EEEEEEESB---GGGHHHHHHHHHHHHHHHT-SS--HHHHHHHHHHTT----B-------B------/--S-PPS-S----EEEEEEEE-S-HHHHIIIIITTT---EEEEEE-SS-TTSEEEEEE-SSS-EEEEEE-TTPPP--S-----TTSEEEEEEE--GGGHHHHHHHHHHTT---EEEE-SSEEEEEEE-TTS-EEEEEEESB---GGGHHHHHHHHHHHHHHHT-SS--HHHHHHHHHHTT----B-------B------

pLDDT: mean 93.02, std 11.78, range [30.55, 98.88]